Protein AF-A0A832ZR64-F1 (afdb_monomer)

Structure (mmCIF, N/CA/C/O backbone):
data_AF-A0A832ZR64-F1
#
_entry.id   AF-A0A832ZR64-F1
#
loop_
_atom_site.group_PDB
_atom_site.id
_atom_site.type_symbol
_atom_site.label_atom_id
_atom_site.label_alt_id
_atom_site.label_comp_id
_atom_site.label_asym_id
_atom_site.label_entity_id
_atom_site.label_seq_id
_atom_site.pdbx_PDB_ins_code
_atom_site.Cartn_x
_atom_site.Cartn_y
_atom_site.Cartn_z
_atom_site.occupancy
_atom_site.B_iso_or_equiv
_atom_site.auth_seq_id
_atom_site.auth_comp_id
_atom_site.auth_asym_id
_atom_site.auth_atom_id
_atom_site.pdbx_PDB_model_num
ATOM 1 N N . MET A 1 1 ? -29.769 33.197 -16.077 1.00 40.56 1 MET A N 1
ATOM 2 C CA . MET A 1 1 ? -28.841 32.132 -16.527 1.00 40.56 1 MET A CA 1
ATOM 3 C C . MET A 1 1 ? -29.515 30.794 -16.294 1.00 40.56 1 MET A C 1
ATOM 5 O O . MET A 1 1 ? -30.134 30.650 -15.248 1.00 40.56 1 MET A O 1
ATOM 9 N N . VAL A 1 2 ? -29.408 29.839 -17.221 1.00 39.47 2 VAL A N 1
ATOM 10 C CA . VAL A 1 2 ? -29.778 28.444 -16.929 1.00 39.47 2 VAL A CA 1
ATOM 11 C C . VAL A 1 2 ? -28.624 27.824 -16.145 1.00 39.47 2 VAL A C 1
ATOM 13 O O . VAL A 1 2 ? -27.496 27.801 -16.635 1.00 39.47 2 VAL A O 1
ATOM 16 N N . VAL A 1 3 ? -28.888 27.359 -14.926 1.00 47.62 3 VAL A N 1
ATOM 17 C CA . VAL A 1 3 ? -27.919 26.572 -14.155 1.00 47.62 3 VAL A CA 1
ATOM 18 C C . VAL A 1 3 ? -27.982 25.144 -14.689 1.00 47.62 3 VAL A C 1
ATOM 20 O O . VAL A 1 3 ? -28.937 24.424 -14.420 1.00 47.62 3 VAL A O 1
ATOM 23 N N . ILE A 1 4 ? -26.995 24.758 -15.500 1.00 64.69 4 ILE A N 1
ATOM 24 C CA . ILE A 1 4 ? -26.874 23.383 -15.995 1.00 64.69 4 ILE A CA 1
ATOM 25 C C . ILE A 1 4 ? -26.342 22.522 -14.846 1.00 64.69 4 ILE A C 1
ATOM 27 O O . ILE A 1 4 ? -25.189 22.662 -14.433 1.00 64.69 4 ILE A O 1
ATOM 31 N N . GLU A 1 5 ? -27.201 21.661 -14.307 1.00 75.38 5 GLU A N 1
ATOM 32 C CA . GLU A 1 5 ? -26.857 20.731 -13.235 1.00 75.38 5 GLU A CA 1
ATOM 33 C C . GLU A 1 5 ? -26.256 19.445 -13.823 1.00 75.38 5 GLU A C 1
ATOM 35 O O . GLU A 1 5 ? -26.916 18.701 -14.545 1.00 75.38 5 GLU A O 1
ATOM 40 N N . TYR A 1 6 ? -24.979 19.205 -13.522 1.00 83.62 6 TYR A N 1
ATOM 41 C CA . TYR A 1 6 ? -24.192 18.083 -14.040 1.00 83.62 6 TYR A CA 1
ATOM 42 C C . TYR A 1 6 ? -24.217 16.905 -13.062 1.00 83.62 6 TYR A C 1
ATOM 44 O O . TYR A 1 6 ? -23.780 17.058 -11.916 1.00 83.62 6 TYR A O 1
ATOM 52 N N . LYS A 1 7 ? -24.633 15.713 -13.505 1.00 88.94 7 LYS A N 1
ATOM 53 C CA . LYS A 1 7 ? -24.638 14.502 -12.670 1.00 88.94 7 LYS A CA 1
ATOM 54 C C . LYS A 1 7 ? -23.239 13.903 -12.604 1.00 88.94 7 LYS A C 1
ATOM 56 O O . LYS A 1 7 ? -22.803 13.174 -13.494 1.00 88.94 7 LYS A O 1
ATOM 61 N N . VAL A 1 8 ? -22.530 14.224 -11.531 1.00 92.88 8 VAL A N 1
ATOM 62 C CA . VAL A 1 8 ? -21.211 13.665 -11.227 1.00 92.88 8 VAL A CA 1
ATOM 63 C C . VAL A 1 8 ? -21.351 12.235 -10.693 1.00 92.88 8 VAL A C 1
ATOM 65 O O . VAL A 1 8 ? -22.271 11.932 -9.934 1.00 92.88 8 VAL A O 1
ATOM 68 N N . LYS A 1 9 ? -20.415 11.365 -11.081 1.00 93.94 9 LYS A N 1
ATOM 69 C CA . LYS A 1 9 ? -20.130 10.096 -10.403 1.00 93.94 9 LYS A CA 1
ATOM 70 C C . LYS A 1 9 ? -18.644 10.009 -10.090 1.00 93.94 9 LYS A C 1
ATOM 72 O O . LYS A 1 9 ? -17.816 10.191 -10.984 1.00 93.94 9 LYS A O 1
ATOM 77 N N . ILE A 1 10 ? -18.317 9.697 -8.843 1.00 97.00 10 ILE A N 1
ATOM 78 C CA . ILE A 1 10 ? -16.955 9.474 -8.354 1.00 97.00 10 ILE A CA 1
ATOM 79 C C . ILE A 1 10 ? -16.913 8.095 -7.671 1.00 97.00 10 ILE A C 1
ATOM 81 O O . ILE A 1 10 ? -17.839 7.735 -6.949 1.00 97.00 10 ILE A O 1
ATOM 85 N N . GLY A 1 11 ? -15.843 7.328 -7.887 1.00 97.25 11 GLY A N 1
ATOM 86 C CA . GLY A 1 11 ? -15.538 6.072 -7.185 1.00 97.25 11 GLY A CA 1
ATOM 87 C C . GLY A 1 11 ? -14.039 5.962 -6.890 1.00 97.25 11 GLY A C 1
ATOM 88 O O . GLY A 1 11 ? -13.231 6.549 -7.614 1.00 97.25 11 GLY A O 1
ATOM 89 N N . LEU A 1 12 ? -13.656 5.251 -5.829 1.00 97.81 12 LEU A N 1
ATOM 90 C CA . LEU A 1 12 ? -12.286 5.243 -5.299 1.00 97.81 12 LEU A CA 1
ATOM 91 C C . LEU A 1 12 ? -11.667 3.840 -5.286 1.00 97.81 12 LEU A C 1
ATOM 93 O O . LEU A 1 12 ? -12.327 2.865 -4.938 1.00 97.81 12 LEU A O 1
ATOM 97 N N . GLU A 1 13 ? -10.374 3.770 -5.600 1.00 97.12 13 GLU A N 1
ATOM 98 C CA . GLU A 1 13 ? -9.501 2.603 -5.432 1.00 97.12 13 GLU A CA 1
ATOM 99 C C . GLU A 1 13 ? -8.461 2.940 -4.350 1.00 97.12 13 GLU A C 1
ATOM 101 O O . GLU A 1 13 ? -7.534 3.726 -4.567 1.00 97.12 13 GLU A O 1
ATOM 106 N N . VAL A 1 14 ? -8.658 2.406 -3.143 1.00 97.50 14 VAL A N 1
ATOM 107 C CA . VAL A 1 14 ? -7.927 2.784 -1.928 1.00 97.50 14 VAL A CA 1
ATOM 108 C C . VAL A 1 14 ? -6.941 1.680 -1.546 1.00 97.50 14 VAL A C 1
ATOM 110 O O . VAL A 1 14 ? -7.328 0.574 -1.175 1.00 97.50 14 VAL A O 1
ATOM 113 N N . HIS A 1 15 ? -5.652 2.001 -1.615 1.00 96.56 15 HIS A N 1
ATOM 114 C CA . HIS A 1 15 ? -4.539 1.118 -1.287 1.00 96.56 15 HIS A CA 1
ATOM 115 C C . HIS A 1 15 ? -4.066 1.394 0.150 1.00 96.56 15 HIS A C 1
ATOM 117 O O . HIS A 1 15 ? -3.404 2.402 0.428 1.00 96.56 15 HIS A O 1
ATOM 123 N N . ILE A 1 16 ? -4.397 0.475 1.053 1.00 97.38 16 ILE A N 1
ATOM 124 C CA . ILE A 1 16 ? -4.253 0.566 2.507 1.00 97.38 16 ILE A CA 1
ATOM 125 C C . ILE A 1 16 ? -3.079 -0.316 2.965 1.00 97.38 16 ILE A C 1
ATOM 127 O O . ILE A 1 16 ? -3.180 -1.545 2.912 1.00 97.38 16 ILE A O 1
ATOM 131 N N . PRO A 1 17 ? -1.955 0.255 3.429 1.00 96.69 17 PRO A N 1
ATOM 132 C CA . PRO A 1 17 ? -0.896 -0.522 4.066 1.00 96.69 17 PRO A CA 1
ATOM 133 C C . PRO A 1 17 ? -1.374 -1.138 5.383 1.00 96.69 17 PRO A C 1
ATOM 135 O O . PRO A 1 17 ? -1.973 -0.440 6.196 1.00 96.69 17 PRO A O 1
ATOM 138 N N . ILE A 1 18 ? -1.050 -2.406 5.644 1.00 97.38 18 ILE A N 1
ATOM 139 C CA . ILE A 1 18 ? -1.227 -2.978 6.987 1.00 97.38 18 ILE A CA 1
ATOM 140 C C . ILE A 1 18 ? 0.060 -2.718 7.779 1.00 97.38 18 ILE A C 1
ATOM 142 O O . ILE A 1 18 ? 1.053 -3.438 7.618 1.00 97.38 18 ILE A O 1
ATOM 146 N N . SER A 1 19 ? 0.085 -1.661 8.594 1.00 95.62 19 SER A N 1
ATOM 147 C CA . SER A 1 19 ? 1.318 -1.207 9.252 1.00 95.62 19 SER A CA 1
ATOM 148 C C . SER A 1 19 ? 1.633 -1.934 10.554 1.00 95.62 19 SER A C 1
ATOM 150 O O . SER A 1 19 ? 2.804 -2.160 10.827 1.00 95.62 19 SER A O 1
ATOM 152 N N . THR A 1 20 ? 0.637 -2.432 11.287 1.00 94.19 20 THR A N 1
ATOM 153 C CA . THR A 1 20 ? 0.832 -3.171 12.555 1.00 94.19 20 THR A CA 1
ATOM 154 C C . THR A 1 20 ? 1.442 -4.569 12.406 1.00 94.19 20 THR A C 1
ATOM 156 O O . THR A 1 20 ? 1.885 -5.167 13.396 1.00 94.19 20 THR A O 1
ATOM 159 N N . LEU A 1 21 ? 1.495 -5.124 11.190 1.00 96.12 21 LEU A N 1
ATOM 160 C CA . LEU A 1 21 ? 2.080 -6.443 10.935 1.00 96.12 21 LEU A CA 1
ATOM 161 C C . LEU A 1 21 ? 3.601 -6.412 11.032 1.00 96.12 21 LEU A C 1
ATOM 163 O O . LEU A 1 21 ? 4.254 -5.564 10.440 1.00 96.12 21 LEU A O 1
ATOM 167 N N . GLU A 1 22 ? 4.189 -7.386 11.722 1.00 96.31 22 GLU A N 1
ATOM 168 C CA . GLU A 1 22 ? 5.645 -7.448 11.918 1.00 96.31 22 GLU A CA 1
ATOM 169 C C . GLU A 1 22 ? 6.407 -7.886 10.666 1.00 96.31 22 GLU A C 1
ATOM 171 O O . GLU A 1 22 ? 7.565 -7.514 10.472 1.00 96.31 22 GLU A O 1
ATOM 176 N N . SER A 1 23 ? 5.757 -8.681 9.814 1.00 97.81 23 SER A N 1
ATOM 177 C CA . SER A 1 23 ? 6.360 -9.294 8.634 1.00 97.81 23 SER A CA 1
ATOM 178 C C . SER A 1 23 ? 5.545 -9.067 7.364 1.00 97.81 23 SER A C 1
ATOM 180 O O . SER A 1 23 ? 4.343 -8.801 7.401 1.00 97.81 23 SER A O 1
ATOM 182 N N . LYS A 1 24 ? 6.243 -9.156 6.230 1.00 97.94 24 LYS A N 1
ATOM 183 C CA . LYS A 1 24 ? 5.706 -8.995 4.875 1.00 97.94 24 LYS A CA 1
ATOM 184 C C . LYS A 1 24 ? 4.621 -10.026 4.527 1.00 97.94 24 LYS A C 1
ATOM 186 O O . LYS A 1 24 ? 4.426 -11.012 5.236 1.00 97.94 24 LYS A O 1
ATOM 191 N N . LEU A 1 25 ? 3.900 -9.805 3.423 1.00 97.88 25 LEU A N 1
ATOM 192 C CA . LEU A 1 25 ? 2.732 -10.620 3.059 1.00 97.88 25 LEU A CA 1
ATOM 193 C C . LEU A 1 25 ? 3.106 -12.051 2.654 1.00 97.88 25 LEU A C 1
ATOM 195 O O . LEU A 1 25 ? 2.347 -12.977 2.921 1.00 97.88 25 LEU A O 1
ATOM 199 N N . PHE A 1 26 ? 4.280 -12.231 2.041 1.00 97.62 26 PHE A N 1
ATOM 200 C CA . PHE A 1 26 ? 4.721 -13.520 1.494 1.00 97.62 26 PHE A CA 1
ATOM 201 C C . PHE A 1 26 ? 6.073 -14.020 2.034 1.00 97.62 26 PHE A C 1
ATOM 203 O O . PHE A 1 26 ? 6.566 -15.055 1.578 1.00 97.62 26 PHE A O 1
ATOM 210 N N . CYS A 1 27 ? 6.704 -13.311 2.979 1.00 95.81 27 CYS A N 1
ATOM 211 C CA . CYS A 1 27 ? 8.002 -13.693 3.543 1.00 95.81 27 CYS A CA 1
ATOM 212 C C . CYS A 1 27 ? 8.240 -13.138 4.961 1.00 95.81 27 CYS A C 1
ATOM 214 O O . CYS A 1 27 ? 7.573 -12.214 5.412 1.00 95.81 27 CYS A O 1
ATOM 216 N N . ARG A 1 28 ? 9.248 -13.683 5.658 1.00 96.44 28 ARG A N 1
ATOM 217 C CA . ARG A 1 28 ? 9.604 -13.329 7.050 1.00 96.44 28 ARG A CA 1
ATOM 218 C C . ARG A 1 28 ? 10.398 -12.019 7.217 1.00 96.44 28 ARG A C 1
ATOM 220 O O . ARG A 1 28 ? 10.850 -11.732 8.321 1.00 96.44 28 ARG A O 1
ATOM 227 N N . CYS A 1 29 ? 10.613 -11.233 6.160 1.00 97.25 29 CYS A N 1
ATOM 228 C CA . CYS A 1 29 ? 11.245 -9.914 6.301 1.00 97.25 29 CYS A CA 1
ATOM 229 C C . CYS A 1 29 ? 10.389 -8.994 7.171 1.00 97.25 29 CYS A C 1
ATOM 231 O O . CYS A 1 29 ? 9.162 -9.043 7.072 1.00 97.25 29 CYS A O 1
ATOM 233 N N . ARG A 1 30 ? 11.040 -8.109 7.937 1.00 97.25 30 ARG A N 1
ATOM 234 C CA . ARG A 1 30 ? 10.366 -7.014 8.646 1.00 97.25 30 ARG A CA 1
ATOM 235 C C . ARG A 1 30 ? 9.508 -6.196 7.679 1.00 97.25 30 ARG A C 1
ATOM 237 O O . ARG A 1 30 ? 9.937 -5.887 6.565 1.00 97.25 30 ARG A O 1
ATOM 244 N N . ASN A 1 31 ? 8.303 -5.857 8.118 1.00 96.50 31 ASN A N 1
ATOM 245 C CA . ASN A 1 31 ? 7.416 -4.940 7.414 1.00 96.50 31 ASN A CA 1
ATOM 246 C C . ASN A 1 31 ? 7.944 -3.496 7.564 1.00 96.50 31 ASN A C 1
ATOM 248 O O . ASN A 1 31 ? 8.035 -3.020 8.699 1.00 96.50 31 ASN A O 1
ATOM 252 N N . PRO A 1 32 ? 8.279 -2.781 6.473 1.00 95.00 32 PRO A N 1
ATOM 253 C CA . PRO A 1 32 ? 8.812 -1.418 6.544 1.00 95.00 32 PRO A CA 1
ATOM 254 C C . PRO A 1 32 ? 7.795 -0.385 7.053 1.00 95.00 32 PRO A C 1
ATOM 256 O O . PRO A 1 32 ? 8.184 0.705 7.467 1.00 95.00 32 PRO A O 1
ATOM 259 N N . TYR A 1 33 ? 6.497 -0.708 7.014 1.00 94.25 33 TYR A N 1
ATOM 260 C CA . TYR A 1 33 ? 5.450 0.150 7.565 1.00 94.25 33 TYR A CA 1
ATOM 261 C C . TYR A 1 33 ? 5.451 0.138 9.102 1.00 94.25 33 TYR A C 1
ATOM 263 O O . TYR A 1 33 ? 5.343 1.202 9.709 1.00 94.25 33 TYR A O 1
ATOM 271 N N . LYS A 1 34 ? 5.672 -1.030 9.728 1.00 94.25 34 LYS A N 1
ATOM 272 C CA . LYS A 1 34 ? 5.855 -1.137 11.187 1.00 94.25 34 LYS A CA 1
ATOM 273 C C . LYS A 1 34 ? 7.205 -0.595 11.633 1.00 94.25 34 LYS A C 1
ATOM 275 O O . LYS A 1 34 ? 7.304 0.165 12.590 1.00 94.25 34 LYS A O 1
ATOM 280 N N . TYR A 1 35 ? 8.255 -1.006 10.926 1.00 93.56 35 TYR A N 1
ATOM 281 C CA . TYR A 1 35 ? 9.641 -0.711 11.262 1.00 93.56 35 TYR A CA 1
ATOM 282 C C . TYR A 1 35 ? 10.264 0.103 10.123 1.00 93.56 35 TYR A C 1
ATOM 284 O O . TYR A 1 35 ? 10.579 -0.486 9.090 1.00 93.56 35 TYR A O 1
ATOM 292 N N . PRO A 1 36 ? 10.461 1.425 10.260 1.00 91.62 36 PRO A N 1
ATOM 293 C CA . PRO A 1 36 ? 11.181 2.206 9.260 1.00 91.62 36 PRO A CA 1
ATOM 294 C C . PRO A 1 36 ? 12.577 1.620 8.996 1.00 91.62 36 PRO A C 1
ATOM 296 O O . PRO A 1 36 ? 13.321 1.389 9.950 1.00 91.62 36 PRO A O 1
ATOM 299 N N . PRO A 1 37 ? 12.965 1.375 7.733 1.00 91.94 37 PRO A N 1
ATOM 300 C CA . PRO A 1 37 ? 14.327 0.974 7.419 1.00 91.94 37 PRO A CA 1
ATOM 301 C C . PRO A 1 37 ? 15.279 2.169 7.557 1.00 91.94 37 PRO A C 1
ATOM 303 O O . PRO A 1 37 ? 15.039 3.239 7.001 1.00 91.94 37 PRO A O 1
ATOM 306 N N . GLU A 1 38 ? 16.399 1.961 8.243 1.00 93.06 38 GLU A N 1
ATOM 307 C CA . GLU A 1 38 ? 17.498 2.931 8.355 1.00 93.06 38 GLU A CA 1
ATOM 308 C C . GLU A 1 38 ? 18.201 3.149 7.008 1.00 93.06 38 GLU A C 1
ATOM 310 O O . GLU A 1 38 ? 18.770 4.209 6.748 1.00 93.06 38 GLU A O 1
ATOM 315 N N . LYS A 1 39 ? 18.238 2.101 6.173 1.00 94.75 39 LYS A N 1
ATOM 316 C CA . LYS A 1 39 ? 19.037 2.040 4.943 1.00 94.75 39 LYS A CA 1
ATOM 317 C C . LYS A 1 39 ? 18.217 1.428 3.801 1.00 94.75 39 LYS A C 1
ATOM 319 O O . LYS A 1 39 ? 17.443 0.495 4.040 1.00 94.75 39 LYS A O 1
ATOM 324 N N . PRO A 1 40 ? 18.386 1.889 2.546 1.00 94.06 40 PRO A N 1
ATOM 325 C CA . PRO A 1 40 ? 17.783 1.233 1.391 1.00 94.06 40 PRO A CA 1
ATOM 326 C C . PRO A 1 40 ? 18.182 -0.243 1.323 1.00 94.06 40 PRO A C 1
ATOM 328 O O . PRO A 1 40 ? 19.344 -0.583 1.549 1.00 94.06 40 PRO A O 1
ATOM 331 N N . ASN A 1 41 ? 17.242 -1.108 0.950 1.00 94.25 41 ASN A N 1
ATOM 332 C CA . ASN A 1 41 ? 17.453 -2.539 0.738 1.00 94.25 41 ASN A CA 1
ATOM 333 C C . ASN A 1 41 ? 17.923 -3.313 1.998 1.00 94.25 41 ASN A C 1
ATOM 335 O O . ASN A 1 41 ? 18.664 -4.287 1.891 1.00 94.25 41 ASN A O 1
ATOM 339 N N . GLN A 1 42 ? 17.468 -2.905 3.189 1.00 95.81 42 GLN A N 1
ATOM 340 C CA . GLN A 1 42 ? 17.761 -3.535 4.487 1.00 95.81 42 GLN A CA 1
ATOM 341 C C . GLN A 1 42 ? 16.829 -4.725 4.803 1.00 95.81 42 GLN A C 1
ATOM 343 O O . GLN A 1 42 ? 17.283 -5.757 5.293 1.00 95.81 42 GLN A O 1
ATOM 348 N N . TYR A 1 43 ? 15.529 -4.618 4.510 1.00 96.56 43 TYR A N 1
ATOM 349 C CA . TYR A 1 43 ? 14.506 -5.629 4.828 1.00 96.56 43 TYR A CA 1
ATOM 350 C C . TYR A 1 43 ? 14.128 -6.473 3.604 1.00 96.56 43 TYR A C 1
ATOM 352 O O . TYR A 1 43 ? 12.967 -6.559 3.190 1.00 96.56 43 TYR A O 1
ATOM 360 N N . ILE A 1 44 ? 15.148 -7.103 3.023 1.00 95.88 44 ILE A N 1
ATOM 361 C CA . ILE A 1 44 ? 15.063 -7.928 1.813 1.00 95.88 44 ILE A CA 1
ATOM 362 C C . ILE A 1 44 ? 15.394 -9.399 2.099 1.00 95.88 44 ILE A C 1
ATOM 364 O O . ILE A 1 44 ? 16.120 -9.727 3.033 1.00 95.88 44 ILE A O 1
ATOM 368 N N . CYS A 1 45 ? 14.865 -10.297 1.273 1.00 92.31 45 CYS A N 1
ATOM 369 C CA . CYS A 1 45 ? 15.234 -11.711 1.218 1.00 92.31 45 CYS A CA 1
ATOM 370 C C . CYS A 1 45 ? 14.993 -12.239 -0.207 1.00 92.31 45 CYS A C 1
ATOM 372 O O . CYS A 1 45 ? 14.309 -11.567 -0.986 1.00 92.31 45 CYS A O 1
ATOM 374 N N . PRO A 1 46 ? 15.473 -13.447 -0.555 1.00 92.81 46 PRO A N 1
ATOM 375 C CA . PRO A 1 46 ? 15.278 -14.023 -1.884 1.00 92.81 46 PRO A CA 1
ATOM 376 C C . PRO A 1 46 ? 13.827 -13.990 -2.401 1.00 92.81 46 PRO A C 1
ATOM 378 O O . PRO A 1 46 ? 13.627 -13.700 -3.575 1.00 92.81 46 PRO A O 1
ATOM 381 N N . ILE A 1 47 ? 12.823 -14.206 -1.537 1.00 91.88 47 ILE A N 1
ATOM 382 C CA . ILE A 1 47 ? 11.398 -14.243 -1.924 1.00 91.88 47 ILE A CA 1
ATOM 383 C C . ILE A 1 47 ? 10.904 -12.867 -2.404 1.00 91.88 47 ILE A C 1
ATOM 385 O O . ILE A 1 47 ? 10.363 -12.754 -3.501 1.00 91.88 47 ILE A O 1
ATOM 389 N N . CYS A 1 48 ? 11.104 -11.799 -1.620 1.00 92.81 48 CYS A N 1
ATOM 390 C CA . CYS A 1 48 ? 10.650 -10.456 -2.016 1.00 92.81 48 CYS A CA 1
ATOM 391 C C . CYS A 1 48 ? 11.568 -9.787 -3.056 1.00 92.81 48 CYS A C 1
ATOM 393 O O . CYS A 1 48 ? 11.193 -8.785 -3.651 1.00 92.81 48 CYS A O 1
ATOM 395 N N . LEU A 1 49 ? 12.750 -10.356 -3.306 1.00 90.12 49 LEU A N 1
ATOM 396 C CA . LEU A 1 49 ? 13.602 -10.032 -4.453 1.00 90.12 49 LEU A CA 1
ATOM 397 C C . LEU A 1 49 ? 13.269 -10.864 -5.705 1.00 90.12 49 LEU A C 1
ATOM 399 O O . LEU A 1 49 ? 13.905 -10.666 -6.734 1.00 90.12 49 LEU A O 1
ATOM 403 N N . GLY A 1 50 ? 12.319 -11.804 -5.634 1.00 88.06 50 GLY A N 1
ATOM 404 C CA . GLY A 1 50 ? 11.931 -12.646 -6.767 1.00 88.06 50 GLY A CA 1
ATOM 405 C C . GLY A 1 50 ? 13.029 -13.571 -7.296 1.00 88.06 50 GLY A C 1
ATOM 406 O O . GLY A 1 50 ? 13.028 -13.892 -8.482 1.00 88.06 50 GLY A O 1
ATOM 407 N N . LEU A 1 51 ? 13.990 -13.976 -6.458 1.00 84.38 51 LEU A N 1
ATOM 408 C CA . LEU A 1 51 ? 15.121 -14.786 -6.916 1.00 84.38 51 LEU A CA 1
ATOM 409 C C . LEU A 1 51 ? 14.673 -16.202 -7.345 1.00 84.38 51 LEU A C 1
ATOM 411 O O . LEU A 1 51 ? 13.722 -16.744 -6.767 1.00 84.38 51 LEU A O 1
ATOM 415 N N . PRO A 1 52 ? 15.355 -16.835 -8.323 1.00 83.44 52 PRO A N 1
ATOM 416 C CA . PRO A 1 52 ? 15.011 -18.176 -8.795 1.00 83.44 52 PRO A CA 1
ATOM 417 C C . PRO A 1 52 ? 14.930 -19.220 -7.674 1.00 83.44 52 PRO A C 1
ATOM 419 O O . PRO A 1 52 ? 15.721 -19.203 -6.732 1.00 83.44 52 PRO A O 1
ATOM 422 N N . GLY A 1 53 ? 13.969 -20.143 -7.788 1.00 79.88 53 GLY A N 1
ATOM 423 C CA . GLY A 1 53 ? 13.750 -21.224 -6.817 1.00 79.88 53 GLY A CA 1
ATOM 424 C C . GLY A 1 53 ? 13.044 -20.812 -5.517 1.00 79.88 53 GLY A C 1
ATOM 425 O O . GLY A 1 53 ? 12.895 -21.642 -4.625 1.00 79.88 53 GLY A O 1
ATOM 426 N N . THR A 1 54 ? 12.604 -19.557 -5.381 1.00 87.88 54 THR A N 1
ATOM 427 C CA . THR A 1 54 ? 11.908 -19.081 -4.174 1.00 87.88 54 THR A CA 1
ATOM 428 C C . THR A 1 54 ? 10.393 -19.278 -4.252 1.00 87.88 54 THR A C 1
ATOM 430 O O . THR A 1 54 ? 9.800 -19.229 -5.330 1.00 87.88 54 THR A O 1
ATOM 433 N N . LEU A 1 55 ? 9.757 -19.498 -3.095 1.00 89.56 55 LEU A N 1
ATOM 434 C CA . LEU A 1 55 ? 8.311 -19.704 -2.971 1.00 89.56 55 LEU A CA 1
ATOM 435 C C . LEU A 1 55 ? 7.705 -18.701 -1.967 1.00 89.56 55 LEU A C 1
ATOM 437 O O . LEU A 1 55 ? 8.271 -18.520 -0.885 1.00 89.56 55 LEU A O 1
ATOM 441 N N . PRO A 1 56 ? 6.568 -18.055 -2.289 1.00 94.19 56 PRO A N 1
ATOM 442 C CA . PRO A 1 56 ? 5.833 -17.206 -1.354 1.00 94.19 56 PRO A CA 1
ATOM 443 C C . PRO A 1 56 ? 5.150 -18.037 -0.257 1.00 94.19 56 PRO A C 1
ATOM 445 O O . PRO A 1 56 ? 4.634 -19.121 -0.518 1.00 94.19 56 PRO A O 1
ATOM 448 N N . LYS A 1 57 ? 5.075 -17.505 0.970 1.00 92.44 57 LYS A N 1
ATOM 449 C CA . LYS A 1 57 ? 4.240 -18.064 2.047 1.00 92.44 57 LYS A CA 1
ATOM 450 C C . LYS A 1 57 ? 3.302 -16.989 2.616 1.00 92.44 57 LYS A C 1
ATOM 452 O O . LYS A 1 57 ? 3.802 -16.110 3.316 1.00 92.44 57 LYS A O 1
ATOM 457 N N . PRO A 1 58 ? 1.980 -17.062 2.358 1.00 95.56 58 PRO A N 1
ATOM 458 C CA . PRO A 1 58 ? 1.008 -16.081 2.840 1.00 95.56 58 PRO A CA 1
ATOM 459 C C . PRO A 1 58 ? 1.038 -15.859 4.357 1.00 95.56 58 PRO A C 1
ATOM 461 O O . PRO A 1 58 ? 1.094 -16.805 5.149 1.00 95.56 58 PRO A O 1
ATOM 464 N N . ASN A 1 59 ? 0.958 -14.593 4.752 1.00 97.44 59 ASN A N 1
ATOM 465 C CA . ASN A 1 59 ? 0.874 -14.156 6.136 1.00 97.44 59 ASN A CA 1
ATOM 466 C C . ASN A 1 59 ? -0.577 -14.254 6.638 1.00 97.44 59 ASN A C 1
ATOM 468 O O . ASN A 1 59 ? -1.429 -13.442 6.283 1.00 97.44 59 ASN A O 1
ATOM 472 N N . VAL A 1 60 ? -0.852 -15.241 7.497 1.00 95.50 60 VAL A N 1
ATOM 473 C CA . VAL A 1 60 ? -2.193 -15.498 8.058 1.00 95.50 60 VAL A CA 1
ATOM 474 C C . VAL A 1 60 ? -2.755 -14.281 8.800 1.00 95.50 60 VAL A C 1
ATOM 476 O O . VAL A 1 60 ? -3.950 -14.024 8.703 1.00 95.50 60 VAL A O 1
ATOM 479 N N . LYS A 1 61 ? -1.913 -13.481 9.469 1.00 95.81 61 LYS A N 1
ATOM 480 C CA . LYS A 1 61 ? -2.370 -12.272 10.171 1.00 95.81 61 LYS A CA 1
ATOM 481 C C . LYS A 1 61 ? -2.854 -11.185 9.203 1.00 95.81 61 LYS A C 1
ATOM 483 O O . LYS A 1 61 ? -3.819 -10.503 9.519 1.00 95.81 61 LYS A O 1
ATOM 488 N N . ALA A 1 62 ? -2.286 -11.080 7.998 1.00 97.50 62 ALA A N 1
ATOM 489 C CA . ALA A 1 62 ? -2.827 -10.192 6.960 1.00 97.50 62 ALA A CA 1
ATOM 490 C C . ALA A 1 62 ? -4.221 -10.638 6.487 1.00 97.50 62 ALA A C 1
ATOM 492 O O . ALA A 1 62 ? -5.098 -9.800 6.290 1.00 97.50 62 ALA A O 1
ATOM 493 N N . ILE A 1 63 ? -4.441 -11.952 6.361 1.00 97.12 63 ILE A N 1
ATOM 494 C CA . ILE A 1 63 ? -5.744 -12.532 5.996 1.00 97.12 63 ILE A CA 1
ATOM 495 C C . ILE A 1 63 ? -6.772 -12.281 7.107 1.00 97.12 63 ILE A C 1
ATOM 497 O O . ILE A 1 63 ? -7.865 -11.809 6.813 1.00 97.12 63 ILE A O 1
ATOM 501 N N . GLU A 1 64 ? -6.418 -12.519 8.375 1.00 95.88 64 GLU A N 1
ATOM 502 C CA . GLU A 1 64 ? -7.279 -12.207 9.528 1.00 95.88 64 GLU A CA 1
ATOM 503 C C . GLU A 1 64 ? -7.702 -10.729 9.543 1.00 95.88 64 GLU A C 1
ATOM 505 O O . GLU A 1 64 ? -8.879 -10.432 9.721 1.00 95.88 64 GLU A O 1
ATOM 510 N N . MET A 1 65 ? -6.776 -9.801 9.288 1.00 95.94 65 MET A N 1
ATOM 511 C CA . MET A 1 65 ? -7.055 -8.360 9.317 1.00 95.94 65 MET A CA 1
ATOM 512 C C . MET A 1 65 ? -7.869 -7.868 8.112 1.00 95.94 65 MET A C 1
ATOM 514 O O . MET A 1 65 ? -8.734 -7.009 8.270 1.00 95.94 65 MET A O 1
ATOM 518 N N . ALA A 1 66 ? -7.661 -8.437 6.923 1.00 97.19 66 ALA A N 1
ATOM 519 C CA . ALA A 1 66 ? -8.494 -8.126 5.763 1.00 97.19 66 ALA A CA 1
ATOM 520 C C . ALA A 1 66 ? -9.926 -8.682 5.925 1.00 97.19 66 ALA A C 1
ATOM 522 O O . ALA A 1 66 ? -10.888 -7.986 5.611 1.00 97.19 66 ALA A O 1
ATOM 523 N N . VAL A 1 67 ? -10.080 -9.888 6.493 1.00 96.81 67 VAL A N 1
ATOM 524 C CA . VAL A 1 67 ? -11.390 -10.459 6.875 1.00 96.81 67 VAL A CA 1
ATOM 525 C C . VAL A 1 67 ? -12.075 -9.605 7.950 1.00 96.81 67 VAL A C 1
ATOM 527 O O . VAL A 1 67 ? -13.282 -9.392 7.879 1.00 96.81 67 VAL A O 1
ATOM 530 N N . LYS A 1 68 ? -11.316 -9.066 8.913 1.00 95.81 68 LYS A N 1
ATOM 531 C CA . LYS A 1 68 ? -11.811 -8.166 9.970 1.00 95.81 68 LYS A CA 1
ATOM 532 C C . LYS A 1 68 ? -12.414 -6.883 9.398 1.00 95.81 68 LYS A C 1
ATOM 534 O O . LYS A 1 68 ? -13.533 -6.533 9.756 1.00 95.81 68 LYS A O 1
ATOM 539 N N . LEU A 1 69 ? -11.719 -6.236 8.460 1.00 96.69 69 LEU A N 1
ATOM 540 C CA . LEU A 1 69 ? -12.250 -5.074 7.743 1.00 96.69 69 LEU A CA 1
ATOM 541 C C . LEU A 1 69 ? -13.491 -5.436 6.910 1.00 96.69 69 LEU A C 1
ATOM 543 O O . LEU A 1 69 ? -14.491 -4.730 6.980 1.00 96.69 69 LEU A O 1
ATOM 547 N N . ALA A 1 70 ? -13.458 -6.552 6.174 1.00 96.50 70 ALA A N 1
ATOM 548 C CA . ALA A 1 70 ? -14.582 -6.990 5.346 1.00 96.50 70 ALA A CA 1
ATOM 549 C C . ALA A 1 70 ? -15.859 -7.277 6.164 1.00 96.50 70 ALA A C 1
ATOM 551 O O . ALA A 1 70 ? -16.948 -6.916 5.728 1.00 96.50 70 ALA A O 1
ATOM 552 N N . LYS A 1 71 ? -15.746 -7.844 7.375 1.00 94.31 71 LYS A N 1
ATOM 553 C CA . LYS A 1 71 ? -16.903 -8.035 8.270 1.00 94.31 71 LYS A CA 1
ATOM 554 C C . LYS A 1 71 ? -17.512 -6.723 8.746 1.00 94.31 71 LYS A C 1
ATOM 556 O O . LYS A 1 71 ? -18.726 -6.583 8.782 1.00 94.31 71 LYS A O 1
ATOM 561 N N . ILE A 1 72 ? -16.667 -5.768 9.122 1.00 93.62 72 ILE A N 1
ATOM 562 C CA . ILE A 1 72 ? -17.102 -4.471 9.658 1.00 93.62 72 ILE A CA 1
ATOM 563 C C . ILE A 1 72 ? -17.780 -3.615 8.570 1.00 93.62 72 ILE A C 1
ATOM 565 O O . ILE A 1 72 ? -18.546 -2.707 8.881 1.00 93.62 72 ILE A O 1
ATOM 569 N N . LEU A 1 73 ? -17.543 -3.946 7.297 1.00 95.00 73 LEU A N 1
ATOM 570 C CA . LEU A 1 73 ? -18.197 -3.367 6.123 1.00 95.00 73 LEU A CA 1
ATOM 571 C C . LEU A 1 73 ? -19.300 -4.270 5.532 1.00 95.00 73 LEU A C 1
ATOM 573 O O . LEU A 1 73 ? -19.694 -4.056 4.388 1.00 95.00 73 LEU A O 1
ATOM 577 N N . ASP A 1 74 ? -19.783 -5.260 6.292 1.00 93.50 74 ASP A N 1
ATOM 578 C CA . ASP A 1 74 ? -20.923 -6.136 5.958 1.00 93.50 74 ASP A CA 1
ATOM 579 C C . ASP A 1 74 ? -20.800 -6.835 4.582 1.00 93.50 74 ASP A C 1
ATOM 581 O O . ASP A 1 74 ? -21.722 -6.838 3.771 1.00 93.50 74 ASP A O 1
ATOM 585 N N . MET A 1 75 ? -19.609 -7.373 4.280 1.00 96.12 75 MET A N 1
ATOM 586 C CA . MET A 1 75 ? -19.282 -7.995 2.985 1.00 96.12 75 MET A CA 1
ATOM 587 C C . MET A 1 75 ? -19.587 -9.499 2.915 1.00 96.12 75 MET A C 1
ATOM 589 O O . MET A 1 75 ? -19.428 -10.231 3.895 1.00 96.12 75 MET A O 1
ATOM 593 N N . ASP A 1 76 ? -19.850 -10.005 1.704 1.00 94.81 76 ASP A N 1
ATOM 594 C CA . ASP A 1 76 ? -19.757 -11.440 1.407 1.00 94.81 76 ASP A CA 1
ATOM 595 C C . ASP A 1 76 ? -18.289 -11.896 1.444 1.00 94.81 76 ASP A C 1
ATOM 597 O O . ASP A 1 76 ? -17.485 -11.548 0.574 1.00 94.81 76 ASP A O 1
ATOM 601 N N . ILE A 1 77 ? -17.947 -12.695 2.458 1.00 95.19 77 ILE A N 1
ATOM 602 C CA . ILE A 1 77 ? -16.610 -13.263 2.671 1.00 95.19 77 ILE A CA 1
ATOM 603 C C . ILE A 1 77 ? -16.651 -14.759 2.322 1.00 95.19 77 ILE A C 1
ATOM 605 O O . ILE A 1 77 ? -17.297 -15.534 3.041 1.00 95.19 77 ILE A O 1
ATOM 609 N N . PRO A 1 78 ? -15.930 -15.226 1.287 1.00 93.69 78 PRO A N 1
ATOM 610 C CA . PRO A 1 78 ? -15.976 -16.619 0.855 1.00 93.69 78 PRO A CA 1
ATOM 611 C C . PRO A 1 78 ? -15.310 -17.565 1.865 1.00 93.69 78 PRO A C 1
ATOM 613 O O . PRO A 1 78 ? -14.452 -17.179 2.653 1.00 93.69 78 PRO A O 1
ATOM 616 N N . ASP A 1 79 ? -15.638 -18.855 1.802 1.00 93.12 79 ASP A N 1
ATOM 617 C CA . ASP A 1 79 ? -14.985 -19.878 2.638 1.00 93.12 79 ASP A CA 1
ATOM 618 C C . ASP A 1 79 ? -13.583 -20.275 2.144 1.00 93.12 79 ASP A C 1
ATOM 620 O O . ASP A 1 79 ? -12.789 -20.852 2.896 1.00 93.12 79 ASP A O 1
ATOM 624 N N . LYS A 1 80 ? -13.259 -19.953 0.885 1.00 93.19 80 LYS A N 1
ATOM 625 C CA . LYS A 1 80 ? -11.938 -20.128 0.273 1.00 93.19 80 LYS A CA 1
ATOM 626 C C . LYS A 1 80 ? -11.546 -18.887 -0.519 1.00 93.19 80 LYS A C 1
ATOM 628 O O . LYS A 1 80 ? -12.351 -18.384 -1.298 1.00 93.19 80 LYS A O 1
ATOM 633 N N . ILE A 1 81 ? -10.288 -18.478 -0.387 1.00 94.19 81 ILE A N 1
ATOM 634 C CA . ILE A 1 81 ? -9.669 -17.426 -1.204 1.00 94.19 81 ILE A CA 1
ATOM 635 C C . ILE A 1 81 ? -8.537 -17.997 -2.062 1.00 94.19 81 ILE A C 1
ATOM 637 O O . ILE A 1 81 ? -7.904 -18.990 -1.696 1.00 94.19 81 ILE A O 1
ATOM 641 N N . GLN A 1 82 ? -8.256 -17.338 -3.185 1.00 92.69 82 GLN A N 1
ATOM 642 C CA . GLN A 1 82 ? -7.129 -17.645 -4.068 1.00 92.69 82 GLN A CA 1
ATOM 643 C C . GLN A 1 82 ? -6.292 -16.383 -4.317 1.00 92.69 82 GLN A C 1
ATOM 645 O O . GLN A 1 82 ? -6.826 -15.273 -4.355 1.00 92.69 82 GLN A O 1
ATOM 650 N N . PHE A 1 83 ? -4.981 -16.565 -4.490 1.00 94.31 83 PHE A N 1
ATOM 651 C CA . PHE A 1 83 ? -4.064 -15.525 -4.960 1.00 94.31 83 PHE A CA 1
ATOM 652 C C . PHE A 1 83 ? -3.752 -15.714 -6.450 1.00 94.31 83 PHE A C 1
ATOM 654 O O . PHE A 1 83 ? -3.707 -16.841 -6.950 1.00 94.31 83 PHE A O 1
ATOM 661 N N . TYR A 1 84 ? -3.535 -14.611 -7.157 1.00 93.44 84 TYR A N 1
ATOM 662 C CA . TYR A 1 84 ? -3.346 -14.541 -8.604 1.00 93.44 84 TYR A CA 1
ATOM 663 C C . TYR A 1 84 ? -2.101 -13.711 -8.941 1.00 93.44 84 TYR A C 1
ATOM 665 O O . TYR A 1 84 ? -1.722 -12.807 -8.197 1.00 93.44 84 TYR A O 1
ATOM 673 N N . ARG A 1 85 ? -1.477 -13.997 -10.088 1.00 92.69 85 ARG A N 1
ATOM 674 C CA . ARG A 1 85 ? -0.333 -13.252 -10.629 1.00 92.69 85 ARG A CA 1
ATOM 675 C C . ARG A 1 85 ? -0.795 -12.209 -11.643 1.00 92.69 85 ARG A C 1
ATOM 677 O O . ARG A 1 85 ? -1.156 -12.555 -12.765 1.00 92.69 85 ARG A O 1
ATOM 684 N N . LYS A 1 86 ? -0.725 -10.936 -11.263 1.00 91.88 86 LYS A N 1
ATOM 685 C CA . LYS A 1 86 ? -0.919 -9.753 -12.116 1.00 91.88 86 LYS A CA 1
ATOM 686 C C . LYS A 1 86 ? 0.414 -9.451 -12.803 1.00 91.88 86 LYS A C 1
ATOM 688 O O . LYS A 1 86 ? 1.311 -8.858 -12.208 1.00 91.88 86 LYS A O 1
ATOM 693 N N . HIS A 1 87 ? 0.594 -9.978 -14.014 1.00 89.06 87 HIS A N 1
ATOM 694 C CA . HIS A 1 87 ? 1.865 -9.921 -14.746 1.00 89.06 87 HIS A CA 1
ATOM 695 C C . HIS A 1 87 ? 2.122 -8.541 -15.358 1.00 89.06 87 HIS A C 1
ATOM 697 O O . HIS A 1 87 ? 1.354 -8.104 -16.211 1.00 89.06 87 HIS A O 1
ATOM 703 N N . TYR A 1 88 ? 3.229 -7.897 -14.978 1.00 84.31 88 TYR A N 1
ATOM 704 C CA . TYR A 1 88 ? 3.767 -6.712 -15.649 1.00 84.31 88 TYR A CA 1
ATOM 705 C C . TYR A 1 88 ? 5.259 -6.522 -15.345 1.00 84.31 88 TYR A C 1
ATOM 707 O O . TYR A 1 88 ? 5.745 -6.860 -14.265 1.00 84.31 88 TYR A O 1
ATOM 715 N N . LEU A 1 89 ? 6.001 -5.981 -16.313 1.00 83.81 89 LEU A N 1
ATOM 716 C CA . LEU A 1 89 ? 7.448 -5.784 -16.213 1.00 83.81 89 LEU A CA 1
ATOM 717 C C . LEU A 1 89 ? 7.763 -4.340 -15.812 1.00 83.81 89 LEU A C 1
ATOM 719 O O . LEU A 1 89 ? 7.753 -3.444 -16.653 1.00 83.81 89 LEU A O 1
ATOM 723 N N . TYR A 1 90 ? 8.081 -4.114 -14.536 1.00 85.44 90 TYR A N 1
ATOM 724 C CA . TYR A 1 90 ? 8.509 -2.802 -14.048 1.00 85.44 90 TYR A CA 1
ATOM 725 C C . TYR A 1 90 ? 9.653 -2.924 -13.021 1.00 85.44 90 TYR A C 1
ATOM 727 O O . TYR A 1 90 ? 9.720 -3.936 -12.319 1.00 85.44 90 TYR A O 1
ATOM 735 N N . PRO A 1 91 ? 10.592 -1.956 -12.926 1.00 86.00 91 PRO A N 1
ATOM 736 C CA . PRO A 1 91 ? 11.825 -2.138 -12.149 1.00 86.00 91 PRO A CA 1
ATOM 737 C C . PRO A 1 91 ? 11.635 -2.301 -10.634 1.00 86.00 91 PRO A C 1
ATOM 739 O O . PRO A 1 91 ? 12.535 -2.799 -9.968 1.00 86.00 91 PRO A O 1
ATOM 742 N N . ASP A 1 92 ? 10.496 -1.886 -10.080 1.00 89.56 92 ASP A N 1
ATOM 743 C CA . ASP A 1 92 ? 10.165 -2.039 -8.659 1.00 89.56 92 ASP A CA 1
ATOM 744 C C . ASP A 1 92 ? 9.548 -3.407 -8.298 1.00 89.56 92 ASP A C 1
ATOM 746 O O . ASP A 1 92 ? 9.368 -3.720 -7.115 1.00 89.56 92 ASP A O 1
ATOM 750 N N . LEU A 1 93 ? 9.263 -4.241 -9.301 1.00 91.25 93 LEU A N 1
ATOM 751 C CA . LEU A 1 93 ? 8.584 -5.522 -9.168 1.00 91.25 93 LEU A CA 1
ATOM 752 C C . LEU A 1 93 ? 9.469 -6.651 -9.725 1.00 91.25 93 LEU A C 1
ATOM 754 O O . LEU A 1 93 ? 9.302 -7.090 -10.865 1.00 91.25 93 LEU A O 1
ATOM 758 N N . PRO A 1 94 ? 10.418 -7.174 -8.928 1.00 83.62 94 PRO A N 1
ATOM 759 C CA . PRO A 1 94 ? 11.530 -7.968 -9.452 1.00 83.62 94 PRO A CA 1
ATOM 760 C C . PRO A 1 94 ? 11.114 -9.371 -9.929 1.00 83.62 94 PRO A C 1
ATOM 762 O O . PRO A 1 94 ? 11.877 -10.036 -10.622 1.00 83.62 94 PRO A O 1
ATOM 765 N N . LYS A 1 95 ? 9.889 -9.806 -9.600 1.00 89.00 95 LYS A N 1
ATOM 766 C CA . LYS A 1 95 ? 9.276 -11.056 -10.078 1.00 89.00 95 LYS A CA 1
ATOM 767 C C . LYS A 1 95 ? 8.711 -10.968 -11.505 1.00 89.00 95 LYS A C 1
ATOM 769 O O . LYS A 1 95 ? 8.412 -12.004 -12.088 1.00 89.00 95 LYS A O 1
ATOM 774 N N . GLY A 1 96 ? 8.480 -9.763 -12.040 1.00 89.19 96 GLY A N 1
ATOM 775 C CA . GLY A 1 96 ? 7.693 -9.561 -13.270 1.00 89.19 96 GLY A CA 1
ATOM 776 C C . GLY A 1 96 ? 6.185 -9.842 -13.122 1.00 89.19 96 GLY A C 1
ATOM 777 O O . GLY A 1 96 ? 5.453 -9.876 -14.112 1.00 89.19 96 GLY A O 1
ATOM 778 N N . TYR A 1 97 ? 5.717 -10.065 -11.891 1.00 92.25 97 TYR A N 1
ATOM 779 C CA . TYR A 1 97 ? 4.308 -10.173 -11.526 1.00 92.25 97 TYR A CA 1
ATOM 780 C C . TYR A 1 97 ? 4.091 -9.782 -10.064 1.00 92.25 97 TYR A C 1
ATOM 782 O O . TYR A 1 97 ? 4.953 -10.014 -9.210 1.00 92.25 97 TYR A O 1
ATOM 790 N N . GLN A 1 98 ? 2.928 -9.197 -9.797 1.00 95.00 98 GLN A N 1
ATOM 791 C CA . GLN A 1 98 ? 2.432 -8.860 -8.468 1.00 95.00 98 GLN A CA 1
ATOM 792 C C . GLN A 1 98 ? 1.483 -9.975 -8.021 1.00 95.00 98 GLN A C 1
ATOM 794 O O . GLN A 1 98 ? 0.607 -10.385 -8.786 1.00 95.00 98 GLN A O 1
ATOM 799 N N . ILE A 1 99 ? 1.666 -10.490 -6.808 1.00 95.38 99 ILE A N 1
ATOM 800 C CA . ILE A 1 99 ? 0.734 -11.433 -6.193 1.00 95.38 99 ILE A CA 1
ATOM 801 C C . ILE A 1 99 ? -0.385 -10.620 -5.529 1.00 95.38 99 ILE A C 1
ATOM 803 O O . ILE A 1 99 ? -0.143 -9.833 -4.613 1.00 95.38 99 ILE A O 1
ATOM 807 N N . THR A 1 100 ? -1.601 -10.811 -6.031 1.00 95.19 100 THR A N 1
ATOM 808 C CA . THR A 1 100 ? -2.828 -10.067 -5.698 1.00 95.19 100 THR A CA 1
ATOM 809 C C . THR A 1 100 ? -4.020 -11.034 -5.683 1.00 95.19 100 THR A C 1
ATOM 811 O O . THR A 1 100 ? -3.817 -12.252 -5.686 1.00 95.19 100 THR A O 1
ATOM 814 N N . GLN A 1 101 ? -5.261 -10.549 -5.695 1.00 94.19 101 GLN A N 1
ATOM 815 C CA . GLN A 1 101 ? -6.445 -11.384 -5.942 1.00 94.19 101 GLN A CA 1
ATOM 816 C C . GLN A 1 101 ? -7.212 -10.914 -7.182 1.00 94.19 101 GLN A C 1
ATOM 818 O O . GLN A 1 101 ? -6.866 -9.914 -7.806 1.00 94.19 101 GLN A O 1
ATOM 823 N N . TYR A 1 102 ? -8.209 -11.693 -7.602 1.00 85.56 102 TYR A N 1
ATOM 824 C CA . TYR A 1 102 ? -8.976 -11.413 -8.811 1.00 85.56 102 TYR A CA 1
ATOM 825 C C . TYR A 1 102 ? -10.386 -12.002 -8.713 1.00 85.56 102 TYR A C 1
ATOM 827 O O . TYR A 1 102 ? -10.578 -13.052 -8.101 1.00 85.56 102 TYR A O 1
ATOM 835 N N . ILE A 1 103 ? -11.374 -11.324 -9.307 1.00 78.06 103 ILE A N 1
ATOM 836 C CA . ILE A 1 103 ? -12.795 -11.696 -9.195 1.00 78.06 103 ILE A CA 1
ATOM 837 C C . ILE A 1 103 ? -13.188 -12.800 -10.185 1.00 78.06 103 ILE A C 1
ATOM 839 O O . ILE A 1 103 ? -13.909 -13.719 -9.808 1.00 78.06 103 ILE A O 1
ATOM 843 N N . ALA A 1 104 ? -12.724 -12.745 -11.437 1.00 68.12 104 ALA A N 1
ATOM 844 C CA . ALA A 1 104 ? -13.212 -13.618 -12.513 1.00 68.12 104 ALA A CA 1
ATOM 845 C C . ALA A 1 104 ? -12.493 -14.986 -12.579 1.00 68.12 104 ALA A C 1
ATOM 847 O O . ALA A 1 104 ? -12.153 -15.474 -13.655 1.00 68.12 104 ALA A O 1
ATOM 848 N N . GLY A 1 105 ? -12.236 -15.601 -11.422 1.00 65.81 105 GLY A N 1
ATOM 849 C CA . GLY A 1 105 ? -11.638 -16.932 -11.305 1.00 65.81 105 GLY A CA 1
ATOM 850 C C . GLY A 1 105 ? -12.388 -17.827 -10.315 1.00 65.81 105 GLY A C 1
ATOM 851 O O . GLY A 1 105 ? -13.383 -17.426 -9.720 1.00 65.81 105 GLY A O 1
ATOM 852 N N . ALA A 1 106 ? -11.918 -19.065 -10.131 1.00 62.12 106 ALA A N 1
ATOM 853 C CA . ALA A 1 106 ? -12.661 -20.106 -9.408 1.00 62.12 106 ALA A CA 1
ATOM 854 C C . ALA A 1 106 ? -12.941 -19.803 -7.919 1.00 62.12 106 ALA A C 1
ATOM 856 O O . ALA A 1 106 ? -13.838 -20.409 -7.331 1.00 62.12 106 ALA A O 1
ATOM 857 N N . HIS A 1 107 ? -12.184 -18.890 -7.300 1.00 75.69 107 HIS A N 1
ATOM 858 C CA . HIS A 1 107 ? -12.389 -18.430 -5.924 1.00 75.69 107 HIS A CA 1
ATOM 859 C C . HIS A 1 107 ? -12.269 -16.902 -5.842 1.00 75.69 107 HIS A C 1
ATOM 861 O O . HIS A 1 107 ? -11.388 -16.317 -6.481 1.00 75.69 107 HIS A O 1
ATOM 867 N N . LYS A 1 108 ? -13.151 -16.305 -5.030 1.00 82.38 108 LYS A N 1
ATOM 868 C CA . LYS A 1 108 ? -13.316 -14.862 -4.794 1.00 82.38 108 LYS A CA 1
ATOM 869 C C . LYS A 1 108 ? -12.113 -14.229 -4.048 1.00 82.38 108 LYS A C 1
ATOM 871 O O . LYS A 1 108 ? -11.322 -14.956 -3.431 1.00 82.38 108 LYS A O 1
ATOM 876 N N . PRO A 1 109 ? -11.975 -12.884 -4.077 1.00 89.69 109 PRO A N 1
ATOM 877 C CA . PRO A 1 109 ? -11.100 -12.134 -3.166 1.00 89.69 109 PRO A CA 1
ATOM 878 C C . PRO A 1 109 ? -11.610 -12.184 -1.707 1.00 89.69 109 PRO A C 1
ATOM 880 O O . PRO A 1 109 ? -12.559 -12.904 -1.408 1.00 89.69 109 PRO A O 1
ATOM 883 N N . ILE A 1 110 ? -10.974 -11.448 -0.784 1.00 94.88 110 ILE A N 1
ATOM 884 C CA . ILE A 1 110 ? -11.325 -11.439 0.653 1.00 94.88 110 ILE A CA 1
ATOM 885 C C . ILE A 1 110 ? -12.790 -11.061 0.928 1.00 94.88 110 ILE A C 1
ATOM 887 O O . ILE A 1 110 ? -13.396 -11.677 1.800 1.00 94.88 110 ILE A O 1
ATOM 891 N N . GLY A 1 111 ? -13.349 -10.074 0.224 1.00 94.88 111 GLY A N 1
ATOM 892 C CA . GLY A 1 111 ? -14.740 -9.654 0.418 1.00 94.88 111 GLY A CA 1
ATOM 893 C C . GLY A 1 111 ? -15.331 -8.963 -0.809 1.00 94.88 111 GLY A C 1
ATOM 894 O O . GLY A 1 111 ? -14.597 -8.315 -1.560 1.00 94.88 111 GLY A O 1
ATOM 895 N N . LEU A 1 112 ? -16.644 -9.098 -1.004 1.00 95.38 112 LEU A N 1
ATOM 896 C CA . LEU A 1 112 ? -17.433 -8.430 -2.050 1.00 95.38 112 LEU A CA 1
ATOM 897 C C . LEU A 1 112 ? -18.692 -7.764 -1.470 1.00 95.38 112 LEU A C 1
ATOM 899 O O . LEU A 1 112 ? -19.145 -8.140 -0.392 1.00 95.38 112 LEU A O 1
ATOM 903 N N . ASP A 1 113 ? -19.251 -6.806 -2.211 1.00 95.50 113 ASP A N 1
ATOM 904 C CA . ASP A 1 113 ? -20.630 -6.309 -2.057 1.00 95.50 113 ASP A CA 1
ATOM 905 C C . ASP A 1 113 ? -21.015 -5.780 -0.653 1.00 95.50 113 ASP A C 1
ATOM 907 O O . ASP A 1 113 ? -22.102 -6.055 -0.152 1.00 95.50 113 ASP A O 1
ATOM 911 N N . GLY A 1 114 ? -20.132 -4.995 -0.022 1.00 96.44 114 GLY A N 1
ATOM 912 C CA . GLY A 1 114 ? -20.357 -4.398 1.307 1.00 96.44 114 GLY A CA 1
ATOM 913 C C . GLY A 1 114 ? -20.885 -2.962 1.310 1.00 96.44 114 GLY A C 1
ATOM 914 O O . GLY A 1 114 ? -21.116 -2.348 0.264 1.00 96.44 114 GLY A O 1
ATOM 915 N N . VAL A 1 115 ? -21.002 -2.376 2.506 1.00 96.62 115 VAL A N 1
ATOM 916 C CA . VAL A 1 115 ? -21.429 -0.984 2.729 1.00 96.62 115 VAL A CA 1
ATOM 917 C C . VAL A 1 115 ? -20.615 -0.310 3.838 1.00 96.62 115 VAL A C 1
ATOM 919 O O . VAL A 1 115 ? -20.588 -0.760 4.980 1.00 96.62 115 VAL A O 1
ATOM 922 N N . PHE A 1 116 ? -20.035 0.851 3.530 1.00 95.94 116 PHE A N 1
ATOM 923 C CA . PHE A 1 116 ? -19.556 1.802 4.533 1.00 95.94 116 PHE A CA 1
ATOM 924 C C . PHE A 1 116 ? -20.700 2.756 4.907 1.00 95.94 116 PHE A C 1
ATOM 926 O O . PHE A 1 116 ? -21.323 3.357 4.027 1.00 95.94 116 PHE A O 1
ATOM 933 N N . ASN A 1 117 ? -20.980 2.896 6.204 1.00 92.69 117 ASN A N 1
ATOM 934 C CA . ASN A 1 117 ? -21.994 3.811 6.735 1.00 92.69 117 ASN A CA 1
ATOM 935 C C . ASN A 1 117 ? -21.266 5.003 7.380 1.00 92.69 117 ASN A C 1
ATOM 937 O O . ASN A 1 117 ? -20.631 4.830 8.418 1.00 92.69 117 ASN A O 1
ATOM 941 N N . MET A 1 118 ? -21.328 6.174 6.744 1.00 91.44 118 MET A N 1
ATOM 942 C CA . MET A 1 118 ? -20.623 7.388 7.176 1.00 91.44 118 MET A CA 1
ATOM 943 C C . MET A 1 118 ? -21.269 8.036 8.413 1.00 91.44 118 MET A C 1
ATOM 945 O O . MET A 1 118 ? -22.420 7.736 8.740 1.00 91.44 118 MET A O 1
ATOM 949 N N . GLU A 1 119 ? -20.574 8.962 9.090 1.00 84.81 119 GLU A N 1
ATOM 950 C CA . GLU A 1 119 ? -21.148 9.681 10.247 1.00 84.81 119 GLU A CA 1
ATOM 951 C C . GLU A 1 119 ? -22.396 10.514 9.891 1.00 84.81 119 GLU A C 1
ATOM 953 O O . GLU A 1 119 ? -23.241 10.745 10.750 1.00 84.81 119 GLU A O 1
ATOM 958 N N . ASN A 1 120 ? -22.542 10.931 8.630 1.00 85.06 120 ASN A N 1
ATOM 959 C CA . ASN A 1 120 ? -23.668 11.723 8.118 1.00 85.06 120 ASN A CA 1
ATOM 960 C C . ASN A 1 120 ? -24.798 10.874 7.485 1.00 85.06 120 ASN A C 1
ATOM 962 O O . ASN A 1 120 ? -25.478 11.338 6.567 1.00 85.06 120 ASN A O 1
ATOM 966 N N . ASP A 1 121 ? -24.942 9.614 7.911 1.00 84.88 121 ASP A N 1
ATOM 967 C CA . ASP A 1 121 ? -25.883 8.600 7.397 1.00 84.88 121 ASP A CA 1
ATOM 968 C C . ASP A 1 121 ? -25.777 8.289 5.887 1.00 84.88 121 ASP A C 1
ATOM 970 O O . ASP A 1 121 ? -26.581 7.531 5.326 1.00 84.88 121 ASP A O 1
ATOM 974 N N . ARG A 1 122 ? -24.754 8.804 5.190 1.00 92.88 122 ARG A N 1
ATOM 975 C CA . ARG A 1 122 ? -24.486 8.422 3.801 1.00 92.88 122 ARG A CA 1
ATOM 976 C C . ARG A 1 122 ? -23.929 7.004 3.751 1.00 92.88 122 ARG A C 1
ATOM 978 O O . ARG A 1 122 ? -22.957 6.656 4.415 1.00 92.88 122 ARG A O 1
ATOM 985 N N . LYS A 1 123 ? -24.556 6.182 2.913 1.00 95.25 123 LYS A N 1
ATOM 986 C CA . LYS A 1 123 ? -24.113 4.821 2.610 1.00 95.25 123 LYS A CA 1
ATOM 987 C C . LYS A 1 123 ? -23.348 4.815 1.295 1.00 95.25 123 LYS A C 1
ATOM 989 O O . LYS A 1 123 ? -23.871 5.299 0.288 1.00 95.25 123 LYS A O 1
ATOM 994 N N . ILE A 1 124 ? -22.137 4.268 1.330 1.00 97.44 124 ILE A N 1
ATOM 995 C CA . ILE A 1 124 ? -21.240 4.087 0.185 1.00 97.44 124 ILE A CA 1
ATOM 996 C C . ILE A 1 124 ? -21.032 2.586 0.004 1.00 97.44 124 ILE A C 1
ATOM 998 O O . ILE A 1 124 ? -20.551 1.917 0.922 1.00 97.44 124 ILE A O 1
ATOM 1002 N N . ARG A 1 125 ? -21.400 2.034 -1.155 1.00 97.94 125 ARG A N 1
ATOM 1003 C CA . ARG A 1 125 ? -21.227 0.599 -1.419 1.00 97.94 125 ARG A CA 1
ATOM 1004 C C . ARG A 1 125 ? -19.763 0.282 -1.740 1.00 97.94 125 ARG A C 1
ATOM 1006 O O . ARG A 1 125 ? -19.077 1.046 -2.423 1.00 97.94 125 ARG A O 1
ATOM 1013 N N . ILE A 1 126 ? -19.283 -0.856 -1.251 1.00 98.06 126 ILE A N 1
ATOM 1014 C CA . ILE A 1 126 ? -17.898 -1.318 -1.372 1.00 98.06 126 ILE A CA 1
ATOM 1015 C C . ILE A 1 126 ? -17.889 -2.557 -2.267 1.00 98.06 126 ILE A C 1
ATOM 1017 O O . ILE A 1 126 ? -18.288 -3.638 -1.843 1.00 98.06 126 ILE A O 1
ATOM 1021 N N . MET A 1 127 ? -17.441 -2.396 -3.513 1.00 96.56 127 MET A N 1
ATOM 1022 C CA . MET A 1 127 ? -17.469 -3.447 -4.534 1.00 96.56 127 MET A CA 1
ATOM 1023 C C . MET A 1 127 ? -16.566 -4.632 -4.158 1.00 96.56 127 MET A C 1
ATOM 1025 O O . MET A 1 127 ? -16.970 -5.784 -4.303 1.00 96.56 127 MET A O 1
ATOM 1029 N N . ARG A 1 128 ? -15.336 -4.371 -3.687 1.00 95.75 128 ARG A N 1
ATOM 1030 C CA . ARG A 1 128 ? -14.398 -5.431 -3.276 1.00 95.75 128 ARG A CA 1
ATOM 1031 C C . ARG A 1 128 ? -13.389 -4.995 -2.220 1.00 95.75 128 ARG A C 1
ATOM 1033 O O . ARG A 1 128 ? -13.004 -3.828 -2.161 1.00 95.75 128 ARG A O 1
ATOM 1040 N N . ILE A 1 129 ? -12.896 -5.986 -1.481 1.00 96.88 129 ILE A N 1
ATOM 1041 C CA . ILE A 1 129 ? -11.654 -5.944 -0.708 1.00 96.88 129 ILE A CA 1
ATOM 1042 C C . ILE A 1 129 ? -10.767 -7.110 -1.145 1.00 96.88 129 ILE A C 1
ATOM 1044 O O . ILE A 1 129 ? -11.210 -8.261 -1.157 1.00 96.88 129 ILE A O 1
ATOM 1048 N N . GLN A 1 130 ? -9.506 -6.819 -1.469 1.00 96.06 130 GLN A N 1
ATOM 1049 C CA . GLN A 1 130 ? -8.498 -7.820 -1.819 1.00 96.06 130 GLN A CA 1
ATOM 1050 C C . GLN A 1 130 ? -7.133 -7.566 -1.168 1.00 96.06 130 GLN A C 1
ATOM 1052 O O . GLN A 1 130 ? -6.798 -6.438 -0.816 1.00 96.06 130 GLN A O 1
ATOM 1057 N N . LEU A 1 131 ? -6.347 -8.633 -0.996 1.00 97.50 131 LEU A N 1
ATOM 1058 C CA . LEU A 1 131 ? -4.969 -8.578 -0.490 1.00 97.50 131 LEU A CA 1
ATOM 1059 C C . LEU A 1 131 ? -3.942 -8.650 -1.621 1.00 97.50 131 LEU A C 1
ATOM 1061 O O . LEU A 1 131 ? -3.975 -9.573 -2.436 1.00 97.50 131 LEU A O 1
ATOM 1065 N N . GLU A 1 132 ? -2.961 -7.753 -1.598 1.00 96.56 132 GLU A N 1
ATOM 1066 C CA . GLU A 1 132 ? -1.817 -7.785 -2.506 1.00 96.56 132 GLU A CA 1
ATOM 1067 C C . GLU A 1 132 ? -0.507 -7.318 -1.861 1.00 96.56 132 GLU A C 1
ATOM 1069 O O . GLU A 1 132 ? -0.467 -6.837 -0.727 1.00 96.56 132 GLU A O 1
ATOM 1074 N N . GLU A 1 133 ? 0.603 -7.516 -2.570 1.00 95.25 133 GLU A N 1
ATOM 1075 C CA . GLU A 1 133 ? 1.905 -6.981 -2.171 1.00 95.25 133 GLU A CA 1
ATOM 1076 C C . GLU A 1 133 ? 2.181 -5.604 -2.792 1.00 95.25 133 GLU A C 1
ATOM 1078 O O . GLU A 1 133 ? 2.007 -5.412 -3.995 1.00 95.25 133 GLU A O 1
ATOM 1083 N N . ASP A 1 134 ? 2.704 -4.661 -2.006 1.00 95.44 134 ASP A N 1
ATOM 1084 C CA . ASP A 1 134 ? 3.193 -3.385 -2.546 1.00 95.44 134 ASP A CA 1
ATOM 1085 C C . ASP A 1 134 ? 4.566 -3.577 -3.245 1.00 95.44 134 ASP A C 1
ATOM 1087 O O . ASP A 1 134 ? 5.441 -4.270 -2.700 1.00 95.44 134 ASP A O 1
ATOM 1091 N N . PRO A 1 135 ? 4.805 -2.988 -4.436 1.00 93.94 135 PRO A N 1
ATOM 1092 C CA . PRO A 1 135 ? 6.118 -2.981 -5.090 1.00 93.94 135 PRO A CA 1
ATOM 1093 C C . PRO A 1 135 ? 7.198 -2.194 -4.321 1.00 93.94 135 PRO A C 1
ATOM 1095 O O . PRO A 1 135 ? 6.948 -1.500 -3.332 1.00 93.94 135 PRO A O 1
ATOM 1098 N N . ALA A 1 136 ? 8.450 -2.279 -4.781 1.00 93.88 136 ALA A N 1
ATOM 1099 C CA . ALA A 1 136 ? 9.561 -1.482 -4.254 1.00 93.88 136 ALA A CA 1
ATOM 1100 C C . ALA A 1 136 ? 9.311 0.036 -4.371 1.00 93.88 136 ALA A C 1
ATOM 1102 O O . ALA A 1 136 ? 8.399 0.497 -5.060 1.00 93.88 136 ALA A O 1
ATOM 1103 N N . ARG A 1 137 ? 10.117 0.850 -3.686 1.00 91.81 137 ARG A N 1
ATOM 1104 C CA . ARG A 1 137 ? 10.085 2.312 -3.841 1.00 91.81 137 ARG A CA 1
ATOM 1105 C C . ARG A 1 137 ? 11.055 2.731 -4.946 1.00 91.81 137 ARG A C 1
ATOM 1107 O O . ARG A 1 137 ? 12.245 2.440 -4.853 1.00 91.81 137 ARG A O 1
ATOM 1114 N N . LEU A 1 138 ? 10.559 3.456 -5.947 1.00 89.00 138 LEU A N 1
ATOM 1115 C CA . LEU A 1 138 ? 11.398 4.179 -6.906 1.00 89.00 138 LEU A CA 1
ATOM 1116 C C . LEU A 1 138 ? 11.759 5.564 -6.357 1.00 89.00 138 LEU A C 1
ATOM 1118 O O . LEU A 1 138 ? 10.936 6.233 -5.729 1.00 89.00 138 LEU A O 1
ATOM 1122 N N . VAL A 1 139 ? 12.995 5.996 -6.599 1.00 85.00 139 VAL A N 1
ATOM 1123 C CA . VAL A 1 139 ? 13.506 7.324 -6.243 1.00 85.00 139 VAL A CA 1
ATOM 1124 C C . VAL A 1 139 ? 14.256 7.894 -7.444 1.00 85.00 139 VAL A C 1
ATOM 1126 O O . VAL A 1 139 ? 15.182 7.268 -7.955 1.00 85.00 139 VAL A O 1
ATOM 1129 N N . HIS A 1 140 ? 13.872 9.091 -7.883 1.00 83.88 140 HIS A N 1
ATOM 1130 C CA . HIS A 1 140 ? 14.505 9.815 -8.987 1.00 83.88 140 HIS A CA 1
ATOM 1131 C C . HIS A 1 140 ? 15.281 11.021 -8.428 1.00 83.88 140 HIS A C 1
ATOM 1133 O O . HIS A 1 140 ? 14.647 12.008 -8.053 1.00 83.88 140 HIS A O 1
ATOM 1139 N N . PRO A 1 141 ? 16.624 10.971 -8.324 1.00 78.88 141 PRO A N 1
ATOM 1140 C CA . PRO A 1 141 ? 17.422 12.109 -7.860 1.00 78.88 141 PRO A CA 1
ATOM 1141 C C . PRO A 1 141 ? 17.213 13.359 -8.731 1.00 78.88 141 PRO A C 1
ATOM 1143 O O . PRO A 1 141 ? 17.324 13.272 -9.952 1.00 78.88 141 PRO A O 1
ATOM 1146 N N . GLY A 1 142 ? 16.905 14.503 -8.117 1.00 72.88 142 GLY A N 1
ATOM 1147 C CA . GLY A 1 142 ? 16.478 15.737 -8.801 1.00 72.88 142 GLY A CA 1
ATOM 1148 C C . GLY A 1 142 ? 14.956 15.818 -8.960 1.00 72.88 142 GLY A C 1
ATOM 1149 O O . GLY A 1 142 ? 14.323 16.724 -8.426 1.00 72.88 142 GLY A O 1
ATOM 1150 N N . GLY A 1 143 ? 14.348 14.808 -9.583 1.00 69.88 143 GLY A N 1
ATOM 1151 C CA . GLY A 1 143 ? 12.896 14.707 -9.720 1.00 69.88 143 GLY A CA 1
ATOM 1152 C C . GLY A 1 143 ? 12.460 13.875 -10.923 1.00 69.88 143 GLY A C 1
ATOM 1153 O O . GLY A 1 143 ? 13.279 13.307 -11.653 1.00 69.88 143 GLY A O 1
ATOM 1154 N N . LEU A 1 144 ? 11.144 13.801 -11.135 1.00 60.97 144 LEU A N 1
ATOM 1155 C CA . LEU A 1 144 ? 10.557 13.093 -12.270 1.00 60.97 144 LEU A CA 1
ATOM 1156 C C . LEU A 1 144 ? 10.758 13.916 -13.556 1.00 60.97 144 LEU A C 1
ATOM 1158 O O . LEU A 1 144 ? 10.189 14.992 -13.699 1.00 60.97 144 LEU A O 1
ATOM 1162 N N . GLY A 1 145 ? 11.579 13.412 -14.480 1.00 65.44 145 GLY A N 1
ATOM 1163 C CA . GLY A 1 145 ? 11.910 14.070 -15.754 1.00 65.44 145 GLY A CA 1
ATOM 1164 C C . GLY A 1 145 ? 13.313 14.688 -15.810 1.00 65.44 145 GLY A C 1
ATOM 1165 O O . GLY A 1 145 ? 13.926 14.679 -16.872 1.00 65.44 145 GLY A O 1
ATOM 1166 N N . GLU A 1 146 ? 13.863 15.133 -14.678 1.00 69.88 146 GLU A N 1
ATOM 1167 C CA . GLU A 1 146 ? 15.237 15.665 -14.596 1.00 69.88 146 GLU A CA 1
ATOM 1168 C C . GLU A 1 146 ? 16.294 14.564 -14.392 1.00 69.88 146 GLU A C 1
ATOM 1170 O O . GLU A 1 146 ? 17.469 14.736 -14.725 1.00 69.88 146 GLU A O 1
ATOM 1175 N N . SER A 1 147 ? 15.897 13.412 -13.842 1.00 72.62 147 SER A N 1
ATOM 1176 C CA . SER A 1 147 ? 16.849 12.372 -13.451 1.00 72.62 147 SER A CA 1
ATOM 1177 C C . SER A 1 147 ? 17.271 11.449 -14.596 1.00 72.62 147 SER A C 1
ATOM 1179 O O . SER A 1 147 ? 16.462 10.723 -15.172 1.00 72.62 147 SER A O 1
ATOM 1181 N N . ASN A 1 148 ? 18.583 11.374 -14.840 1.00 83.69 148 ASN A N 1
ATOM 1182 C CA . ASN A 1 148 ? 19.196 10.437 -15.793 1.00 83.69 148 ASN A CA 1
ATOM 1183 C C . ASN A 1 148 ? 19.193 8.961 -15.328 1.00 83.69 148 ASN A C 1
ATOM 1185 O O . ASN A 1 148 ? 19.679 8.089 -16.050 1.00 83.69 148 ASN A O 1
ATOM 1189 N N . HIS A 1 149 ? 18.704 8.664 -14.120 1.00 80.94 149 HIS A N 1
ATOM 1190 C CA . HIS A 1 149 ? 18.610 7.306 -13.580 1.00 80.94 149 HIS A CA 1
ATOM 1191 C C . HIS A 1 149 ? 17.462 7.180 -12.563 1.00 80.94 149 HIS A C 1
ATOM 1193 O O . HIS A 1 149 ? 16.782 8.150 -12.238 1.00 80.94 149 HIS A O 1
ATOM 1199 N N . VAL A 1 150 ? 17.237 5.963 -12.066 1.00 85.81 150 VAL A N 1
ATOM 1200 C CA . VAL A 1 150 ? 16.315 5.686 -10.960 1.00 85.81 150 VAL A CA 1
ATOM 1201 C C . VAL A 1 150 ? 17.012 4.781 -9.949 1.00 85.81 150 VAL A C 1
ATOM 1203 O O . VAL A 1 150 ? 17.719 3.843 -10.324 1.00 85.81 150 VAL A O 1
ATOM 1206 N N . LEU A 1 151 ? 16.841 5.089 -8.668 1.00 90.81 151 LEU A N 1
ATOM 1207 C CA . LEU A 1 151 ? 17.272 4.269 -7.542 1.00 90.81 151 LEU A CA 1
ATOM 1208 C C . LEU A 1 151 ? 16.071 3.455 -7.047 1.00 90.81 151 LEU A C 1
ATOM 1210 O O . LEU A 1 151 ? 14.939 3.938 -7.072 1.00 90.81 151 LEU A O 1
ATOM 1214 N N . ILE A 1 152 ? 16.316 2.216 -6.619 1.00 93.62 152 ILE A N 1
ATOM 1215 C CA . ILE A 1 152 ? 15.264 1.250 -6.280 1.00 93.62 152 ILE A CA 1
ATOM 1216 C C . ILE A 1 152 ? 15.504 0.728 -4.865 1.00 93.62 152 ILE A C 1
ATOM 1218 O O . ILE A 1 152 ? 16.594 0.242 -4.549 1.00 93.62 152 ILE A O 1
ATOM 1222 N N . ASP A 1 153 ? 14.479 0.827 -4.022 1.00 94.94 153 ASP A N 1
ATOM 1223 C CA . ASP A 1 153 ? 14.489 0.312 -2.659 1.00 94.94 153 ASP A CA 1
ATOM 1224 C C . ASP A 1 153 ? 13.429 -0.785 -2.456 1.00 94.94 153 ASP A C 1
ATOM 1226 O O . ASP A 1 153 ? 12.239 -0.526 -2.239 1.00 94.94 153 ASP A O 1
ATOM 1230 N N . TYR A 1 154 ? 13.891 -2.036 -2.494 1.00 95.94 154 TYR A N 1
ATOM 1231 C CA . TYR A 1 154 ? 13.103 -3.246 -2.266 1.00 95.94 154 TYR A CA 1
ATOM 1232 C C . TYR A 1 154 ? 12.736 -3.472 -0.786 1.00 95.94 154 TYR A C 1
ATOM 1234 O O . TYR A 1 154 ? 12.050 -4.453 -0.487 1.00 95.94 154 TYR A O 1
ATOM 1242 N N . ASN A 1 155 ? 13.082 -2.559 0.138 1.00 96.38 155 ASN A N 1
ATOM 1243 C CA . ASN A 1 155 ? 12.510 -2.535 1.493 1.00 96.38 155 ASN A CA 1
ATOM 1244 C C . ASN A 1 155 ? 10.983 -2.664 1.455 1.00 96.38 155 ASN A C 1
ATOM 1246 O O . ASN A 1 155 ? 10.427 -3.428 2.238 1.00 96.38 155 ASN A O 1
ATOM 1250 N N . ARG A 1 156 ? 10.320 -1.988 0.507 1.00 95.19 156 ARG A N 1
ATOM 1251 C CA . ARG A 1 156 ? 8.857 -1.997 0.342 1.00 95.19 156 ARG A CA 1
ATOM 1252 C C . ARG A 1 156 ? 8.302 -3.215 -0.398 1.00 95.19 156 ARG A C 1
ATOM 1254 O O . ARG A 1 156 ? 7.197 -3.646 -0.085 1.00 95.19 156 ARG A O 1
ATOM 1261 N N . SER A 1 157 ? 9.086 -3.827 -1.286 1.00 95.31 157 SER A N 1
ATOM 1262 C CA . SER A 1 157 ? 8.649 -4.972 -2.096 1.00 95.31 157 SER A CA 1
ATOM 1263 C C . SER A 1 157 ? 8.165 -6.134 -1.221 1.00 95.31 157 SER A C 1
ATOM 1265 O O . SER A 1 157 ? 8.902 -6.585 -0.336 1.00 95.31 157 SER A O 1
ATOM 1267 N N . GLY A 1 158 ? 6.939 -6.613 -1.448 1.00 95.44 158 GLY A N 1
ATOM 1268 C CA . GLY A 1 158 ? 6.340 -7.723 -0.697 1.00 95.44 158 GLY A CA 1
ATOM 1269 C C . GLY A 1 158 ? 5.528 -7.313 0.542 1.00 95.44 158 GLY A C 1
ATOM 1270 O O . GLY A 1 158 ? 5.063 -8.191 1.271 1.00 95.44 158 GLY A O 1
ATOM 1271 N N . SER A 1 159 ? 5.401 -6.016 0.842 1.00 97.12 159 SER A N 1
ATOM 1272 C CA . SER A 1 159 ? 4.708 -5.542 2.057 1.00 97.12 159 SER A CA 1
ATOM 1273 C C . SER A 1 159 ? 3.185 -5.718 1.954 1.00 97.12 159 SER A C 1
ATOM 1275 O O . SER A 1 159 ? 2.669 -5.636 0.840 1.00 97.12 159 SER A O 1
ATOM 1277 N N . PRO A 1 160 ? 2.457 -5.955 3.064 1.00 97.62 160 PRO A N 1
ATOM 1278 C CA . PRO A 1 160 ? 1.028 -6.257 3.017 1.00 97.62 160 PRO A CA 1
ATOM 1279 C C . PRO A 1 160 ? 0.199 -5.013 2.694 1.00 97.62 160 PRO A C 1
ATOM 1281 O O . PRO A 1 160 ? 0.272 -4.010 3.409 1.00 97.62 160 PRO A O 1
ATOM 1284 N N . LEU A 1 161 ? -0.600 -5.111 1.636 1.00 97.25 161 LEU A N 1
ATOM 1285 C CA . LEU A 1 161 ? -1.473 -4.060 1.138 1.00 97.25 161 LEU A CA 1
ATOM 1286 C C . LEU A 1 161 ? -2.892 -4.625 0.990 1.00 97.25 161 LEU A C 1
ATOM 1288 O O . LEU A 1 161 ? -3.079 -5.724 0.468 1.00 97.25 161 LEU A O 1
ATOM 1292 N N . ILE A 1 162 ? -3.887 -3.879 1.457 1.00 98.19 162 ILE A N 1
ATOM 1293 C CA . ILE A 1 162 ? -5.297 -4.121 1.154 1.00 98.19 162 ILE A CA 1
ATOM 1294 C C . ILE A 1 162 ? -5.703 -3.131 0.067 1.00 98.19 162 ILE A C 1
ATOM 1296 O O . ILE A 1 162 ? -5.490 -1.931 0.215 1.00 98.19 162 ILE A O 1
ATOM 1300 N N . GLU A 1 163 ? -6.300 -3.621 -1.010 1.00 97.62 163 GLU A N 1
ATOM 1301 C CA . GLU A 1 163 ? -6.989 -2.795 -1.998 1.00 97.62 163 GLU A CA 1
ATOM 1302 C C . GLU A 1 163 ? -8.494 -2.870 -1.711 1.00 97.62 163 GLU A C 1
ATOM 1304 O O . GLU A 1 163 ? -9.089 -3.952 -1.728 1.00 97.62 163 GLU A O 1
ATOM 1309 N N . LEU A 1 164 ? -9.096 -1.719 -1.419 1.00 97.88 164 LEU A N 1
ATOM 1310 C CA . LEU A 1 164 ? -10.531 -1.528 -1.227 1.00 97.88 164 LEU A CA 1
ATOM 1311 C C . LEU A 1 164 ? -11.055 -0.687 -2.391 1.00 97.88 164 LEU A C 1
ATOM 1313 O O . LEU A 1 164 ? -10.537 0.401 -2.639 1.00 97.88 164 LEU A O 1
ATOM 1317 N N . VAL A 1 165 ? -12.089 -1.159 -3.088 1.00 97.56 165 VAL A N 1
ATOM 1318 C CA . VAL A 1 165 ? -12.691 -0.423 -4.213 1.00 97.56 165 VAL A CA 1
ATOM 1319 C C . VAL A 1 165 ? -14.151 -0.121 -3.921 1.00 97.56 165 VAL A C 1
ATOM 1321 O O . VAL A 1 165 ? -14.925 -1.027 -3.605 1.00 97.56 165 VAL A O 1
ATOM 1324 N N . THR A 1 166 ? -14.533 1.149 -4.037 1.00 98.19 166 THR A N 1
ATOM 1325 C CA . THR A 1 166 ? -15.924 1.584 -3.877 1.00 98.19 166 THR A CA 1
ATOM 1326 C C . THR A 1 166 ? -16.694 1.458 -5.185 1.00 98.19 166 THR A C 1
ATOM 1328 O O . THR A 1 166 ? -16.139 1.561 -6.280 1.00 98.19 166 THR A O 1
ATOM 1331 N N . GLU A 1 167 ? -18.009 1.338 -5.071 1.00 97.19 167 GLU A N 1
ATOM 1332 C CA . GLU A 1 167 ? -18.909 1.705 -6.158 1.00 97.19 167 GLU A CA 1
ATOM 1333 C C . GLU A 1 167 ? -18.804 3.215 -6.472 1.00 97.19 167 GLU A C 1
ATOM 1335 O O . GLU A 1 167 ? -18.335 3.999 -5.634 1.00 97.19 167 GLU A O 1
ATOM 1340 N N . PRO A 1 168 ? -19.244 3.663 -7.664 1.00 95.75 168 PRO A N 1
ATOM 1341 C CA . PRO A 1 168 ? -19.222 5.071 -8.059 1.00 95.75 168 PRO A CA 1
ATOM 1342 C C . PRO A 1 168 ? -20.407 5.861 -7.458 1.00 95.75 168 PRO A C 1
ATOM 1344 O O . PRO A 1 168 ? -21.191 6.477 -8.188 1.00 95.75 168 PRO A O 1
ATOM 1347 N N . ASP A 1 169 ? -20.559 5.780 -6.132 1.00 95.75 169 ASP A N 1
ATOM 1348 C CA . ASP A 1 169 ? -21.683 6.323 -5.351 1.00 95.75 169 ASP A CA 1
ATOM 1349 C C . ASP A 1 169 ? -21.474 7.772 -4.880 1.00 95.75 169 ASP A C 1
ATOM 1351 O O . ASP A 1 169 ? -22.441 8.424 -4.469 1.00 95.75 169 ASP A O 1
ATOM 1355 N N . PHE A 1 170 ? -20.236 8.278 -4.938 1.00 95.50 170 PHE A N 1
ATOM 1356 C CA . PHE A 1 170 ? -19.900 9.629 -4.494 1.00 95.50 170 PHE A CA 1
ATOM 1357 C C . PHE A 1 170 ? -20.401 10.681 -5.490 1.00 95.50 170 PHE A C 1
ATOM 1359 O O . PHE A 1 170 ? -20.180 10.583 -6.704 1.00 95.50 170 PHE A O 1
ATOM 1366 N N . ARG A 1 171 ? -21.058 11.710 -4.956 1.00 90.38 171 ARG A N 1
ATOM 1367 C CA . ARG A 1 171 ? -21.740 12.780 -5.698 1.00 90.38 171 ARG A CA 1
ATOM 1368 C C . ARG A 1 171 ? -20.867 14.015 -5.874 1.00 90.38 171 ARG A C 1
ATOM 1370 O O . ARG A 1 171 ? -21.001 14.724 -6.869 1.00 90.38 171 ARG A O 1
ATOM 1377 N N . ASP A 1 172 ? -19.971 14.265 -4.926 1.00 93.00 172 ASP A N 1
ATOM 1378 C CA . ASP A 1 172 ? -19.095 15.431 -4.912 1.00 93.00 172 ASP A CA 1
ATOM 1379 C C . ASP A 1 172 ? -17.706 15.115 -4.304 1.00 93.00 172 ASP A C 1
ATOM 1381 O O . ASP A 1 172 ? -17.505 14.054 -3.702 1.00 93.00 172 ASP A O 1
ATOM 1385 N N . PRO A 1 173 ? -16.709 16.004 -4.484 1.00 95.56 173 PRO A N 1
ATOM 1386 C CA . PRO A 1 173 ? -15.339 15.778 -4.014 1.00 95.56 173 PRO A CA 1
ATOM 1387 C C . PRO A 1 173 ? -15.171 15.802 -2.491 1.00 95.56 173 PRO A C 1
ATOM 1389 O O . PRO A 1 173 ? -14.197 15.245 -1.981 1.00 95.56 173 PRO A O 1
ATOM 1392 N N . SER A 1 174 ? -16.072 16.466 -1.766 1.00 95.12 174 SER A N 1
ATOM 1393 C CA . SER A 1 174 ? -15.996 16.589 -0.312 1.00 95.12 174 SER A CA 1
ATOM 1394 C C . SER A 1 174 ? -16.576 15.350 0.369 1.00 95.12 174 SER A C 1
ATOM 1396 O O . SER A 1 174 ? -15.983 14.869 1.331 1.00 95.12 174 SER A O 1
ATOM 1398 N N . GLU A 1 175 ? -17.636 14.749 -0.180 1.00 95.44 175 GLU A N 1
ATOM 1399 C CA . GLU A 1 175 ? -18.146 13.436 0.241 1.00 95.44 175 GLU A CA 1
ATOM 1400 C C . GLU A 1 175 ? -17.051 12.355 0.145 1.00 95.44 175 GLU A C 1
ATOM 1402 O O . GLU A 1 175 ? -16.792 11.639 1.114 1.00 95.44 175 GLU A O 1
ATOM 1407 N N . ALA A 1 176 ? -16.325 12.305 -0.981 1.00 96.31 176 ALA A N 1
ATOM 1408 C CA . ALA A 1 176 ? -15.207 11.378 -1.192 1.00 96.31 176 ALA A CA 1
ATOM 1409 C C . ALA A 1 176 ? -14.044 11.582 -0.193 1.00 96.31 176 ALA A C 1
ATOM 1411 O O . ALA A 1 176 ? -13.410 10.618 0.243 1.00 96.31 176 ALA A O 1
ATOM 1412 N N . LYS A 1 177 ? -13.772 12.833 0.200 1.00 96.31 177 LYS A N 1
ATOM 1413 C CA . LYS A 1 177 ? -12.776 13.181 1.226 1.00 96.31 177 LYS A CA 1
ATOM 1414 C C . LYS A 1 177 ? -13.219 12.787 2.629 1.00 96.31 177 LYS A C 1
ATOM 1416 O O . LYS A 1 177 ? -12.407 12.217 3.351 1.00 96.31 177 LYS A O 1
ATOM 1421 N N . ILE A 1 178 ? -14.464 13.078 3.010 1.00 95.69 178 ILE A N 1
ATOM 1422 C CA . ILE A 1 178 ? -15.008 12.719 4.329 1.00 95.69 178 ILE A CA 1
ATOM 1423 C C . ILE A 1 178 ? -14.974 11.195 4.490 1.00 95.69 178 ILE A C 1
ATOM 1425 O O . ILE A 1 178 ? -14.441 10.707 5.480 1.00 95.69 178 ILE A O 1
ATOM 1429 N N . PHE A 1 179 ? -15.393 10.443 3.468 1.00 97.00 179 PHE A N 1
ATOM 1430 C CA . PHE A 1 179 ? -15.257 8.985 3.453 1.00 97.00 179 PHE A CA 1
ATOM 1431 C C . PHE A 1 179 ? -13.809 8.517 3.649 1.00 97.00 179 PHE A C 1
ATOM 1433 O O . PHE A 1 179 ? -13.567 7.645 4.478 1.00 97.00 179 PHE A O 1
ATOM 1440 N N . LEU A 1 180 ? -12.828 9.080 2.929 1.00 96.62 180 LEU A N 1
ATOM 1441 C CA . LEU A 1 180 ? -11.432 8.654 3.097 1.00 96.62 180 LEU A CA 1
ATOM 1442 C C . LEU A 1 180 ? -10.883 9.027 4.488 1.00 96.62 180 LEU A C 1
ATOM 1444 O O . LEU A 1 180 ? -10.063 8.294 5.033 1.00 96.62 180 LEU A O 1
ATOM 1448 N N . GLN A 1 181 ? -11.349 10.134 5.073 1.00 94.75 181 GLN A N 1
ATOM 1449 C CA . GLN A 1 181 ? -11.030 10.552 6.440 1.00 94.75 181 GLN A CA 1
ATOM 1450 C C . GLN A 1 181 ? -11.570 9.535 7.466 1.00 94.75 181 GLN A C 1
ATOM 1452 O O . GLN A 1 181 ? -10.794 8.981 8.243 1.00 94.75 181 GLN A O 1
ATOM 1457 N N . GLU A 1 182 ? -12.872 9.232 7.411 1.00 94.31 182 GLU A N 1
ATOM 1458 C CA . GLU A 1 182 ? -13.548 8.272 8.297 1.00 94.31 182 GLU A CA 1
ATOM 1459 C C . GLU A 1 182 ? -13.010 6.841 8.119 1.00 94.31 182 GLU A C 1
ATOM 1461 O O . GLU A 1 182 ? -12.816 6.124 9.100 1.00 94.31 182 GLU A O 1
ATOM 1466 N N . LEU A 1 183 ? -12.692 6.432 6.886 1.00 95.75 183 LEU A N 1
ATOM 1467 C CA . LEU A 1 183 ? -12.063 5.143 6.594 1.00 95.75 183 LEU A CA 1
ATOM 1468 C C . LEU A 1 183 ? -10.666 5.040 7.224 1.00 95.75 183 LEU A C 1
ATOM 1470 O O . LEU A 1 183 ? -10.350 4.013 7.816 1.00 95.75 183 LEU A O 1
ATOM 1474 N N . ILE A 1 184 ? -9.832 6.083 7.139 1.00 94.94 184 ILE A N 1
ATOM 1475 C CA . ILE A 1 184 ? -8.503 6.091 7.777 1.00 94.94 184 ILE A CA 1
ATOM 1476 C C . ILE A 1 184 ? -8.621 5.961 9.303 1.00 94.94 184 ILE A C 1
ATOM 1478 O O . ILE A 1 184 ? -7.834 5.231 9.909 1.00 94.94 184 ILE A O 1
ATOM 1482 N N . ASP A 1 185 ? -9.608 6.609 9.923 1.00 90.19 185 ASP A N 1
ATOM 1483 C CA . ASP A 1 185 ? -9.819 6.506 11.368 1.00 90.19 185 ASP A CA 1
ATOM 1484 C C . ASP A 1 185 ? -10.402 5.142 11.783 1.00 90.19 185 ASP A C 1
ATOM 1486 O O . ASP A 1 185 ? -9.899 4.542 12.735 1.00 90.19 185 ASP A O 1
ATOM 1490 N N . LEU A 1 186 ? -11.325 4.556 11.008 1.00 92.25 186 LEU A N 1
ATOM 1491 C CA . LEU A 1 186 ? -11.760 3.164 11.194 1.00 92.25 186 LEU A CA 1
ATOM 1492 C C . LEU A 1 186 ? -10.581 2.177 11.108 1.00 92.25 186 LEU A C 1
ATOM 1494 O O . LEU A 1 186 ? -10.462 1.266 11.927 1.00 92.25 186 LEU A O 1
ATOM 1498 N N . LEU A 1 187 ? -9.688 2.356 10.132 1.00 94.56 187 LEU A N 1
ATOM 1499 C CA . LEU A 1 187 ? -8.513 1.499 9.935 1.00 94.56 187 LEU A CA 1
ATOM 1500 C C . LEU A 1 187 ? -7.513 1.581 11.099 1.00 94.56 187 LEU A C 1
ATOM 1502 O O . LEU A 1 187 ? -6.805 0.604 11.359 1.00 94.56 187 LEU A O 1
ATOM 1506 N N . ARG A 1 188 ? -7.469 2.710 11.816 1.00 90.44 188 ARG A N 1
ATOM 1507 C CA . ARG A 1 188 ? -6.720 2.856 13.074 1.00 90.44 188 ARG A CA 1
ATOM 1508 C C . ARG A 1 188 ? -7.418 2.121 14.217 1.00 90.44 188 ARG A C 1
ATOM 1510 O O . ARG A 1 188 ? -6.777 1.331 14.904 1.00 90.44 188 ARG A O 1
ATOM 1517 N N . ASP A 1 189 ? -8.728 2.310 14.373 1.00 87.19 189 ASP A N 1
ATOM 1518 C CA . ASP A 1 189 ? -9.539 1.684 15.430 1.00 87.19 189 ASP A CA 1
ATOM 1519 C C . ASP A 1 189 ? -9.456 0.155 15.431 1.00 87.19 189 ASP A C 1
ATOM 1521 O O . ASP A 1 189 ? -9.355 -0.467 16.488 1.00 87.19 189 ASP A O 1
ATOM 1525 N N . ILE A 1 190 ? -9.471 -0.461 14.246 1.00 90.44 190 ILE A N 1
ATOM 1526 C CA . ILE A 1 190 ? -9.417 -1.924 14.106 1.00 90.44 190 ILE A CA 1
ATOM 1527 C C . ILE A 1 190 ? -7.983 -2.481 14.095 1.00 90.44 190 ILE A C 1
ATOM 1529 O O . ILE A 1 190 ? -7.794 -3.695 13.976 1.00 90.44 190 ILE A O 1
ATOM 1533 N N . GLY A 1 191 ? -6.979 -1.606 14.221 1.00 89.69 191 GLY A N 1
ATOM 1534 C CA . GLY A 1 191 ? -5.564 -1.955 14.318 1.00 89.69 191 GLY A CA 1
ATOM 1535 C C . GLY A 1 191 ? -4.880 -2.307 12.995 1.00 89.69 191 GLY A C 1
ATOM 1536 O O . GLY A 1 191 ? -3.884 -3.024 13.022 1.00 89.69 191 GLY A O 1
ATOM 1537 N N . ILE A 1 192 ? -5.374 -1.846 11.839 1.00 95.00 192 ILE A N 1
ATOM 1538 C CA . ILE A 1 192 ? -4.672 -1.989 10.544 1.00 95.00 192 ILE A CA 1
ATOM 1539 C C . ILE A 1 192 ? -3.584 -0.917 10.387 1.00 95.00 192 ILE A C 1
ATOM 1541 O O . ILE A 1 192 ? -2.497 -1.223 9.889 1.00 95.00 192 ILE A O 1
ATOM 1545 N N . LEU A 1 193 ? -3.855 0.302 10.860 1.00 93.81 193 LEU A N 1
ATOM 1546 C CA . LEU A 1 193 ? -2.920 1.428 10.895 1.00 93.81 193 LEU A CA 1
ATOM 1547 C C . LEU A 1 193 ? -2.532 1.768 12.344 1.00 93.81 193 LEU A C 1
ATOM 1549 O O . LEU A 1 193 ? -3.401 1.900 13.199 1.00 93.81 193 LEU A O 1
ATOM 1553 N N . ASP A 1 194 ? -1.240 1.964 12.608 1.00 84.19 194 ASP A N 1
ATOM 1554 C CA . ASP A 1 194 ? -0.691 2.367 13.921 1.00 84.19 194 ASP A CA 1
ATOM 1555 C C . ASP A 1 194 ? 0.076 3.697 13.912 1.00 84.19 194 ASP A C 1
ATOM 1557 O O . ASP A 1 194 ? 0.455 4.196 14.971 1.00 84.19 194 ASP A O 1
ATOM 1561 N N . ARG A 1 195 ? 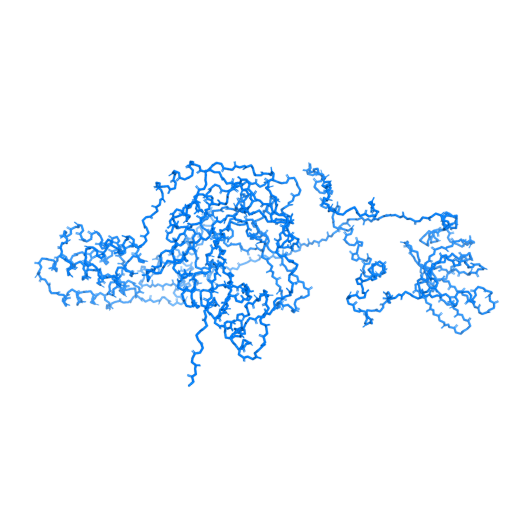0.325 4.278 12.735 1.00 78.44 195 ARG A N 1
ATOM 1562 C CA . ARG A 1 195 ? 1.279 5.379 12.559 1.00 78.44 195 ARG A CA 1
ATOM 1563 C C . ARG A 1 195 ? 0.794 6.422 11.563 1.00 78.44 195 ARG A C 1
ATOM 1565 O O . ARG A 1 195 ? 0.279 6.083 10.500 1.00 78.44 195 ARG A O 1
ATOM 1572 N N . GLU A 1 196 ? 0.986 7.697 11.891 1.00 75.75 196 GLU A N 1
ATOM 1573 C CA . GLU A 1 196 ? 0.503 8.812 11.066 1.00 75.75 196 GLU A CA 1
ATOM 1574 C C . GLU A 1 196 ? 1.315 9.026 9.782 1.00 75.75 196 GLU A C 1
ATOM 1576 O O . GLU A 1 196 ? 0.767 9.533 8.807 1.00 75.75 196 GLU A O 1
ATOM 1581 N N . GLU A 1 197 ? 2.583 8.599 9.724 1.00 77.19 197 GLU A N 1
ATOM 1582 C CA . GLU A 1 197 ? 3.401 8.753 8.509 1.00 77.19 197 GLU A CA 1
ATOM 1583 C C . GLU A 1 197 ? 3.088 7.691 7.433 1.00 77.19 197 GLU A C 1
ATOM 1585 O O . GLU A 1 197 ? 3.639 7.731 6.328 1.00 77.19 197 GLU A O 1
ATOM 1590 N N . VAL A 1 198 ? 2.220 6.719 7.740 1.00 79.81 198 VAL A N 1
ATOM 1591 C CA . VAL A 1 198 ? 1.804 5.660 6.812 1.00 79.81 198 VAL A CA 1
ATOM 1592 C C . VAL A 1 198 ? 0.675 6.175 5.920 1.00 79.81 198 VAL A C 1
ATOM 1594 O O . VAL A 1 198 ? -0.505 6.114 6.257 1.00 79.81 198 VAL A O 1
ATOM 1597 N N . LEU A 1 199 ? 1.054 6.672 4.742 1.00 84.94 199 LEU A N 1
ATOM 1598 C CA . LEU A 1 199 ? 0.109 7.185 3.752 1.00 84.94 199 LEU A CA 1
ATOM 1599 C C . LEU A 1 199 ? -0.736 6.058 3.133 1.00 84.94 199 LEU A C 1
ATOM 1601 O O . LEU A 1 199 ? -0.230 5.230 2.366 1.00 84.94 199 LEU A O 1
ATOM 1605 N N . VAL A 1 200 ? -2.042 6.085 3.403 1.00 91.44 200 VAL A N 1
ATOM 1606 C CA . VAL A 1 200 ? -3.051 5.431 2.559 1.00 91.44 200 VAL A CA 1
ATOM 1607 C C . VAL A 1 200 ? -3.101 6.179 1.226 1.00 91.44 200 VAL A C 1
ATOM 1609 O O . VAL A 1 200 ? -3.194 7.406 1.202 1.00 91.44 200 VAL A O 1
ATOM 1612 N N . ARG A 1 201 ? -3.012 5.451 0.109 1.00 92.19 201 ARG A N 1
ATOM 1613 C CA . ARG A 1 201 ? -3.073 6.031 -1.243 1.00 92.19 201 ARG A CA 1
ATOM 1614 C C . ARG A 1 201 ? -4.461 5.807 -1.822 1.00 92.19 201 ARG A C 1
ATOM 1616 O O . ARG A 1 201 ? -4.972 4.695 -1.736 1.00 92.19 201 ARG A O 1
ATOM 1623 N N . ALA A 1 202 ? -5.027 6.818 -2.464 1.00 94.44 202 ALA A N 1
ATOM 1624 C CA . ALA A 1 202 ? -6.224 6.670 -3.278 1.00 94.44 202 ALA A CA 1
ATOM 1625 C C . ALA A 1 202 ? -5.915 6.987 -4.745 1.00 94.44 202 ALA A C 1
ATOM 1627 O O . ALA A 1 202 ? -5.154 7.908 -5.046 1.00 94.44 202 ALA A O 1
ATOM 1628 N N . ASP A 1 203 ? -6.567 6.258 -5.641 1.00 95.19 203 ASP A N 1
ATOM 1629 C CA . ASP A 1 203 ? -6.750 6.651 -7.031 1.00 95.19 203 ASP A CA 1
ATOM 1630 C C . ASP A 1 203 ? -8.261 6.857 -7.262 1.00 95.19 203 ASP A C 1
ATOM 1632 O O . ASP A 1 203 ? -9.090 6.072 -6.794 1.00 95.19 203 ASP A O 1
ATOM 1636 N N . ALA A 1 204 ? -8.642 7.949 -7.929 1.00 96.81 204 ALA A N 1
ATOM 1637 C CA . ALA A 1 204 ? -10.033 8.386 -8.058 1.00 96.81 204 ALA A CA 1
ATOM 1638 C C . ALA A 1 204 ? -10.531 8.275 -9.503 1.00 96.81 204 ALA A C 1
ATOM 1640 O O . ALA A 1 204 ? -9.924 8.812 -10.427 1.00 96.81 204 ALA A O 1
ATOM 1641 N N . ASN A 1 205 ? -11.669 7.617 -9.698 1.00 96.06 205 ASN A N 1
ATOM 1642 C CA . ASN A 1 205 ? -12.329 7.472 -10.990 1.00 96.06 205 ASN A CA 1
ATOM 1643 C C . ASN A 1 205 ? -13.533 8.417 -11.060 1.00 96.06 205 ASN A C 1
ATOM 1645 O O . ASN A 1 205 ? -14.446 8.310 -10.244 1.00 96.06 205 ASN A O 1
ATOM 1649 N N . VAL A 1 206 ? -13.538 9.333 -12.030 1.00 95.69 206 VAL A N 1
ATOM 1650 C CA . VAL A 1 206 ? -14.525 10.419 -12.147 1.00 95.69 206 VAL A CA 1
ATOM 1651 C C . VAL A 1 206 ? -15.252 10.381 -13.496 1.00 95.69 206 VAL A C 1
ATOM 1653 O O . VAL A 1 206 ? -14.663 10.054 -14.527 1.00 95.69 206 VAL A O 1
ATOM 1656 N N . SER A 1 207 ? -16.543 10.709 -13.499 1.00 94.19 207 SER A N 1
ATOM 1657 C CA . SER A 1 207 ? -17.401 10.802 -14.687 1.00 94.19 207 SER A CA 1
ATOM 1658 C C . SER A 1 207 ? -18.447 11.909 -14.503 1.00 94.19 207 SER A C 1
ATOM 1660 O O . SER A 1 207 ? -18.834 12.235 -13.379 1.00 94.19 207 SER A O 1
ATOM 1662 N N . ILE A 1 208 ? -18.906 12.485 -15.615 1.00 92.19 208 ILE A N 1
ATOM 1663 C CA . ILE A 1 208 ? -19.981 13.482 -15.671 1.00 92.19 208 ILE A CA 1
ATOM 1664 C C . ILE A 1 208 ? -21.024 13.005 -16.685 1.00 92.19 208 ILE A C 1
ATOM 1666 O O . ILE A 1 208 ? -20.663 12.638 -17.801 1.00 92.19 208 ILE A O 1
ATOM 1670 N N . ASP A 1 209 ? -22.296 12.983 -16.279 1.00 87.19 209 ASP A N 1
ATOM 1671 C CA . ASP A 1 209 ? -23.478 12.625 -17.082 1.00 87.19 209 ASP A CA 1
ATOM 1672 C C . ASP A 1 209 ? -23.379 11.268 -17.811 1.00 87.19 209 ASP A C 1
ATOM 1674 O O . ASP A 1 209 ? -23.960 11.058 -18.873 1.00 87.19 209 ASP A O 1
ATOM 1678 N N . GLY A 1 210 ? -22.630 10.318 -17.235 1.00 81.44 210 GLY A N 1
ATOM 1679 C CA . GLY A 1 210 ? -22.367 9.007 -17.844 1.00 81.44 210 GLY A CA 1
ATOM 1680 C C . GLY A 1 210 ? -21.332 9.030 -18.977 1.00 81.44 210 GLY A C 1
ATOM 1681 O O . GLY A 1 210 ? -21.129 8.018 -19.645 1.00 81.44 210 GLY A O 1
ATOM 1682 N N . GLY A 1 211 ? -20.662 10.165 -19.190 1.00 86.69 211 GLY A N 1
ATOM 1683 C CA . GLY A 1 211 ? -19.559 10.319 -20.131 1.00 86.69 211 GLY A CA 1
ATOM 1684 C C . GLY A 1 211 ? -18.270 9.590 -19.711 1.00 86.69 211 GLY A C 1
ATOM 1685 O O . GLY A 1 211 ? -18.221 8.922 -18.671 1.00 86.69 211 GLY A O 1
ATOM 1686 N N . PRO A 1 212 ? -17.193 9.709 -20.513 1.00 88.19 212 PRO A N 1
ATOM 1687 C CA . PRO A 1 212 ? -15.969 8.930 -20.332 1.00 88.19 212 PRO A CA 1
ATOM 1688 C C . PRO A 1 212 ? -15.332 9.069 -18.943 1.00 88.19 212 PRO A C 1
ATOM 1690 O O . PRO A 1 212 ? -15.126 10.176 -18.449 1.00 88.19 212 PRO A O 1
ATOM 1693 N N . ARG A 1 213 ? -14.989 7.919 -18.345 1.00 91.38 213 ARG A N 1
ATOM 1694 C CA . ARG A 1 213 ? -14.264 7.812 -17.070 1.00 91.38 213 ARG A CA 1
ATOM 1695 C C . ARG A 1 213 ? -12.868 8.420 -17.208 1.00 91.38 213 ARG A C 1
ATOM 1697 O O . ARG A 1 213 ? -12.116 8.007 -18.089 1.00 91.38 213 ARG A O 1
ATOM 1704 N N . ILE A 1 214 ? -12.506 9.328 -16.311 1.00 92.19 214 ILE A N 1
ATOM 1705 C CA . ILE A 1 214 ? -11.121 9.760 -16.099 1.00 92.19 214 ILE A CA 1
ATOM 1706 C C . ILE A 1 214 ? -10.616 9.135 -14.805 1.00 92.19 214 ILE A C 1
ATOM 1708 O O . ILE A 1 214 ? -11.336 9.078 -13.813 1.00 92.19 214 ILE A O 1
ATOM 1712 N N . GLU A 1 215 ? -9.379 8.657 -14.829 1.00 93.69 215 GLU A N 1
ATOM 1713 C CA . GLU A 1 215 ? -8.701 8.078 -13.675 1.00 93.69 215 GLU A CA 1
ATOM 1714 C C . GLU A 1 215 ? -7.610 9.039 -13.192 1.00 93.69 215 GLU A C 1
ATOM 1716 O O . GLU A 1 215 ? -6.705 9.386 -13.949 1.00 93.69 215 GLU A O 1
ATOM 1721 N N . ILE A 1 216 ? -7.674 9.465 -11.934 1.00 94.00 216 ILE A N 1
ATOM 1722 C CA . ILE A 1 216 ? -6.695 10.347 -11.299 1.00 94.00 216 ILE A CA 1
ATOM 1723 C C . ILE A 1 216 ? -5.870 9.513 -10.320 1.00 94.00 216 ILE A C 1
ATOM 1725 O O . ILE A 1 216 ? -6.409 9.020 -9.331 1.00 94.00 216 ILE A O 1
ATOM 1729 N N . LYS A 1 217 ? -4.571 9.363 -10.582 1.00 90.50 217 LYS A N 1
ATOM 1730 C CA . LYS A 1 217 ? -3.660 8.564 -9.755 1.00 90.50 217 LYS A CA 1
ATOM 1731 C C . LYS A 1 217 ? -2.741 9.402 -8.863 1.00 90.50 217 LYS A C 1
ATOM 1733 O O . LYS A 1 217 ? -2.403 10.541 -9.205 1.00 90.50 217 LYS A O 1
ATOM 1738 N N . ASN A 1 218 ? -2.247 8.769 -7.794 1.00 81.19 218 ASN A N 1
ATOM 1739 C CA . ASN A 1 218 ? -1.291 9.300 -6.808 1.00 81.19 218 ASN A CA 1
ATOM 1740 C C . ASN A 1 218 ? -1.886 10.370 -5.868 1.00 81.19 218 ASN A C 1
ATOM 1742 O O . ASN A 1 218 ? -1.324 11.453 -5.707 1.00 81.19 218 ASN A O 1
ATOM 1746 N N . LEU A 1 219 ? -3.015 10.063 -5.222 1.00 90.25 219 LEU A N 1
ATOM 1747 C CA . LEU A 1 219 ? -3.639 10.939 -4.226 1.00 90.25 219 LEU A CA 1
ATOM 1748 C C . LEU A 1 219 ? -3.232 10.462 -2.823 1.00 90.25 219 LEU A C 1
ATOM 1750 O O . LEU A 1 219 ? -3.651 9.403 -2.358 1.00 90.25 219 LEU A O 1
ATOM 1754 N N . GLY A 1 220 ? -2.340 11.222 -2.180 1.00 83.00 220 GLY A N 1
ATOM 1755 C CA . GLY A 1 220 ? -1.702 10.856 -0.905 1.00 83.00 220 GLY A CA 1
ATOM 1756 C C . GLY A 1 220 ? -2.362 11.423 0.356 1.00 83.00 220 GLY A C 1
ATOM 1757 O O . GLY A 1 220 ? -1.860 11.182 1.450 1.00 83.00 220 GLY A O 1
ATOM 1758 N N . SER A 1 221 ? -3.444 12.199 0.226 1.00 89.94 221 SER A N 1
ATOM 1759 C CA . SER A 1 221 ? -4.213 12.730 1.359 1.00 89.94 221 SER A CA 1
ATOM 1760 C C . SER A 1 221 ? -5.689 12.961 0.982 1.00 89.94 221 SER A C 1
ATOM 1762 O O . SER A 1 221 ? -5.975 13.209 -0.194 1.00 89.94 221 SER A O 1
ATOM 1764 N N . PRO A 1 222 ? -6.633 12.966 1.948 1.00 93.81 222 PRO A N 1
ATOM 1765 C CA . PRO A 1 222 ? -8.034 13.334 1.695 1.00 93.81 222 PRO A CA 1
ATOM 1766 C C . PRO A 1 222 ? -8.204 14.762 1.143 1.00 93.81 222 PRO A C 1
ATOM 1768 O O . PRO A 1 222 ? -9.104 15.034 0.352 1.00 93.81 222 PRO A O 1
ATOM 1771 N N . THR A 1 223 ? -7.308 15.678 1.518 1.00 92.56 223 THR A N 1
ATOM 1772 C CA . THR A 1 223 ? -7.304 17.069 1.039 1.00 92.56 223 THR A CA 1
ATOM 1773 C C . THR A 1 223 ? -6.887 17.170 -0.427 1.00 92.56 223 THR A C 1
ATOM 1775 O O . THR A 1 223 ? -7.419 17.994 -1.171 1.00 92.56 223 THR A O 1
ATOM 1778 N N . ASP A 1 224 ? -5.933 16.351 -0.860 1.00 92.19 224 ASP A N 1
ATOM 1779 C CA . ASP A 1 224 ? -5.447 16.373 -2.240 1.00 92.19 224 ASP A CA 1
ATOM 1780 C C . ASP A 1 224 ? -6.340 15.531 -3.163 1.00 92.19 224 ASP A C 1
ATOM 1782 O O . ASP A 1 224 ? -6.523 15.898 -4.321 1.00 92.19 224 ASP A O 1
ATOM 1786 N N . LEU A 1 225 ? -7.020 14.510 -2.622 1.00 95.38 225 LEU A N 1
ATOM 1787 C CA . LEU A 1 225 ? -8.167 13.844 -3.249 1.00 95.38 225 LEU A CA 1
ATOM 1788 C C . LEU A 1 225 ? -9.271 14.850 -3.630 1.00 95.38 225 LEU A C 1
ATOM 1790 O O . LEU A 1 225 ? -9.632 14.954 -4.803 1.00 95.38 225 LEU A O 1
ATOM 1794 N N . GLU A 1 226 ? -9.760 15.637 -2.665 1.00 96.56 226 GLU A N 1
ATOM 1795 C CA . GLU A 1 226 ? -10.782 16.673 -2.894 1.00 96.56 226 GLU A CA 1
ATOM 1796 C C . GLU A 1 226 ? -10.339 17.694 -3.952 1.00 96.56 226 GLU A C 1
ATOM 1798 O O . GLU A 1 226 ? -11.113 18.041 -4.847 1.00 96.56 226 GLU A O 1
ATOM 1803 N N . LYS A 1 227 ? -9.087 18.168 -3.884 1.00 95.25 227 LYS A N 1
ATOM 1804 C CA . LYS A 1 227 ? -8.543 19.159 -4.829 1.00 95.25 227 LYS A CA 1
ATOM 1805 C C . LYS A 1 227 ? -8.386 18.601 -6.241 1.00 95.25 227 LYS A C 1
ATOM 1807 O O . LYS A 1 227 ? -8.742 19.289 -7.198 1.00 95.25 227 LYS A O 1
ATOM 1812 N N . ALA A 1 228 ? -7.893 17.373 -6.382 1.00 95.69 228 ALA A N 1
ATOM 1813 C CA . ALA A 1 228 ? -7.673 16.753 -7.682 1.00 95.69 228 ALA A CA 1
ATOM 1814 C C . ALA A 1 228 ? -8.992 16.446 -8.401 1.00 95.69 228 ALA A C 1
ATOM 1816 O O . ALA A 1 228 ? -9.130 16.766 -9.583 1.00 95.69 228 ALA A O 1
ATOM 1817 N N . ILE A 1 229 ? -9.986 15.912 -7.681 1.00 96.31 229 ILE A N 1
ATOM 1818 C CA . ILE A 1 229 ? -11.330 15.692 -8.229 1.00 96.31 229 ILE A CA 1
ATOM 1819 C C . ILE A 1 229 ? -11.975 17.039 -8.600 1.00 96.31 229 ILE A C 1
ATOM 1821 O O . ILE A 1 229 ? -12.490 17.165 -9.708 1.00 96.31 229 ILE A O 1
ATOM 1825 N N . ASN A 1 230 ? -11.911 18.068 -7.740 1.00 95.81 230 ASN A N 1
ATOM 1826 C CA . ASN A 1 230 ? -12.434 19.404 -8.070 1.00 95.81 230 ASN A CA 1
ATOM 1827 C C . ASN A 1 230 ? -11.814 19.972 -9.358 1.00 95.81 230 ASN A C 1
ATOM 1829 O O . ASN A 1 230 ? -12.544 20.405 -10.251 1.00 95.81 230 ASN A O 1
ATOM 1833 N N . PHE A 1 231 ? -10.482 19.940 -9.475 1.00 95.06 231 PHE A N 1
ATOM 1834 C CA . PHE A 1 231 ? -9.766 20.404 -10.666 1.00 95.06 231 PHE A CA 1
ATOM 1835 C C . PHE A 1 231 ? -10.235 19.671 -11.930 1.00 95.06 231 PHE A C 1
ATOM 1837 O O . PHE A 1 231 ? -10.519 20.297 -12.955 1.00 95.06 231 PHE A O 1
ATOM 1844 N N . GLU A 1 232 ? -10.356 18.345 -11.852 1.00 94.56 232 GLU A N 1
ATOM 1845 C CA . GLU A 1 232 ? -10.744 17.516 -12.988 1.00 94.56 232 GLU A CA 1
ATOM 1846 C C . GLU A 1 232 ? -12.207 17.740 -13.395 1.00 94.56 232 GLU A C 1
ATOM 1848 O O . GLU A 1 232 ? -12.488 17.932 -14.577 1.00 94.56 232 GLU A O 1
ATOM 1853 N N . LEU A 1 233 ? -13.133 17.839 -12.435 1.00 94.00 233 LEU A N 1
ATOM 1854 C CA . LEU A 1 233 ? -14.538 18.159 -12.709 1.00 94.00 233 LEU A CA 1
ATOM 1855 C C . LEU A 1 233 ? -14.705 19.548 -13.339 1.00 94.00 233 LEU A C 1
ATOM 1857 O O . LEU A 1 233 ? -15.516 19.700 -14.251 1.00 94.00 233 LEU A O 1
ATOM 1861 N N . ILE A 1 234 ? -13.938 20.554 -12.904 1.00 92.94 234 ILE A N 1
ATOM 1862 C CA . ILE A 1 234 ? -13.939 21.889 -13.526 1.00 92.94 234 ILE A CA 1
ATOM 1863 C C . ILE A 1 234 ? -13.444 21.797 -14.978 1.00 92.94 234 ILE A C 1
ATOM 1865 O O . ILE A 1 234 ? -14.085 22.347 -15.877 1.00 92.94 234 ILE A O 1
ATOM 1869 N N . ARG A 1 235 ? -12.356 21.056 -15.235 1.00 92.88 235 ARG A N 1
ATOM 1870 C CA . ARG A 1 235 ? -11.822 20.843 -16.591 1.00 92.88 235 ARG A CA 1
ATOM 1871 C C . ARG A 1 235 ? -12.824 20.121 -17.499 1.00 92.88 235 ARG A C 1
ATOM 1873 O O . ARG A 1 235 ? -13.045 20.559 -18.626 1.00 92.88 235 ARG A O 1
ATOM 1880 N N . MET A 1 236 ? -13.456 19.054 -17.007 1.00 92.00 236 MET A N 1
ATOM 1881 C CA . MET A 1 236 ? -14.461 18.285 -17.748 1.00 92.00 236 MET A CA 1
ATOM 1882 C C . MET A 1 236 ? -15.708 19.125 -18.057 1.00 92.00 236 MET A C 1
ATOM 1884 O O . MET A 1 236 ? -16.149 19.140 -19.205 1.00 92.00 236 MET A O 1
ATOM 1888 N N . LYS A 1 237 ? -16.246 19.871 -17.077 1.00 91.81 237 LYS A N 1
ATOM 1889 C CA . LYS A 1 237 ? -17.394 20.776 -17.288 1.00 91.81 237 LYS A CA 1
ATOM 1890 C C . LYS A 1 237 ? -17.078 21.841 -18.334 1.00 91.81 237 LYS A C 1
ATOM 1892 O O . LYS A 1 237 ? -17.877 22.034 -19.245 1.00 91.81 237 LYS A O 1
ATOM 1897 N N . ARG A 1 238 ? -15.893 22.461 -18.257 1.00 90.56 238 ARG A N 1
ATOM 1898 C CA . ARG A 1 238 ? -15.425 23.423 -19.263 1.00 90.56 238 ARG A CA 1
ATOM 1899 C C . ARG A 1 238 ? -15.381 22.801 -20.662 1.00 90.56 238 ARG A C 1
ATOM 1901 O O . ARG A 1 238 ? -15.929 23.388 -21.586 1.00 90.56 238 ARG A O 1
ATOM 1908 N N . TYR A 1 239 ? -14.793 21.614 -20.824 1.00 90.12 239 TYR A N 1
ATOM 1909 C CA . TYR A 1 239 ? -14.753 20.941 -22.128 1.00 90.12 239 TYR A CA 1
ATOM 1910 C C . TYR A 1 239 ? -16.159 20.668 -22.678 1.00 90.12 239 TYR A C 1
ATOM 1912 O O . TYR A 1 239 ? -16.416 20.961 -23.840 1.00 90.12 239 TYR A O 1
ATOM 1920 N N . ILE A 1 240 ? -17.093 20.194 -21.844 1.00 88.50 240 ILE A N 1
ATOM 1921 C CA . ILE A 1 240 ? -18.491 19.973 -22.250 1.00 88.50 240 ILE A CA 1
ATOM 1922 C C . ILE A 1 240 ? -19.156 21.293 -22.693 1.00 88.50 240 ILE A C 1
ATOM 1924 O O . ILE A 1 240 ? -19.860 21.309 -23.700 1.00 88.50 240 ILE A O 1
ATOM 1928 N N . GLN A 1 241 ? -18.898 22.405 -21.995 1.00 88.31 241 GLN A N 1
ATOM 1929 C CA . GLN A 1 241 ? -19.396 23.744 -22.355 1.00 88.31 241 GLN A CA 1
ATOM 1930 C C . GLN A 1 241 ? -18.776 24.294 -23.650 1.00 88.31 241 GLN A C 1
ATOM 1932 O O . GLN A 1 241 ? -19.460 24.961 -24.419 1.00 88.31 241 GLN A O 1
ATOM 1937 N N . GLU A 1 242 ? -17.504 23.991 -23.914 1.00 89.62 242 GLU A N 1
ATOM 1938 C CA . GLU A 1 242 ? -16.780 24.364 -25.140 1.00 89.62 242 GLU A CA 1
ATOM 1939 C C . GLU A 1 242 ? -17.068 23.412 -26.326 1.00 89.62 242 GLU A C 1
ATOM 1941 O O . GLU A 1 242 ? -16.470 23.556 -27.391 1.00 89.62 242 GLU A O 1
ATOM 1946 N N . GLY A 1 243 ? -17.955 22.419 -26.164 1.00 86.62 243 GLY A N 1
ATOM 1947 C CA . GLY A 1 243 ? -18.248 21.397 -27.182 1.00 86.62 243 GLY A CA 1
ATOM 1948 C C . GLY A 1 243 ? -17.115 20.381 -27.407 1.00 86.62 243 GLY A C 1
ATOM 1949 O O . GLY A 1 243 ? -17.159 19.582 -28.344 1.00 86.62 243 GLY A O 1
ATOM 1950 N N . VAL A 1 244 ? -16.091 20.389 -26.552 1.00 87.88 244 VAL A N 1
ATOM 1951 C CA . VAL A 1 244 ? -14.906 19.533 -26.633 1.00 87.88 244 VAL A CA 1
ATOM 1952 C C . VAL A 1 244 ? -15.203 18.165 -26.019 1.00 87.88 244 VAL A C 1
ATOM 1954 O O . VAL A 1 244 ? -15.529 18.031 -24.839 1.00 87.88 244 VAL A O 1
ATOM 1957 N N . ARG A 1 245 ? -15.033 17.101 -26.811 1.00 84.56 245 ARG A N 1
ATOM 1958 C CA . ARG A 1 245 ? -15.228 15.724 -26.340 1.00 84.56 245 ARG A CA 1
ATOM 1959 C C . ARG A 1 245 ? -14.147 15.323 -25.328 1.00 84.56 245 ARG A C 1
ATOM 1961 O O . ARG A 1 245 ? -12.998 15.084 -25.699 1.00 84.56 245 ARG A O 1
ATOM 1968 N N . VAL A 1 246 ? -14.550 15.157 -24.067 1.00 86.00 246 VAL A N 1
ATOM 1969 C CA . VAL A 1 246 ? -13.753 14.489 -23.023 1.00 86.00 246 VAL A CA 1
ATOM 1970 C C . VAL A 1 246 ? -13.371 13.072 -23.486 1.00 86.00 246 VAL A C 1
ATOM 1972 O O . VAL A 1 246 ? -14.187 12.366 -24.082 1.00 86.00 246 VAL A O 1
ATOM 1975 N N . LYS A 1 247 ? -12.129 12.649 -23.226 1.00 87.06 247 LYS A N 1
ATOM 1976 C CA . LYS A 1 247 ? -11.614 11.301 -23.531 1.00 87.06 247 LYS A CA 1
ATOM 1977 C C . LYS A 1 247 ? -11.477 10.477 -22.244 1.00 87.06 247 LYS A C 1
ATOM 1979 O O . LYS A 1 247 ? -11.315 11.053 -21.173 1.00 87.06 247 LYS A O 1
ATOM 1984 N N . ARG A 1 248 ? -11.492 9.140 -22.349 1.00 88.06 248 ARG A N 1
ATOM 1985 C CA . ARG A 1 248 ? -11.003 8.264 -21.267 1.00 88.06 248 ARG A CA 1
ATOM 1986 C C . ARG A 1 248 ? -9.485 8.412 -21.210 1.00 88.06 248 ARG A C 1
ATOM 1988 O O . ARG A 1 248 ? -8.819 8.162 -22.209 1.00 88.06 248 ARG A O 1
ATOM 1995 N N . GLU A 1 249 ? -8.961 8.844 -20.072 1.00 86.50 249 GLU A N 1
ATOM 1996 C CA . GLU A 1 249 ? -7.528 9.059 -19.853 1.00 86.50 249 GLU A CA 1
ATOM 1997 C C . GLU A 1 249 ? -7.155 8.820 -18.382 1.00 86.50 249 GLU A C 1
ATOM 1999 O O . GLU A 1 249 ? -7.974 9.029 -17.483 1.00 86.50 249 GLU A O 1
ATOM 2004 N N . THR A 1 250 ? -5.908 8.404 -18.146 1.00 87.31 250 THR A N 1
ATOM 2005 C CA . THR A 1 250 ? -5.306 8.337 -16.808 1.00 87.31 250 THR A CA 1
ATOM 2006 C C . THR A 1 250 ? -4.411 9.560 -16.604 1.00 87.31 250 THR A C 1
ATOM 2008 O O . THR A 1 250 ? -3.594 9.904 -17.460 1.00 87.31 250 THR A O 1
ATOM 2011 N N . ARG A 1 251 ? -4.549 10.232 -15.462 1.00 89.94 251 ARG A N 1
ATOM 2012 C CA . ARG A 1 251 ? -3.890 11.501 -15.134 1.00 89.94 251 ARG A CA 1
ATOM 2013 C C . ARG A 1 251 ? -3.196 11.390 -13.776 1.00 89.94 251 ARG A C 1
ATOM 2015 O O . ARG A 1 251 ? -3.630 10.642 -12.908 1.00 89.94 251 ARG A O 1
ATOM 2022 N N . HIS A 1 252 ? -2.101 12.115 -13.592 1.00 89.12 252 HIS A N 1
ATOM 2023 C CA . HIS A 1 252 ? -1.346 12.196 -12.342 1.00 89.12 252 HIS A CA 1
ATOM 2024 C C . HIS A 1 252 ? -1.642 13.519 -11.641 1.00 89.12 252 HIS A C 1
ATOM 2026 O O . HIS A 1 252 ? -1.687 14.559 -12.299 1.00 89.12 252 HIS A O 1
ATOM 2032 N N . TRP A 1 253 ? -1.807 13.500 -10.323 1.00 90.94 253 TRP A N 1
ATOM 2033 C CA . TRP A 1 253 ? -1.886 14.725 -9.532 1.00 90.94 253 TRP A CA 1
ATOM 2034 C C . TRP A 1 253 ? -0.489 15.292 -9.242 1.00 90.94 253 TRP A C 1
ATOM 2036 O O . TRP A 1 253 ? 0.301 14.678 -8.524 1.00 90.94 253 TRP A O 1
ATOM 2046 N N . ASP A 1 254 ? -0.183 16.473 -9.791 1.00 85.38 254 ASP A N 1
ATOM 2047 C CA . ASP A 1 254 ? 1.002 17.247 -9.410 1.00 85.38 254 ASP A CA 1
ATOM 2048 C C . ASP A 1 254 ? 0.666 18.089 -8.179 1.00 85.38 254 ASP A C 1
ATOM 2050 O O . ASP A 1 254 ? -0.003 19.123 -8.267 1.00 85.38 254 ASP A O 1
ATOM 2054 N N . ASP A 1 255 ? 1.154 17.644 -7.024 1.00 80.25 255 ASP A N 1
ATOM 2055 C CA . ASP A 1 255 ? 0.833 18.281 -5.754 1.00 80.25 255 ASP A CA 1
ATOM 2056 C C . ASP A 1 255 ? 1.461 19.674 -5.578 1.00 80.25 255 ASP A C 1
ATOM 2058 O O . ASP A 1 255 ? 0.900 20.524 -4.888 1.00 80.25 255 ASP A O 1
ATOM 2062 N N . ARG A 1 256 ? 2.592 19.954 -6.238 1.00 82.94 256 ARG A N 1
ATOM 2063 C CA . ARG A 1 256 ? 3.260 21.265 -6.159 1.00 82.94 256 ARG A CA 1
ATOM 2064 C C . ARG A 1 256 ? 2.524 22.312 -6.981 1.00 82.94 256 ARG A C 1
ATOM 2066 O O . ARG A 1 256 ? 2.432 23.465 -6.572 1.00 82.94 256 ARG A O 1
ATOM 2073 N N . ARG A 1 257 ? 2.021 21.912 -8.150 1.00 84.38 257 ARG A N 1
ATOM 2074 C CA . ARG A 1 257 ? 1.287 22.783 -9.079 1.00 84.38 257 ARG A CA 1
ATOM 2075 C C . ARG A 1 257 ? -0.220 22.791 -8.817 1.00 84.38 257 ARG A C 1
ATOM 2077 O O . ARG A 1 257 ? -0.896 23.675 -9.330 1.00 84.38 257 ARG A O 1
ATOM 2084 N N . LYS A 1 258 ? -0.727 21.825 -8.038 1.00 88.12 258 LYS A N 1
ATOM 2085 C CA . LYS A 1 258 ? -2.150 21.570 -7.752 1.00 88.12 258 LYS A CA 1
ATOM 2086 C C . LYS A 1 258 ? -2.987 21.439 -9.038 1.00 88.12 258 LYS A C 1
ATOM 2088 O O . LYS A 1 258 ? -4.056 22.032 -9.166 1.00 88.12 258 LYS A O 1
ATOM 2093 N N . VAL A 1 259 ? -2.481 20.653 -9.995 1.00 89.06 259 VAL A N 1
ATOM 2094 C CA . VAL A 1 259 ? -3.136 20.346 -11.284 1.00 89.06 259 VAL A CA 1
ATOM 2095 C C . VAL A 1 259 ? -3.046 18.857 -11.616 1.00 89.06 259 VAL A C 1
ATOM 2097 O O . VAL A 1 259 ? -2.106 18.175 -11.207 1.00 89.06 259 VAL A O 1
ATOM 2100 N N . THR A 1 260 ? -3.974 18.353 -12.432 1.00 89.06 260 THR A N 1
ATOM 2101 C CA . THR A 1 260 ? -3.822 17.034 -13.063 1.00 89.06 260 THR A CA 1
ATOM 2102 C C . THR A 1 260 ? -3.012 17.146 -14.360 1.00 89.06 260 THR A C 1
ATOM 2104 O O . THR A 1 260 ? -3.268 18.010 -15.203 1.00 89.06 260 THR A O 1
ATOM 2107 N N . ILE A 1 261 ? -2.042 16.255 -14.547 1.00 86.75 261 ILE A N 1
ATOM 2108 C CA . ILE A 1 261 ? -1.200 16.145 -15.748 1.00 86.75 261 ILE A CA 1
ATOM 2109 C C . ILE A 1 261 ? -1.555 14.825 -16.451 1.00 86.75 261 ILE A C 1
ATOM 2111 O O . ILE A 1 261 ? -1.643 13.806 -15.766 1.00 86.75 261 ILE A O 1
ATOM 2115 N N . PRO A 1 262 ? -1.768 14.785 -17.782 1.00 83.44 262 PRO A N 1
ATOM 2116 C CA . PRO A 1 262 ? -1.984 13.517 -18.476 1.00 83.44 262 PRO A CA 1
ATOM 2117 C C . PRO A 1 262 ? -0.760 12.616 -18.304 1.00 83.44 262 PRO A C 1
ATOM 2119 O O . PRO A 1 262 ? 0.371 13.035 -18.564 1.00 83.44 262 PRO A O 1
ATOM 2122 N N . LEU A 1 263 ? -0.978 11.374 -17.871 1.00 69.12 263 LEU A N 1
ATOM 2123 C CA . LEU A 1 263 ? 0.060 10.358 -17.980 1.00 69.12 263 LEU A CA 1
ATOM 2124 C C . LEU A 1 263 ? 0.157 9.911 -19.441 1.00 69.12 263 LEU A C 1
ATOM 2126 O O . LEU A 1 263 ? -0.764 10.098 -20.237 1.00 69.12 263 LEU A O 1
ATOM 2130 N N . ARG A 1 264 ? 1.301 9.322 -19.800 1.00 57.56 264 ARG A N 1
ATOM 2131 C CA . ARG A 1 264 ? 1.457 8.647 -21.091 1.00 57.56 264 ARG A CA 1
ATOM 2132 C C . ARG A 1 264 ? 0.331 7.624 -21.248 1.00 57.56 264 ARG A C 1
ATOM 2134 O O . ARG A 1 264 ? 0.037 6.921 -20.281 1.00 57.56 264 ARG A O 1
ATOM 2141 N N . GLU A 1 265 ? -0.248 7.533 -22.445 1.00 49.91 265 GLU A N 1
ATOM 2142 C CA . GLU A 1 265 ? -1.192 6.467 -22.795 1.00 49.91 265 GLU A CA 1
ATOM 2143 C C . GLU A 1 265 ? -0.591 5.122 -22.365 1.00 49.91 265 GLU A C 1
ATOM 2145 O O . GLU A 1 265 ? 0.499 4.747 -22.809 1.00 49.91 265 GLU A O 1
ATOM 2150 N N . LYS A 1 266 ? -1.255 4.463 -21.411 1.00 45.12 266 LYS A N 1
ATOM 2151 C CA . LYS A 1 266 ? -0.859 3.139 -20.946 1.00 45.12 266 LYS A CA 1
ATOM 2152 C C . LYS A 1 266 ? -1.240 2.115 -22.009 1.00 45.12 266 LYS A C 1
ATOM 2154 O O . LYS A 1 266 ? -2.335 2.183 -22.563 1.00 45.12 266 LYS A O 1
ATOM 2159 N N . GLU A 1 267 ? -0.370 1.130 -22.197 1.00 41.09 267 GLU A N 1
ATOM 2160 C CA . GLU A 1 267 ? -0.763 -0.190 -22.696 1.00 41.09 267 GLU A CA 1
ATOM 2161 C C . GLU A 1 267 ? -1.945 -0.688 -21.831 1.00 41.09 267 GLU A C 1
ATOM 2163 O O . GLU A 1 267 ? -1.964 -0.472 -20.613 1.00 41.09 267 GLU A O 1
ATOM 2168 N N . TYR A 1 268 ? -3.004 -1.191 -22.471 1.00 42.44 268 TYR A N 1
ATOM 2169 C CA . TYR A 1 268 ? -4.354 -1.213 -21.887 1.00 42.44 268 TYR A CA 1
ATOM 2170 C C . TYR A 1 268 ? -4.454 -2.112 -20.635 1.00 42.44 268 TYR A C 1
ATOM 2172 O O . TYR A 1 268 ? -3.734 -3.100 -20.506 1.00 42.44 268 TYR A O 1
ATOM 2180 N N . GLU A 1 269 ? -5.418 -1.832 -19.738 1.00 45.78 269 GLU A N 1
ATOM 2181 C CA . GLU A 1 269 ? -5.728 -2.693 -18.567 1.00 45.78 269 GLU A CA 1
ATOM 2182 C C . GLU A 1 269 ? -6.004 -4.165 -18.958 1.00 45.78 269 GLU A C 1
ATOM 2184 O O . GLU A 1 269 ? -5.895 -5.071 -18.134 1.00 45.78 269 GLU A O 1
ATOM 2189 N N . GLU A 1 270 ? -6.331 -4.401 -20.227 1.00 47.97 270 GLU A N 1
ATOM 2190 C CA . GLU A 1 270 ? -6.618 -5.694 -20.848 1.00 47.97 270 GLU A CA 1
ATOM 2191 C C . GLU A 1 270 ? -5.362 -6.574 -21.064 1.00 47.97 270 GLU A C 1
ATOM 2193 O O . GLU A 1 270 ? -5.497 -7.773 -21.303 1.00 47.97 270 GLU A O 1
ATOM 2198 N N . GLU A 1 271 ? -4.139 -6.039 -20.923 1.00 57.00 271 GLU A N 1
ATOM 2199 C CA . GLU A 1 271 ? -2.887 -6.806 -21.089 1.00 57.00 271 GLU A CA 1
ATOM 2200 C C . GLU A 1 271 ? -2.390 -7.519 -19.813 1.00 57.00 271 GLU A C 1
ATOM 2202 O O . GLU A 1 271 ? -1.492 -8.372 -19.877 1.00 57.00 271 GLU A O 1
ATOM 2207 N N . TYR A 1 272 ? -2.964 -7.227 -18.638 1.00 67.94 272 TYR A N 1
ATOM 2208 C CA . TYR A 1 272 ? -2.584 -7.893 -17.387 1.00 67.94 272 TYR A CA 1
ATOM 2209 C C . TYR A 1 272 ? -3.030 -9.365 -17.394 1.00 67.94 272 TYR A C 1
ATOM 2211 O O . TYR A 1 272 ? -4.168 -9.702 -17.073 1.00 67.94 272 TYR A O 1
ATOM 2219 N N . ARG A 1 273 ? -2.106 -10.275 -17.725 1.00 81.62 273 ARG A N 1
ATOM 2220 C CA . ARG A 1 273 ? -2.346 -11.731 -17.777 1.00 81.62 273 ARG A CA 1
ATOM 2221 C C . ARG A 1 273 ? -2.524 -12.342 -16.378 1.00 81.62 273 ARG A C 1
ATOM 2223 O O . ARG A 1 273 ? -1.588 -12.936 -15.840 1.00 81.62 273 ARG A O 1
ATOM 2230 N N . TYR A 1 274 ? -3.712 -12.192 -15.793 1.00 85.31 274 TYR A N 1
ATOM 2231 C CA . TYR A 1 274 ? -4.094 -12.830 -14.531 1.00 85.31 274 TYR A CA 1
ATOM 2232 C C . TYR A 1 274 ? -4.155 -14.357 -14.673 1.00 85.31 274 TYR A C 1
ATOM 2234 O O . TYR A 1 274 ? -4.894 -14.888 -15.498 1.00 85.31 274 TYR A O 1
ATOM 2242 N N . ILE A 1 275 ? -3.417 -15.065 -13.818 1.00 89.25 275 ILE A N 1
ATOM 2243 C CA . ILE A 1 275 ? -3.545 -16.517 -13.601 1.00 89.25 275 ILE A CA 1
ATOM 2244 C C . ILE A 1 275 ? -3.559 -16.799 -12.093 1.00 89.25 275 ILE A C 1
ATOM 2246 O O . ILE A 1 275 ? -2.927 -16.037 -11.356 1.00 89.25 275 ILE A O 1
ATOM 2250 N N . PRO A 1 276 ? -4.217 -17.866 -11.600 1.00 90.06 276 PRO A N 1
ATOM 2251 C CA . PRO A 1 276 ? -4.024 -18.329 -10.225 1.00 90.06 276 PRO A CA 1
ATOM 2252 C C . PRO A 1 276 ? -2.536 -18.596 -9.961 1.00 90.06 276 PRO A C 1
ATOM 2254 O O . PRO A 1 276 ? -1.852 -19.143 -10.827 1.00 90.06 276 PRO A O 1
ATOM 2257 N N . ASP A 1 277 ? -2.012 -18.213 -8.796 1.00 91.12 277 ASP A N 1
ATOM 2258 C CA . ASP A 1 277 ? -0.612 -18.480 -8.457 1.00 91.12 277 ASP A CA 1
ATOM 2259 C C . ASP A 1 277 ? -0.423 -19.969 -8.092 1.00 91.12 277 ASP A C 1
ATOM 2261 O O . ASP A 1 277 ? -0.902 -20.394 -7.039 1.00 91.12 277 ASP A O 1
ATOM 2265 N N . PRO A 1 278 ? 0.294 -20.779 -8.900 1.00 88.31 278 PRO A N 1
ATOM 2266 C CA . PRO A 1 278 ? 0.471 -22.208 -8.628 1.00 88.31 278 PRO A CA 1
ATOM 2267 C C . PRO A 1 278 ? 1.301 -22.495 -7.367 1.00 88.31 278 PRO A C 1
ATOM 2269 O O . PRO A 1 278 ? 1.289 -23.621 -6.876 1.00 88.31 278 PRO A O 1
ATOM 2272 N N . ASN A 1 279 ? 2.011 -21.500 -6.823 1.00 89.75 279 ASN A N 1
ATOM 2273 C CA . ASN A 1 279 ? 2.780 -21.641 -5.589 1.00 89.75 279 ASN A CA 1
ATOM 2274 C C . ASN A 1 279 ? 1.915 -21.410 -4.333 1.00 89.75 279 ASN A C 1
ATOM 2276 O O . ASN A 1 279 ? 2.386 -21.662 -3.224 1.00 89.75 279 ASN A O 1
ATOM 2280 N N . ILE A 1 280 ? 0.681 -20.906 -4.483 1.00 91.50 280 ILE A N 1
ATOM 2281 C CA . ILE A 1 280 ? -0.241 -20.612 -3.379 1.00 91.50 280 ILE A CA 1
ATOM 2282 C C . ILE A 1 280 ? -1.579 -21.323 -3.651 1.00 91.50 280 ILE A C 1
ATOM 2284 O O . ILE A 1 280 ? -2.421 -20.777 -4.365 1.00 91.50 280 ILE A O 1
ATOM 2288 N N . PRO A 1 281 ? -1.807 -22.532 -3.104 1.00 88.94 281 PRO A N 1
ATOM 2289 C CA . PRO A 1 281 ? -3.076 -23.236 -3.276 1.00 88.94 281 PRO A CA 1
ATOM 2290 C C . PRO A 1 281 ? -4.237 -22.516 -2.555 1.00 88.94 281 PRO A C 1
ATOM 2292 O O . PRO A 1 281 ? -3.985 -21.712 -1.651 1.00 88.94 281 PRO A O 1
ATOM 2295 N N . PRO A 1 282 ? -5.503 -22.840 -2.893 1.00 91.38 282 PRO A N 1
ATOM 2296 C CA . PRO A 1 282 ? -6.686 -22.260 -2.261 1.00 91.38 282 PRO A CA 1
ATOM 2297 C C . PRO A 1 282 ? -6.651 -22.315 -0.731 1.00 91.38 282 PRO A C 1
ATOM 2299 O O . PRO A 1 282 ? -6.569 -23.392 -0.134 1.00 91.38 282 PRO A O 1
ATOM 2302 N N . ILE A 1 283 ? -6.771 -21.157 -0.083 1.00 92.88 283 ILE A N 1
ATOM 2303 C CA . ILE A 1 283 ? -6.716 -21.044 1.377 1.00 92.88 283 ILE A CA 1
ATOM 2304 C C . ILE A 1 283 ? -8.142 -21.105 1.922 1.00 92.88 283 ILE A C 1
ATOM 2306 O O . ILE A 1 283 ? -8.949 -20.222 1.637 1.00 92.88 283 ILE A O 1
ATOM 2310 N N . ASN A 1 284 ? -8.458 -22.127 2.722 1.00 94.25 284 ASN A N 1
ATOM 2311 C CA . ASN A 1 284 ? -9.711 -22.185 3.479 1.00 94.25 284 ASN A CA 1
ATOM 2312 C C . ASN A 1 284 ? -9.651 -21.194 4.651 1.00 94.25 284 ASN A C 1
ATOM 2314 O O . ASN A 1 284 ? -8.781 -21.316 5.515 1.00 94.25 284 ASN A O 1
ATOM 2318 N N . ILE A 1 285 ? -10.593 -20.249 4.694 1.00 94.88 285 ILE A N 1
ATOM 2319 C CA . ILE A 1 285 ? -10.646 -19.191 5.710 1.00 94.88 285 ILE A CA 1
ATOM 2320 C C . ILE A 1 285 ? -11.826 -19.325 6.683 1.00 94.88 285 ILE A C 1
ATOM 2322 O O . ILE A 1 285 ? -12.019 -18.436 7.501 1.00 94.88 285 ILE A O 1
ATOM 2326 N N . ILE A 1 286 ? -12.568 -20.442 6.699 1.00 93.62 286 ILE A N 1
ATOM 2327 C CA . ILE A 1 286 ? -13.694 -20.672 7.637 1.00 93.62 286 ILE A CA 1
ATOM 2328 C C . ILE A 1 286 ? -13.255 -20.498 9.101 1.00 93.62 286 ILE A C 1
ATOM 2330 O O . ILE A 1 286 ? -13.938 -19.866 9.905 1.00 93.62 286 ILE A O 1
ATOM 2334 N N . HIS A 1 287 ? -12.084 -21.033 9.452 1.00 91.00 287 HIS A N 1
ATOM 2335 C CA . HIS A 1 287 ? -11.528 -20.932 10.803 1.00 91.00 287 HIS A CA 1
ATOM 2336 C C . HIS A 1 287 ? -11.063 -19.505 11.155 1.00 91.00 287 HIS A C 1
ATOM 2338 O O . HIS A 1 287 ? -11.143 -19.108 12.316 1.00 91.00 287 HIS A O 1
ATOM 2344 N N . ILE A 1 288 ? -10.635 -18.725 10.156 1.00 93.25 288 ILE A N 1
ATOM 2345 C CA . ILE A 1 288 ? -10.312 -17.297 10.292 1.00 93.25 288 ILE A CA 1
ATOM 2346 C C . ILE A 1 288 ? -11.602 -16.486 10.459 1.00 93.25 288 ILE A C 1
ATOM 2348 O O . ILE A 1 288 ? -11.701 -15.715 11.406 1.00 93.25 288 ILE A O 1
ATOM 2352 N N . LYS A 1 289 ? -12.623 -16.722 9.619 1.00 92.69 289 LYS A N 1
ATOM 2353 C CA . LYS A 1 289 ? -13.958 -16.109 9.728 1.00 92.69 289 LYS A CA 1
ATOM 2354 C C . LYS A 1 289 ? -14.535 -16.279 11.136 1.00 92.69 289 LYS A C 1
ATOM 2356 O O . LYS A 1 289 ? -15.030 -15.302 11.681 1.00 92.69 289 LYS A O 1
ATOM 2361 N N . ARG A 1 290 ? -14.424 -17.469 11.743 1.00 89.44 290 ARG A N 1
ATOM 2362 C CA . ARG A 1 290 ? -14.860 -17.703 13.135 1.00 89.44 290 ARG A CA 1
ATOM 2363 C C . ARG A 1 290 ? -14.024 -16.916 14.146 1.00 89.44 290 ARG A C 1
ATOM 2365 O O . ARG A 1 290 ? -14.580 -16.063 14.816 1.00 89.44 290 ARG A O 1
ATOM 2372 N N . ARG A 1 291 ? -12.697 -17.105 14.171 1.00 87.94 291 ARG A N 1
ATOM 2373 C CA . ARG A 1 291 ? -11.783 -16.391 15.092 1.00 87.94 291 ARG A CA 1
ATOM 2374 C C . ARG A 1 291 ? -11.950 -14.868 15.058 1.00 87.94 291 ARG A C 1
ATOM 2376 O O . ARG A 1 291 ? -11.773 -14.214 16.075 1.00 87.94 291 ARG A O 1
ATOM 2383 N N . VAL A 1 292 ? -12.230 -14.310 13.883 1.00 89.00 292 VAL A N 1
ATOM 2384 C CA . VAL A 1 292 ? -12.408 -12.866 13.694 1.00 89.00 292 VAL A CA 1
ATOM 2385 C C . VAL A 1 292 ? -13.780 -12.380 14.178 1.00 89.00 292 VAL A C 1
ATOM 2387 O O . VAL A 1 292 ? -13.893 -11.200 14.460 1.00 89.00 292 VAL A O 1
ATOM 2390 N N . GLU A 1 293 ? -14.797 -13.243 14.323 1.00 84.12 293 GLU A N 1
ATOM 2391 C CA . GLU A 1 293 ? -16.057 -12.904 15.024 1.00 84.12 293 GLU A CA 1
ATOM 2392 C C . GLU A 1 293 ? -15.784 -12.557 16.491 1.00 84.12 293 GLU A C 1
ATOM 2394 O O . GLU A 1 293 ? -16.197 -11.509 16.978 1.00 84.12 293 GLU A O 1
ATOM 2399 N N . ASP A 1 294 ? -15.001 -13.409 17.156 1.00 77.94 294 ASP A N 1
ATOM 2400 C CA . ASP A 1 294 ? -14.662 -13.291 18.577 1.00 77.94 294 ASP A CA 1
ATOM 2401 C C . ASP A 1 294 ? -13.677 -12.129 18.869 1.00 77.94 294 ASP A C 1
ATOM 2403 O O . ASP A 1 294 ? -13.463 -11.772 20.025 1.00 77.94 294 ASP A O 1
ATOM 2407 N N . ASP A 1 295 ? -13.065 -11.548 17.825 1.00 77.00 295 ASP A N 1
ATOM 2408 C CA . ASP A 1 295 ? -12.017 -10.510 17.878 1.00 77.00 295 ASP A CA 1
ATOM 2409 C C . ASP A 1 295 ? -12.423 -9.202 17.154 1.00 77.00 295 ASP A C 1
ATOM 2411 O O . ASP A 1 295 ? -11.567 -8.367 16.844 1.00 77.00 295 ASP A O 1
ATOM 2415 N N . ILE A 1 296 ? -13.713 -8.969 16.868 1.00 78.75 296 ILE A N 1
ATOM 2416 C CA . ILE A 1 296 ? -14.166 -7.642 16.406 1.00 78.75 296 ILE A CA 1
ATOM 2417 C C . ILE A 1 296 ? -14.086 -6.660 17.591 1.00 78.75 296 ILE A C 1
ATOM 2419 O O . ILE A 1 296 ? -14.834 -6.811 18.558 1.00 78.75 296 ILE A O 1
ATOM 2423 N N . PRO A 1 297 ? -13.203 -5.640 17.562 1.00 73.19 297 PRO A N 1
ATOM 2424 C CA . PRO A 1 297 ? -13.092 -4.683 18.647 1.00 73.19 297 PRO A CA 1
ATOM 2425 C C . PRO A 1 297 ? -14.325 -3.791 18.663 1.00 73.19 297 PRO A C 1
ATOM 2427 O O . PRO A 1 297 ? -14.909 -3.466 17.625 1.00 73.19 297 PRO A O 1
ATOM 2430 N N . ARG A 1 298 ? -14.688 -3.323 19.855 1.00 73.50 298 ARG A N 1
ATOM 2431 C CA . ARG A 1 298 ? -15.754 -2.342 20.002 1.00 73.50 298 ARG A CA 1
ATOM 2432 C C . ARG A 1 298 ? -15.299 -1.008 19.400 1.00 73.50 298 ARG A C 1
ATOM 2434 O O . ARG A 1 298 ? -14.475 -0.315 19.988 1.00 73.50 298 ARG A O 1
ATOM 2441 N N . LEU A 1 299 ? -15.813 -0.695 18.208 1.00 79.88 299 LEU A N 1
ATOM 2442 C CA . LEU A 1 299 ? -15.504 0.527 17.455 1.00 79.88 299 LEU A CA 1
ATOM 2443 C C . LEU A 1 299 ? -15.732 1.784 18.302 1.00 79.88 299 LEU A C 1
ATOM 2445 O O . LEU A 1 299 ? -16.660 1.807 19.116 1.00 79.88 299 LEU A O 1
ATOM 2449 N N . LYS A 1 300 ? -14.969 2.863 18.059 1.00 80.25 300 LYS A N 1
ATOM 2450 C CA . LYS A 1 300 ? -15.149 4.131 18.792 1.00 80.25 300 LYS A CA 1
ATOM 2451 C C . LYS A 1 300 ? -16.577 4.660 18.726 1.00 80.25 300 LYS A C 1
ATOM 2453 O O . LYS A 1 300 ? -17.031 5.209 19.723 1.00 80.25 300 LYS A O 1
ATOM 2458 N N . LYS A 1 301 ? -17.301 4.445 17.617 1.00 77.31 301 LYS A N 1
ATOM 2459 C CA . LYS A 1 301 ? -18.725 4.803 17.502 1.00 77.31 301 LYS A CA 1
ATOM 2460 C C . LYS A 1 301 ? -19.557 4.185 18.631 1.00 77.31 301 LYS A C 1
ATOM 2462 O O . LYS A 1 301 ? -20.140 4.930 19.400 1.00 77.31 301 LYS A O 1
ATOM 2467 N N . HIS A 1 302 ? -19.455 2.875 18.862 1.00 81.94 302 HIS A N 1
ATOM 2468 C CA . HIS A 1 302 ? -20.171 2.202 19.956 1.00 81.94 302 HIS A CA 1
ATOM 2469 C C . HIS A 1 302 ? -19.765 2.692 21.360 1.00 81.94 302 HIS A C 1
ATOM 2471 O O . HIS A 1 302 ? -20.533 2.532 22.304 1.00 81.94 302 HIS A O 1
ATOM 2477 N N . VAL A 1 303 ? -18.565 3.266 21.520 1.00 84.44 303 VAL A N 1
ATOM 2478 C CA . VAL A 1 303 ? -18.127 3.899 22.778 1.00 84.44 303 VAL A CA 1
ATOM 2479 C C . VAL A 1 303 ? -18.686 5.324 22.904 1.00 84.44 303 VAL A C 1
ATOM 2481 O O . VAL A 1 303 ? -19.025 5.744 24.004 1.00 84.44 303 VAL A O 1
ATOM 2484 N N . ILE A 1 304 ? -18.838 6.062 21.798 1.00 86.00 304 ILE A N 1
ATOM 2485 C CA . ILE A 1 304 ? -19.572 7.339 21.770 1.00 86.00 304 ILE A CA 1
ATOM 2486 C C . ILE A 1 304 ? -21.045 7.094 22.104 1.00 86.00 304 ILE A C 1
ATOM 2488 O O . ILE A 1 304 ? -21.575 7.780 22.970 1.00 86.00 304 ILE A O 1
ATOM 2492 N N . ASP A 1 305 ? -21.673 6.104 21.467 1.00 86.44 305 ASP A N 1
ATOM 2493 C CA . ASP A 1 305 ? -23.083 5.756 21.657 1.00 86.44 305 ASP A CA 1
ATOM 2494 C C . ASP A 1 305 ? -23.364 5.393 23.131 1.00 86.44 305 ASP A C 1
ATOM 2496 O O . ASP A 1 305 ? -24.306 5.916 23.727 1.00 86.44 305 ASP A O 1
ATOM 2500 N N . ASP A 1 306 ? -22.488 4.594 23.760 1.00 88.06 306 ASP A N 1
ATOM 2501 C CA . ASP A 1 306 ? -22.505 4.324 25.207 1.00 88.06 306 ASP A CA 1
ATOM 2502 C C . ASP A 1 306 ? -22.439 5.611 26.042 1.00 88.06 306 ASP A C 1
ATOM 2504 O O . ASP A 1 306 ? -23.270 5.820 26.926 1.00 88.06 306 ASP A O 1
ATOM 2508 N N . LEU A 1 307 ? -21.452 6.478 25.779 1.00 91.38 307 LEU A N 1
ATOM 2509 C CA . LEU A 1 307 ? -21.238 7.717 26.535 1.00 91.38 307 LEU A CA 1
ATOM 2510 C C . LEU A 1 307 ? -22.428 8.680 26.397 1.00 91.38 307 LEU A C 1
ATOM 2512 O O . LEU A 1 307 ? -22.826 9.307 27.379 1.00 91.38 307 LEU A O 1
ATOM 2516 N N . VAL A 1 308 ? -23.026 8.755 25.207 1.00 91.88 308 VAL A N 1
ATOM 2517 C CA . VAL A 1 308 ? -24.245 9.527 24.935 1.00 91.88 308 VAL A CA 1
ATOM 2518 C C . VAL A 1 308 ? -25.454 8.919 25.653 1.00 91.88 308 VAL A C 1
ATOM 2520 O O . VAL A 1 308 ? -26.265 9.667 26.196 1.00 91.88 308 VAL A O 1
ATOM 2523 N N . SER A 1 309 ? -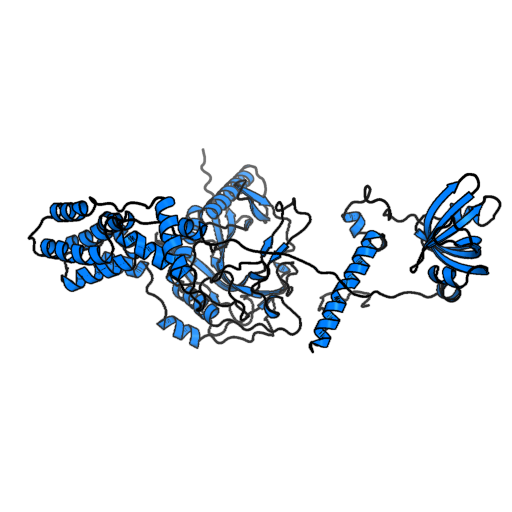25.550 7.587 25.750 1.00 90.94 309 SER A N 1
ATOM 2524 C CA . SER A 1 309 ? -26.629 6.909 26.489 1.00 90.94 309 SER A CA 1
ATOM 2525 C C . SER A 1 309 ? -26.613 7.164 28.006 1.00 90.94 309 SER A C 1
ATOM 2527 O O . SER A 1 309 ? -27.644 7.007 28.653 1.00 90.94 309 SER A O 1
ATOM 2529 N N . ILE A 1 310 ? -25.474 7.610 28.558 1.00 91.19 310 ILE A N 1
ATOM 2530 C CA . ILE A 1 310 ? -25.314 8.054 29.957 1.00 91.19 310 ILE A CA 1
ATOM 2531 C C . ILE A 1 310 ? -25.165 9.585 30.086 1.00 91.19 310 ILE A C 1
ATOM 2533 O O . ILE A 1 310 ? -24.525 10.091 31.009 1.00 91.19 310 ILE A O 1
ATOM 2537 N N . GLY A 1 311 ? -25.715 10.336 29.127 1.00 91.19 311 GLY A N 1
ATOM 2538 C CA . GLY A 1 311 ? -25.870 11.792 29.198 1.00 91.19 311 GLY A CA 1
ATOM 2539 C C . GLY A 1 311 ? -24.669 12.634 28.749 1.00 91.19 311 GLY A C 1
ATOM 2540 O O . GLY A 1 311 ? -24.777 13.863 28.706 1.00 91.19 311 GLY A O 1
ATOM 2541 N N . VAL A 1 312 ? -23.526 12.040 28.377 1.00 94.94 312 VAL A N 1
ATOM 2542 C CA . VAL A 1 312 ? -22.371 12.810 27.878 1.00 94.94 312 VAL A CA 1
ATOM 2543 C C . VAL A 1 312 ? -22.677 13.366 26.490 1.00 94.94 312 VAL A C 1
ATOM 2545 O O . VAL A 1 312 ? -22.981 12.622 25.562 1.00 94.94 312 VAL A O 1
ATOM 2548 N N . LYS A 1 313 ? -22.524 14.679 26.301 1.00 93.38 313 LYS A N 1
ATOM 2549 C CA . LYS A 1 313 ? -22.713 15.297 24.981 1.00 93.38 313 LYS A CA 1
ATOM 2550 C C . LYS A 1 313 ? -21.728 14.721 23.962 1.00 93.38 313 LYS A C 1
ATOM 2552 O O . LYS A 1 313 ? -20.528 14.644 24.225 1.00 93.38 313 LYS A O 1
ATOM 2557 N N . GLU A 1 314 ? -22.230 14.374 22.778 1.00 90.00 314 GLU A N 1
ATOM 2558 C CA . GLU A 1 314 ? -21.487 13.687 21.711 1.00 90.00 314 GLU A CA 1
ATOM 2559 C C . GLU A 1 314 ? -20.146 14.366 21.372 1.00 90.00 314 GLU A C 1
ATOM 2561 O O . GLU A 1 314 ? -19.118 13.704 21.242 1.00 90.00 314 GLU A O 1
ATOM 2566 N N . ASN A 1 315 ? -20.120 15.702 21.315 1.00 89.62 315 ASN A N 1
ATOM 2567 C CA . ASN A 1 315 ? -18.908 16.476 21.040 1.00 89.62 315 ASN A CA 1
ATOM 2568 C C . ASN A 1 315 ? -17.841 16.370 22.149 1.00 89.62 315 ASN A C 1
ATOM 2570 O O . ASN A 1 315 ? -16.659 16.553 21.871 1.00 89.62 315 ASN A O 1
ATOM 2574 N N . ILE A 1 316 ? -18.240 16.069 23.388 1.00 92.38 316 ILE A N 1
ATOM 2575 C CA . ILE A 1 316 ? -17.338 15.803 24.514 1.00 92.38 316 ILE A CA 1
ATOM 2576 C C . ILE A 1 316 ? -16.906 14.333 24.490 1.00 92.38 316 ILE A C 1
ATOM 2578 O O . ILE A 1 316 ? -15.713 14.058 24.611 1.00 92.38 316 ILE A O 1
ATOM 2582 N N . ALA A 1 317 ? -17.829 13.399 24.235 1.00 91.62 317 ALA A N 1
ATOM 2583 C CA . ALA A 1 317 ? -17.521 11.977 24.057 1.00 91.62 317 ALA A CA 1
ATOM 2584 C C . ALA A 1 317 ? -16.476 11.756 22.943 1.00 91.62 317 ALA A C 1
ATOM 2586 O O . ALA A 1 317 ? -15.439 11.135 23.184 1.00 91.62 317 ALA A O 1
ATOM 2587 N N . LYS A 1 318 ? -16.665 12.381 21.769 1.00 86.38 318 LYS A N 1
ATOM 2588 C CA . LYS A 1 318 ? -15.722 12.385 20.632 1.00 86.38 318 LYS A CA 1
ATOM 2589 C C . LYS A 1 318 ? -14.329 12.946 20.955 1.00 86.38 318 LYS A C 1
ATOM 2591 O O . LYS A 1 318 ? -13.400 12.718 20.179 1.00 86.38 318 LYS A O 1
ATOM 2596 N N . VAL A 1 319 ? -14.142 13.657 22.072 1.00 88.94 319 VAL A N 1
ATOM 2597 C CA . VAL A 1 319 ? -12.816 14.097 22.549 1.00 88.94 319 VAL A CA 1
ATOM 2598 C C . VAL A 1 319 ? -12.301 13.214 23.688 1.00 88.94 319 VAL A C 1
ATOM 2600 O O . VAL A 1 319 ? -11.118 12.881 23.686 1.00 88.94 319 VAL A O 1
ATOM 2603 N N . LEU A 1 320 ? -13.163 12.783 24.613 1.00 89.88 320 LEU A N 1
ATOM 2604 C CA . LEU A 1 320 ? -12.804 11.934 25.754 1.00 89.88 320 LEU A CA 1
ATOM 2605 C C . LEU A 1 320 ? -12.231 10.577 25.310 1.00 89.88 320 LEU A C 1
ATOM 2607 O O . LEU A 1 320 ? -11.194 10.156 25.813 1.00 89.88 320 LEU A O 1
ATOM 2611 N N . ILE A 1 321 ? -12.833 9.931 24.305 1.00 88.69 321 ILE A N 1
ATOM 2612 C CA . ILE A 1 321 ? -12.355 8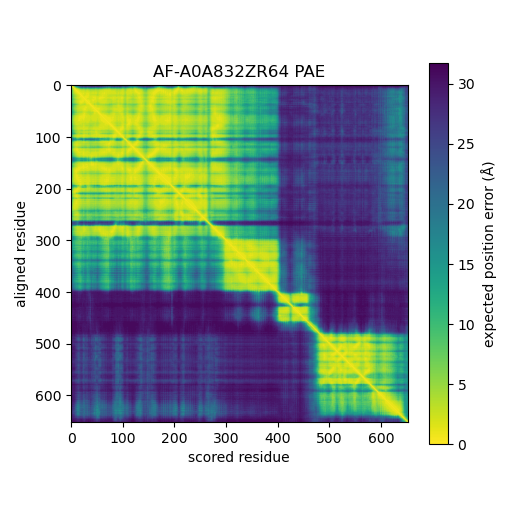.641 23.764 1.00 88.69 321 ILE A CA 1
ATOM 2613 C C . ILE A 1 321 ? -10.983 8.710 23.075 1.00 88.69 321 ILE A C 1
ATOM 2615 O O . ILE A 1 321 ? -10.410 7.673 22.745 1.00 88.69 321 ILE A O 1
ATOM 2619 N N . LYS A 1 322 ? -10.459 9.915 22.803 1.00 82.38 322 LYS A N 1
ATOM 2620 C CA . LYS A 1 322 ? -9.130 10.091 22.195 1.00 82.38 322 LYS A CA 1
ATOM 2621 C C . LYS A 1 322 ? -7.998 9.896 23.204 1.00 82.38 322 LYS A C 1
ATOM 2623 O O . LYS A 1 322 ? -6.840 9.913 22.800 1.00 82.38 322 LYS A O 1
ATOM 2628 N N . ASP A 1 323 ? -8.320 9.750 24.488 1.00 82.75 323 ASP A N 1
ATOM 2629 C CA . ASP A 1 323 ? -7.349 9.703 25.573 1.00 82.75 323 ASP A CA 1
ATOM 2630 C C . ASP A 1 323 ? -7.740 8.622 26.597 1.00 82.75 323 ASP A C 1
ATOM 2632 O O . ASP A 1 323 ? -8.587 8.819 27.471 1.00 82.75 323 ASP A O 1
ATOM 2636 N N . VAL A 1 324 ? -7.155 7.429 26.440 1.00 82.69 324 VAL A N 1
ATOM 2637 C CA . VAL A 1 324 ? -7.555 6.209 27.167 1.00 82.69 324 VAL A CA 1
ATOM 2638 C C . VAL A 1 324 ? -7.381 6.359 28.682 1.00 82.69 324 VAL A C 1
ATOM 2640 O O . VAL A 1 324 ? -8.170 5.802 29.444 1.00 82.69 324 VAL A O 1
ATOM 2643 N N . GLU A 1 325 ? -6.405 7.144 29.145 1.00 87.88 325 GLU A N 1
ATOM 2644 C CA . GLU A 1 325 ? -6.220 7.402 30.578 1.00 87.88 325 GLU A CA 1
ATOM 2645 C C . GLU A 1 325 ? -7.376 8.228 31.165 1.00 87.88 325 GLU A C 1
ATOM 2647 O O . GLU A 1 325 ? -7.894 7.895 32.233 1.00 87.88 325 GLU A O 1
ATOM 2652 N N . TYR A 1 326 ? -7.849 9.249 30.442 1.00 91.44 326 TYR A N 1
ATOM 2653 C CA . TYR A 1 326 ? -8.967 10.097 30.870 1.00 91.44 326 TYR A CA 1
ATOM 2654 C C . TYR A 1 326 ? -10.309 9.363 30.757 1.00 91.44 326 TYR A C 1
ATOM 2656 O O . TYR A 1 326 ? -11.155 9.521 31.636 1.00 91.44 326 TYR A O 1
ATOM 2664 N N . LEU A 1 327 ? -10.496 8.518 29.736 1.00 91.56 327 LEU A N 1
ATOM 2665 C CA . LEU A 1 327 ? -11.676 7.653 29.615 1.00 91.56 327 LEU A CA 1
ATOM 2666 C C . LEU A 1 327 ? -11.739 6.613 30.752 1.00 91.56 327 LEU A C 1
ATOM 2668 O O . LEU A 1 327 ? -12.796 6.401 31.346 1.00 91.56 327 LEU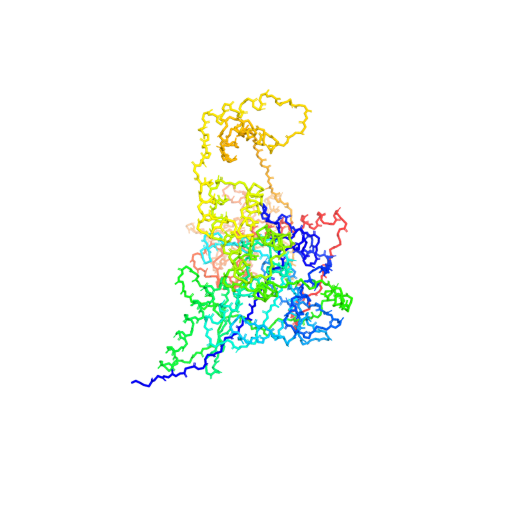 A O 1
ATOM 2672 N N . ASN A 1 328 ? -10.603 6.010 31.117 1.00 91.31 328 ASN A N 1
ATOM 2673 C CA . ASN A 1 328 ? -10.528 5.110 32.270 1.00 91.31 328 ASN A CA 1
ATOM 2674 C C . ASN A 1 328 ? -10.826 5.843 33.587 1.00 91.31 328 ASN A C 1
ATOM 2676 O O . ASN A 1 328 ? -11.596 5.333 34.399 1.00 91.31 328 ASN A O 1
ATOM 2680 N N . LEU A 1 329 ? -10.276 7.048 33.783 1.00 92.50 329 LEU A N 1
ATOM 2681 C CA . LEU A 1 329 ? -10.542 7.885 34.960 1.00 92.50 329 LEU A CA 1
ATOM 2682 C C . LEU A 1 329 ? -12.019 8.310 35.055 1.00 92.50 329 LEU A C 1
ATOM 2684 O O . LEU A 1 329 ? -12.596 8.306 36.140 1.00 92.50 329 LEU A O 1
ATOM 2688 N N . PHE A 1 330 ? -12.654 8.619 33.924 1.00 95.75 330 PHE A N 1
ATOM 2689 C CA . PHE A 1 330 ? -14.086 8.905 33.836 1.00 95.75 330 PHE A CA 1
ATOM 2690 C C . PHE A 1 330 ? -14.937 7.721 34.326 1.00 95.75 330 PHE A C 1
ATOM 2692 O O . PHE A 1 330 ? -15.741 7.873 35.249 1.00 95.75 330 PHE A O 1
ATOM 2699 N N . HIS A 1 331 ? -14.718 6.524 33.771 1.00 93.44 331 HIS A N 1
ATOM 2700 C CA . HIS A 1 331 ? -15.446 5.319 34.183 1.00 93.44 331 HIS A CA 1
ATOM 2701 C C . HIS A 1 331 ? -15.120 4.876 35.620 1.00 93.44 331 HIS A C 1
ATOM 2703 O O . HIS A 1 331 ? -15.975 4.298 36.291 1.00 93.44 331 HIS A O 1
ATOM 2709 N N . GLU A 1 332 ? -13.905 5.139 36.109 1.00 94.00 332 GLU A N 1
ATOM 2710 C CA . GLU A 1 332 ? -13.511 4.907 37.501 1.00 94.00 332 GLU A CA 1
ATOM 2711 C C . GLU A 1 332 ? -14.312 5.793 38.465 1.00 94.00 332 GLU A C 1
ATOM 2713 O O . GLU A 1 332 ? -14.953 5.269 39.375 1.00 94.00 332 GLU A O 1
ATOM 2718 N N . ILE A 1 333 ? -14.341 7.110 38.232 1.00 93.62 333 ILE A N 1
ATOM 2719 C CA . ILE A 1 333 ? -15.054 8.072 39.087 1.00 93.62 333 ILE A CA 1
ATOM 2720 C C . ILE A 1 333 ? -16.566 7.795 39.090 1.00 93.62 333 ILE A C 1
ATOM 2722 O O . ILE A 1 333 ? -17.179 7.807 40.157 1.00 93.62 333 ILE A O 1
ATOM 2726 N N . ILE A 1 334 ? -17.167 7.477 37.935 1.00 94.19 334 ILE A N 1
ATOM 2727 C CA . ILE A 1 334 ? -18.588 7.086 37.858 1.00 94.19 334 ILE A CA 1
ATOM 2728 C C . ILE A 1 334 ? -18.871 5.838 38.698 1.00 94.19 334 ILE A C 1
ATOM 2730 O O . ILE A 1 334 ? -19.861 5.808 39.429 1.00 94.19 334 ILE A O 1
ATOM 2734 N N . ARG A 1 335 ? -18.006 4.818 38.622 1.00 93.94 335 ARG A N 1
ATOM 2735 C CA . ARG A 1 335 ? -18.186 3.548 39.339 1.00 93.94 335 ARG A CA 1
ATOM 2736 C C . ARG A 1 335 ? -18.010 3.700 40.850 1.00 93.94 335 ARG A C 1
ATOM 2738 O O . ARG A 1 335 ? -18.779 3.109 41.604 1.00 93.94 335 ARG A O 1
ATOM 2745 N N . GLU A 1 336 ? -17.013 4.466 41.289 1.00 92.62 336 GLU A N 1
ATOM 2746 C CA . GLU A 1 336 ? -16.722 4.678 42.712 1.00 92.62 336 GLU A CA 1
ATOM 2747 C C . GLU A 1 336 ? -17.755 5.589 43.384 1.00 92.62 336 GLU A C 1
ATOM 2749 O O . GLU A 1 336 ? -18.304 5.224 44.423 1.00 92.62 336 GLU A O 1
ATOM 2754 N N . LEU A 1 337 ? -18.071 6.736 42.772 1.00 91.31 337 LEU A N 1
ATOM 2755 C CA . LEU A 1 337 ? -19.030 7.708 43.315 1.00 91.31 337 LEU A CA 1
ATOM 2756 C C . LEU A 1 337 ? -20.496 7.374 42.981 1.00 91.31 337 LEU A C 1
ATOM 2758 O O . LEU A 1 337 ? -21.393 8.118 43.377 1.00 91.31 337 LEU A O 1
ATOM 2762 N N . LYS A 1 338 ? -20.736 6.272 42.254 1.00 89.69 338 LYS A N 1
ATOM 2763 C CA . LYS A 1 338 ? -22.054 5.792 41.794 1.00 89.69 338 LYS A CA 1
ATOM 2764 C C . LYS A 1 338 ? -22.878 6.893 41.114 1.00 89.69 338 LYS A C 1
ATOM 2766 O O . LYS A 1 338 ? -24.046 7.096 41.433 1.00 89.69 338 LYS A O 1
ATOM 2771 N N . LEU A 1 339 ? -22.248 7.622 40.192 1.00 89.12 339 LEU A N 1
ATOM 2772 C CA . LEU A 1 339 ? -22.899 8.720 39.475 1.00 89.12 339 LEU A CA 1
ATOM 2773 C C . LEU A 1 339 ? -24.004 8.173 38.558 1.00 89.12 339 LEU A C 1
ATOM 2775 O O . LEU A 1 339 ? -23.736 7.344 37.692 1.00 89.12 339 LEU A O 1
ATOM 2779 N N . SER A 1 340 ? -25.227 8.667 38.748 1.00 85.94 340 SER A N 1
ATOM 2780 C CA . SER A 1 340 ? -26.436 8.307 37.987 1.00 85.94 340 SER A CA 1
ATOM 2781 C C . SER A 1 340 ? -27.235 9.546 37.550 1.00 85.94 340 SER A C 1
ATOM 2783 O O . SER A 1 340 ? -28.459 9.507 37.459 1.00 85.94 340 SER A O 1
ATOM 2785 N N . ASP A 1 341 ? -26.545 10.674 37.407 1.00 91.50 341 ASP A N 1
ATOM 2786 C CA . ASP A 1 341 ? -27.091 12.000 37.120 1.00 91.50 341 ASP A CA 1
ATOM 2787 C C . ASP A 1 341 ? -26.377 12.508 35.867 1.00 91.50 341 ASP A C 1
ATOM 2789 O O . ASP A 1 341 ? -25.175 12.783 35.906 1.00 91.50 341 ASP A O 1
ATOM 2793 N N . ASP A 1 342 ? -27.106 12.580 34.755 1.00 91.81 342 ASP A N 1
ATOM 2794 C CA . ASP A 1 342 ? -26.588 12.946 33.434 1.00 91.81 342 ASP A CA 1
ATOM 2795 C C . ASP A 1 342 ? -25.874 14.305 33.437 1.00 91.81 342 ASP A C 1
ATOM 2797 O O . ASP A 1 342 ? -24.878 14.497 32.736 1.00 91.81 342 ASP A O 1
ATOM 2801 N N . GLU A 1 343 ? -26.337 15.261 34.251 1.00 91.81 343 GLU A N 1
ATOM 2802 C CA . GLU A 1 343 ? -25.740 16.592 34.326 1.00 91.81 343 GLU A CA 1
ATOM 2803 C C . GLU A 1 343 ? -24.398 16.557 35.068 1.00 91.81 343 GLU A C 1
ATOM 2805 O O . GLU A 1 343 ? -23.434 17.197 34.635 1.00 91.81 343 GLU A O 1
ATOM 2810 N N . LYS A 1 344 ? -24.297 15.769 36.149 1.00 92.81 344 LYS A N 1
ATOM 2811 C CA . LYS A 1 344 ? -23.027 15.481 36.837 1.00 92.81 344 LYS A CA 1
ATOM 2812 C C . LYS A 1 344 ? -22.082 14.665 35.949 1.00 92.81 344 LYS A C 1
ATOM 2814 O O . LYS A 1 344 ? -20.901 15.001 35.870 1.00 92.81 344 LYS A O 1
ATOM 2819 N N . ILE A 1 345 ? -22.574 13.641 35.251 1.00 94.81 345 ILE A N 1
ATOM 2820 C CA . ILE A 1 345 ? -21.779 12.780 34.359 1.00 94.81 345 ILE A CA 1
ATOM 2821 C C . ILE A 1 345 ? -21.203 13.601 33.196 1.00 94.81 345 ILE A C 1
ATOM 2823 O O . ILE A 1 345 ? -19.989 13.601 32.970 1.00 94.81 345 ILE A O 1
ATOM 2827 N N . ASN A 1 346 ? -22.032 14.393 32.512 1.00 94.81 346 ASN A N 1
ATOM 2828 C CA . ASN A 1 346 ? -21.565 15.296 31.465 1.00 94.81 346 ASN A CA 1
ATOM 2829 C C . ASN A 1 346 ? -20.616 16.380 32.011 1.00 94.81 346 ASN A C 1
ATOM 2831 O O . ASN A 1 346 ? -19.662 16.757 31.327 1.00 94.81 346 ASN A O 1
ATOM 2835 N N . TYR A 1 347 ? -20.829 16.882 33.232 1.00 95.12 347 TYR A N 1
ATOM 2836 C CA . TYR A 1 347 ? -19.913 17.843 33.855 1.00 95.12 347 TYR A CA 1
ATOM 2837 C C . TYR A 1 347 ? -18.537 17.225 34.160 1.00 95.12 347 TYR A C 1
ATOM 2839 O O . TYR A 1 347 ? -17.522 17.858 33.870 1.00 95.12 347 TYR A O 1
ATOM 2847 N N . LEU A 1 348 ? -18.471 15.974 34.629 1.00 95.12 348 LEU A N 1
ATOM 2848 C CA . LEU A 1 348 ? -17.211 15.239 34.798 1.00 95.12 348 LEU A CA 1
ATOM 2849 C C . LEU A 1 348 ? -16.465 15.071 33.464 1.00 95.12 348 LEU A C 1
ATOM 2851 O O . LEU A 1 348 ? -15.273 15.375 33.384 1.00 95.12 348 LEU A O 1
ATOM 2855 N N . ALA A 1 349 ? -17.164 14.644 32.406 1.00 94.88 349 ALA A N 1
ATOM 2856 C CA . ALA A 1 349 ? -16.586 14.544 31.062 1.00 94.88 349 ALA A CA 1
ATOM 2857 C C . ALA A 1 349 ? -16.072 15.909 30.562 1.00 94.88 349 ALA A C 1
ATOM 2859 O O . ALA A 1 349 ? -14.982 16.001 29.994 1.00 94.88 349 ALA A O 1
ATOM 2860 N N . SER A 1 350 ? -16.827 16.980 30.833 1.00 94.19 350 SER A N 1
ATOM 2861 C CA . SER A 1 350 ? -16.451 18.358 30.494 1.00 94.19 350 SER A CA 1
ATOM 2862 C C . SER A 1 350 ? -15.155 18.780 31.196 1.00 94.19 350 SER A C 1
ATOM 2864 O O . SER A 1 350 ? -14.252 19.284 30.527 1.00 94.19 350 SER A O 1
ATOM 2866 N N . LEU A 1 351 ? -15.042 18.544 32.510 1.00 93.75 351 LEU A N 1
ATOM 2867 C CA . LEU A 1 351 ? -13.856 18.881 33.305 1.00 93.75 351 LEU A CA 1
ATOM 2868 C C . LEU A 1 351 ? -12.615 18.123 32.833 1.00 93.75 351 LEU A C 1
ATOM 2870 O O . LEU A 1 351 ? -11.553 18.725 32.676 1.00 93.75 351 LEU A O 1
ATOM 2874 N N . LEU A 1 352 ? -12.749 16.817 32.580 1.00 93.31 352 LEU A N 1
ATOM 2875 C CA . LEU A 1 352 ? -11.650 15.974 32.106 1.00 93.31 352 LEU A CA 1
ATOM 2876 C C . LEU A 1 352 ? -11.077 16.496 30.783 1.00 93.31 352 LEU A C 1
ATOM 2878 O O . LEU A 1 352 ? -9.862 16.656 30.664 1.00 93.31 352 LEU A O 1
ATOM 2882 N N . VAL A 1 353 ? -11.952 16.809 29.823 1.00 91.50 353 VAL A N 1
ATOM 2883 C CA . VAL A 1 353 ? -11.579 17.254 28.472 1.00 91.50 353 VAL A CA 1
ATOM 2884 C C . VAL A 1 353 ? -11.007 18.677 28.441 1.00 91.50 353 VAL A C 1
ATOM 2886 O O . VAL A 1 353 ? -10.020 18.905 27.740 1.00 91.50 353 VAL A O 1
ATOM 2889 N N . ASN A 1 354 ? -11.607 19.631 29.164 1.00 88.88 354 ASN A N 1
ATOM 2890 C CA . ASN A 1 354 ? -11.301 21.060 29.007 1.00 88.88 354 ASN A CA 1
ATOM 2891 C C . ASN A 1 354 ? -10.323 21.582 30.072 1.00 88.88 354 ASN A C 1
ATOM 2893 O O . ASN A 1 354 ? -9.263 22.115 29.736 1.00 88.88 354 ASN A O 1
ATOM 2897 N N . GLU A 1 355 ? -10.656 21.439 31.356 1.00 88.81 355 GLU A N 1
ATOM 2898 C CA . GLU A 1 355 ? -9.827 21.929 32.459 1.00 88.81 355 GLU A CA 1
ATOM 2899 C C . GLU A 1 355 ? -8.643 20.994 32.767 1.00 88.81 355 GLU A C 1
ATOM 2901 O O . GLU A 1 355 ? -7.484 21.417 32.710 1.00 88.81 355 GLU A O 1
ATOM 2906 N N . CYS A 1 356 ? -8.909 19.723 33.078 1.00 88.31 356 CYS A N 1
ATOM 2907 C CA . CYS A 1 356 ? -7.918 18.789 33.617 1.00 88.31 356 CYS A CA 1
ATOM 2908 C C . CYS A 1 356 ? -6.810 18.452 32.611 1.00 88.31 356 CYS A C 1
ATOM 2910 O O . CYS A 1 356 ? -5.628 18.552 32.947 1.00 88.31 356 CYS A O 1
ATOM 2912 N N . ARG A 1 357 ? -7.171 18.144 31.357 1.00 86.44 357 ARG A N 1
ATOM 2913 C CA . ARG A 1 357 ? -6.202 17.905 30.273 1.00 86.44 357 ARG A CA 1
ATOM 2914 C C . ARG A 1 357 ? -5.305 19.116 30.020 1.00 86.44 357 ARG A C 1
ATOM 2916 O O . ARG A 1 357 ? -4.111 18.974 29.771 1.00 86.44 357 ARG A O 1
ATOM 2923 N N . GLY A 1 358 ? -5.857 20.322 30.160 1.00 84.06 358 GLY A N 1
ATOM 2924 C CA . GLY A 1 358 ? -5.095 21.564 30.080 1.00 84.06 358 GLY A CA 1
ATOM 2925 C C . GLY A 1 358 ? -4.086 21.742 31.222 1.00 84.06 358 GLY A C 1
ATOM 2926 O O . GLY A 1 358 ? -3.053 22.374 31.017 1.00 84.06 358 GLY A O 1
ATOM 2927 N N . LEU A 1 359 ? -4.346 21.223 32.424 1.00 81.81 359 LEU A N 1
ATOM 2928 C CA . LEU A 1 359 ? -3.393 21.300 33.540 1.00 81.81 359 LEU A CA 1
ATOM 2929 C C . LEU A 1 359 ? -2.193 20.366 33.318 1.00 81.81 359 LEU A C 1
ATOM 2931 O O . LEU A 1 359 ? -1.050 20.810 33.437 1.00 81.81 359 LEU A O 1
ATOM 2935 N N . VAL A 1 360 ? -2.446 19.116 32.915 1.00 82.50 360 VAL A N 1
ATOM 2936 C CA . VAL A 1 360 ? -1.393 18.119 32.646 1.00 82.50 360 VAL A CA 1
ATOM 2937 C C . VAL A 1 360 ? -0.541 18.528 31.442 1.00 82.50 360 VAL A C 1
ATOM 2939 O O . VAL A 1 360 ? 0.678 18.618 31.560 1.00 82.50 360 VAL A O 1
ATOM 2942 N N . ASN A 1 361 ? -1.160 18.896 30.313 1.00 82.31 361 ASN A N 1
ATOM 2943 C CA . ASN A 1 361 ? -0.434 19.263 29.087 1.00 82.31 361 ASN A CA 1
ATOM 2944 C C . ASN A 1 361 ? 0.431 20.533 29.222 1.00 82.31 361 ASN A C 1
ATOM 2946 O O . ASN A 1 361 ? 1.278 20.786 28.368 1.00 82.31 361 ASN A O 1
ATOM 2950 N N . ARG A 1 362 ? 0.219 21.349 30.264 1.00 79.44 362 ARG A N 1
ATOM 2951 C CA . ARG A 1 362 ? 1.040 22.536 30.576 1.00 79.44 362 ARG A CA 1
ATOM 2952 C C . ARG A 1 362 ? 2.056 22.295 31.701 1.00 79.44 362 ARG A C 1
ATOM 2954 O O . ARG A 1 362 ? 2.751 23.232 32.083 1.00 79.44 362 ARG A O 1
ATOM 2961 N N . GLY A 1 363 ? 2.162 21.063 32.208 1.00 77.06 363 GLY A N 1
ATOM 2962 C CA . GLY A 1 363 ? 3.129 20.676 33.239 1.00 77.06 363 GLY A CA 1
ATOM 2963 C C . GLY A 1 363 ? 2.795 21.164 34.651 1.00 77.06 363 GLY A C 1
ATOM 2964 O O . GLY A 1 363 ? 3.686 21.216 35.491 1.00 77.06 363 GLY A O 1
ATOM 2965 N N . TYR A 1 364 ? 1.539 21.537 34.923 1.00 76.50 364 TYR A N 1
ATOM 2966 C CA . TYR A 1 364 ? 1.122 22.024 36.246 1.00 76.50 364 TYR A CA 1
ATOM 2967 C C . TYR A 1 364 ? 0.841 20.896 37.249 1.00 76.50 364 TYR A C 1
ATOM 2969 O O . TYR A 1 364 ? 0.936 21.093 38.458 1.00 76.50 364 TYR A O 1
ATOM 2977 N N . ILE A 1 365 ? 0.476 19.706 36.764 1.00 78.88 365 ILE A N 1
ATOM 2978 C CA . ILE A 1 365 ? 0.187 18.544 37.607 1.00 78.88 365 ILE A CA 1
ATOM 2979 C C . ILE A 1 365 ? 0.435 17.237 36.850 1.00 78.88 365 ILE A C 1
ATOM 2981 O O . ILE A 1 365 ? 0.101 17.116 35.673 1.00 78.88 365 ILE A O 1
ATOM 2985 N N . GLU A 1 366 ? 0.985 16.238 37.536 1.00 83.06 366 GLU A N 1
ATOM 2986 C CA . GLU A 1 366 ? 1.094 14.871 37.018 1.00 83.06 366 GLU A CA 1
ATOM 2987 C C . GLU A 1 366 ? -0.271 14.169 37.008 1.00 83.06 366 GLU A C 1
ATOM 2989 O O . GLU A 1 366 ? -1.062 14.313 37.946 1.00 83.06 366 GLU A O 1
ATOM 2994 N N . PHE A 1 367 ? -0.532 13.333 35.998 1.00 83.31 367 PHE A N 1
ATOM 2995 C CA . PHE A 1 367 ? -1.820 12.646 35.848 1.00 83.31 367 PHE A CA 1
ATOM 2996 C C . PHE A 1 367 ? -2.208 11.796 37.078 1.00 83.31 367 PHE A C 1
ATOM 2998 O O . PHE A 1 367 ? -3.364 11.805 37.501 1.00 83.31 367 PHE A O 1
ATOM 3005 N N . GLY A 1 368 ? -1.242 11.135 37.729 1.00 81.94 368 GLY A N 1
ATOM 3006 C CA . GLY A 1 368 ? -1.484 10.368 38.959 1.00 81.94 368 GLY A CA 1
ATOM 3007 C C . GLY A 1 368 ? -1.979 11.222 40.136 1.00 81.94 368 GLY A C 1
ATOM 3008 O O . GLY A 1 368 ? -2.887 10.810 40.861 1.00 81.94 368 GLY A O 1
ATOM 3009 N N . ARG A 1 369 ? -1.447 12.442 40.291 1.00 81.75 369 ARG A N 1
ATOM 3010 C CA . ARG A 1 369 ? -1.877 13.397 41.327 1.00 81.75 369 ARG A CA 1
ATOM 3011 C C . ARG A 1 369 ? -3.210 14.056 40.963 1.00 81.75 369 ARG A C 1
ATOM 3013 O O . ARG A 1 369 ? -4.061 14.223 41.835 1.00 81.75 369 ARG A O 1
ATOM 3020 N N . LEU A 1 370 ? -3.428 14.359 39.680 1.00 86.00 370 LEU A N 1
ATOM 3021 C CA . LEU A 1 370 ? -4.720 14.817 39.159 1.00 86.00 370 LEU A CA 1
ATOM 3022 C C . LEU A 1 370 ? -5.832 13.802 39.461 1.00 86.00 370 LEU A C 1
ATOM 3024 O O . LEU A 1 370 ? -6.876 14.193 39.971 1.00 86.00 370 LEU A O 1
ATOM 3028 N N . ARG A 1 371 ? -5.601 12.510 39.197 1.00 88.69 371 ARG A N 1
ATOM 3029 C CA . ARG A 1 371 ? -6.552 11.415 39.459 1.00 88.69 371 ARG A CA 1
ATOM 3030 C C . ARG A 1 371 ? -7.015 11.372 40.918 1.00 88.69 371 ARG A C 1
ATOM 3032 O O . ARG A 1 371 ? -8.206 11.215 41.167 1.00 88.69 371 ARG A O 1
ATOM 3039 N N . GLN A 1 372 ? -6.104 11.565 41.872 1.00 85.88 372 GLN A N 1
ATOM 3040 C CA . GLN A 1 372 ? -6.448 11.643 43.298 1.00 85.88 372 GLN A CA 1
ATOM 3041 C C . GLN A 1 372 ? -7.240 12.917 43.634 1.00 85.88 372 GLN A C 1
ATOM 3043 O O . GLN A 1 372 ? -8.295 12.841 44.259 1.00 85.88 372 GLN A O 1
ATOM 3048 N N . ILE A 1 373 ? -6.759 14.087 43.199 1.00 86.38 373 ILE A N 1
ATOM 3049 C CA . ILE A 1 373 ? -7.385 15.377 43.528 1.00 86.38 373 ILE A CA 1
ATOM 3050 C C . ILE A 1 373 ? -8.780 15.502 42.898 1.00 86.38 373 ILE A C 1
ATOM 3052 O O . ILE A 1 373 ? -9.712 15.950 43.565 1.00 86.38 373 ILE A O 1
ATOM 3056 N N . LEU A 1 374 ? -8.951 15.066 41.646 1.00 91.19 374 LEU A N 1
ATOM 3057 C CA . LEU A 1 374 ? -10.234 15.113 40.948 1.00 91.19 374 LEU A CA 1
ATOM 3058 C C . LEU A 1 374 ? -11.271 14.193 41.604 1.00 91.19 374 LEU A C 1
ATOM 3060 O O . LEU A 1 374 ? -12.399 14.637 41.787 1.00 91.19 374 LEU A O 1
ATOM 3064 N N . LYS A 1 375 ? -10.897 12.972 42.025 1.00 90.25 375 LYS A N 1
ATOM 3065 C CA . LYS A 1 375 ? -11.780 12.086 42.809 1.00 90.25 375 LYS A CA 1
ATOM 3066 C C . LYS A 1 375 ? -12.312 12.790 44.061 1.00 90.25 375 LYS A C 1
ATOM 3068 O O . LYS A 1 375 ? -13.524 12.886 44.236 1.00 90.25 375 LYS A O 1
ATOM 3073 N N . SER A 1 376 ? -11.422 13.337 44.891 1.00 87.50 376 SER A N 1
ATOM 3074 C CA . SER A 1 376 ? -11.806 13.990 46.150 1.00 87.50 376 SER A CA 1
ATOM 3075 C C . SER A 1 376 ? -12.665 15.241 45.935 1.00 87.50 376 SER A C 1
ATOM 3077 O O . SER A 1 376 ? -13.655 15.435 46.636 1.00 87.50 376 SER A O 1
ATOM 3079 N N . ILE A 1 377 ? -12.330 16.076 44.943 1.00 90.19 377 ILE A N 1
ATOM 3080 C CA . ILE A 1 377 ? -13.135 17.256 44.589 1.00 90.19 377 ILE A CA 1
ATOM 3081 C C . ILE A 1 377 ? -14.513 16.836 44.054 1.00 90.19 377 ILE A C 1
ATOM 3083 O O . ILE A 1 377 ? -15.519 17.444 44.418 1.00 90.19 377 ILE A O 1
ATOM 3087 N N . PHE A 1 378 ? -14.588 15.797 43.217 1.00 92.25 378 PHE A N 1
ATOM 3088 C CA . PHE A 1 378 ? -15.855 15.375 42.622 1.00 92.25 378 PHE A CA 1
ATOM 3089 C C . PHE A 1 378 ? -16.763 14.617 43.605 1.00 92.25 378 PHE A C 1
ATOM 3091 O O . PHE A 1 378 ? -17.979 14.684 43.447 1.00 92.25 378 PHE A O 1
ATOM 3098 N N . SER A 1 379 ? -16.219 13.982 44.653 1.00 91.56 379 SER A N 1
ATOM 3099 C CA . SER A 1 379 ? -17.023 13.441 45.765 1.00 91.56 379 SER A CA 1
ATOM 3100 C C . SER A 1 379 ? -17.764 14.563 46.495 1.00 91.56 379 SER A C 1
ATOM 3102 O O . SER A 1 379 ? -18.992 14.572 46.517 1.00 91.56 379 SER A O 1
ATOM 3104 N N . LEU A 1 380 ? -17.036 15.598 46.939 1.00 89.44 380 LEU A N 1
ATOM 3105 C CA . LEU A 1 380 ? -17.618 16.777 47.597 1.00 89.44 380 LEU A CA 1
ATOM 3106 C C . LEU A 1 380 ? -18.662 17.489 46.718 1.00 89.44 380 LEU A C 1
ATOM 3108 O O . LEU A 1 380 ? -19.668 17.980 47.225 1.00 89.44 380 LEU A O 1
ATOM 3112 N N . TYR A 1 381 ? -18.449 17.535 45.400 1.00 91.44 381 TYR A N 1
ATOM 3113 C CA . TYR A 1 381 ? -19.439 18.060 44.455 1.00 91.44 381 TYR A CA 1
ATOM 3114 C C . TYR A 1 381 ? -20.667 17.141 44.310 1.00 91.44 381 TYR A C 1
ATOM 3116 O O . TYR A 1 381 ? -21.798 17.621 44.253 1.00 91.44 381 TYR A O 1
ATOM 3124 N N . ASN A 1 382 ? -20.476 15.819 44.281 1.00 90.94 382 ASN A N 1
ATOM 3125 C CA . ASN A 1 382 ? -21.575 14.857 44.200 1.00 90.94 382 ASN A CA 1
ATOM 3126 C C . ASN A 1 382 ? -22.464 14.891 45.457 1.00 90.94 382 ASN A C 1
ATOM 3128 O O . ASN A 1 382 ? -23.689 14.856 45.337 1.00 90.94 382 ASN A O 1
ATOM 3132 N N . GLU A 1 383 ? -21.837 15.022 46.627 1.00 89.31 383 GLU A N 1
ATOM 3133 C CA . GLU A 1 383 ? -22.456 15.186 47.949 1.00 89.31 383 GLU A CA 1
ATOM 3134 C C . GLU A 1 383 ? -23.124 16.564 48.145 1.00 89.31 383 GLU A C 1
ATOM 3136 O O . GLU A 1 383 ? -23.837 16.766 49.125 1.00 89.31 383 GLU A O 1
ATOM 3141 N N . GLY A 1 384 ? -22.920 17.517 47.224 1.00 86.44 384 GLY A N 1
ATOM 3142 C CA . GLY A 1 384 ? -23.486 18.870 47.296 1.00 86.44 384 GLY A CA 1
ATOM 3143 C C . GLY A 1 384 ? -22.766 19.823 48.260 1.00 86.44 384 GLY A C 1
ATOM 3144 O O . GLY A 1 384 ? -23.273 20.908 48.531 1.00 86.44 384 GLY A O 1
ATOM 3145 N N . VAL A 1 385 ? -21.587 19.442 48.764 1.00 88.50 385 VAL A N 1
ATOM 3146 C CA . VAL A 1 385 ? -20.782 20.218 49.728 1.00 88.50 385 VAL A CA 1
ATOM 3147 C C . VAL A 1 385 ? -20.095 21.422 49.071 1.00 88.50 385 VAL A C 1
ATOM 3149 O O . VAL A 1 385 ? -19.816 22.408 49.748 1.00 88.50 385 VAL A O 1
ATOM 3152 N N . ILE A 1 386 ? -19.822 21.359 47.761 1.00 88.75 386 ILE A N 1
ATOM 3153 C CA . ILE A 1 386 ? -19.235 22.460 46.979 1.00 88.75 386 ILE A CA 1
ATOM 3154 C C . ILE A 1 386 ? -19.977 22.680 45.657 1.00 88.75 386 ILE A C 1
ATOM 3156 O O . ILE A 1 386 ? -20.515 21.747 45.060 1.00 88.75 386 ILE A O 1
ATOM 3160 N N . SER A 1 387 ? -19.960 23.917 45.167 1.00 89.81 387 SER A N 1
ATOM 3161 C CA . SER A 1 387 ? -20.531 24.326 43.880 1.00 89.81 387 SER A CA 1
ATOM 3162 C C . SER A 1 387 ? -19.625 24.006 42.676 1.00 89.81 387 SER A C 1
ATOM 3164 O O . SER A 1 387 ? -18.430 23.730 42.809 1.00 89.81 387 SER A O 1
ATOM 3166 N N . ARG A 1 388 ? -20.174 24.108 41.453 1.00 88.75 388 ARG A N 1
ATOM 3167 C CA . ARG A 1 388 ? -19.404 23.942 40.200 1.00 88.75 388 ARG A CA 1
ATOM 3168 C C . ARG A 1 388 ? -18.269 24.960 40.049 1.00 88.75 388 ARG A C 1
ATOM 3170 O O . ARG A 1 388 ? -17.217 24.633 39.498 1.00 88.75 388 ARG A O 1
ATOM 3177 N N . ASP A 1 389 ? -18.456 26.186 40.524 1.00 84.12 389 ASP A N 1
ATOM 3178 C CA . ASP A 1 389 ? -17.429 27.222 40.401 1.00 84.12 389 ASP A CA 1
ATOM 3179 C C . ASP A 1 389 ? -16.304 27.031 41.425 1.00 84.12 389 ASP A C 1
ATOM 3181 O O . ASP A 1 389 ? -15.139 27.266 41.105 1.00 84.12 389 ASP A O 1
ATOM 3185 N N . GLU A 1 390 ? -16.597 26.470 42.601 1.00 84.44 390 GLU A N 1
ATOM 3186 C CA . GLU A 1 390 ? -15.570 26.033 43.553 1.00 84.44 390 GLU A CA 1
ATOM 3187 C C . GLU A 1 390 ? -14.755 24.843 43.036 1.00 84.44 390 GLU A C 1
ATOM 3189 O O . GLU A 1 390 ? -13.536 24.830 43.212 1.00 84.44 390 GLU A O 1
ATOM 3194 N N . VAL A 1 391 ? -15.381 23.880 42.345 1.00 87.56 391 VAL A N 1
ATOM 3195 C CA . VAL A 1 391 ? -14.667 22.798 41.637 1.00 87.56 391 VAL A CA 1
ATOM 3196 C C . VAL A 1 391 ? -13.673 23.386 40.630 1.00 87.56 391 VAL A C 1
ATOM 3198 O O . VAL A 1 391 ? -12.490 23.035 40.642 1.00 87.56 391 VAL A O 1
ATOM 3201 N N . LYS A 1 392 ? -14.115 24.338 39.796 1.00 84.56 392 LYS A N 1
ATOM 3202 C CA . LYS A 1 392 ? -13.246 25.013 38.816 1.00 84.56 392 LYS A CA 1
ATOM 3203 C C . LYS A 1 392 ? -12.161 25.865 39.471 1.00 84.56 392 LYS A C 1
ATOM 3205 O O . LYS A 1 392 ? -11.034 25.871 38.983 1.00 84.56 392 LYS A O 1
ATOM 3210 N N . SER A 1 393 ? -12.472 26.554 40.566 1.00 82.00 393 SER A N 1
ATOM 3211 C CA . SER A 1 393 ? -11.514 27.355 41.333 1.00 82.00 393 SER A CA 1
ATOM 3212 C C . SER A 1 393 ? -10.401 26.479 41.920 1.00 82.00 393 SER A C 1
ATOM 3214 O O . SER A 1 393 ? -9.222 26.705 41.643 1.00 82.00 393 SER A O 1
ATOM 3216 N N . LYS A 1 394 ? -10.766 25.389 42.614 1.00 83.62 394 LYS A N 1
ATOM 3217 C CA . LYS A 1 394 ? -9.818 24.414 43.183 1.00 83.62 394 LYS A CA 1
ATOM 3218 C C . LYS A 1 394 ? -8.936 23.759 42.115 1.00 83.62 394 LYS A C 1
ATOM 3220 O O . LYS A 1 394 ? -7.754 23.549 42.366 1.00 83.62 394 LYS A O 1
ATOM 3225 N N . LEU A 1 395 ? -9.473 23.472 40.924 1.00 82.38 395 LEU A N 1
ATOM 3226 C CA . LEU A 1 395 ? -8.680 22.953 39.801 1.00 82.38 395 LEU A CA 1
ATOM 3227 C C . LEU A 1 395 ? -7.743 24.014 39.196 1.00 82.38 395 LEU A C 1
ATOM 3229 O O . LEU A 1 395 ? -6.615 23.688 38.837 1.00 82.38 395 LEU A O 1
ATOM 3233 N N . ARG A 1 396 ? -8.162 25.284 39.101 1.00 77.56 396 ARG A N 1
ATOM 3234 C CA . ARG A 1 396 ? -7.317 26.376 38.579 1.00 77.56 396 ARG A CA 1
ATOM 3235 C C . ARG A 1 396 ? -6.144 26.716 39.498 1.00 77.56 396 ARG A C 1
ATOM 3237 O O . ARG A 1 396 ? -5.055 26.943 38.981 1.00 77.56 396 ARG A O 1
ATOM 3244 N N . GLY A 1 397 ? -6.330 26.661 40.820 1.00 69.19 397 GLY A N 1
ATOM 3245 C CA . GLY A 1 397 ? -5.257 26.874 41.806 1.00 69.19 397 GLY A CA 1
ATOM 3246 C C . GLY A 1 397 ? -4.106 25.857 41.734 1.00 69.19 397 GLY A C 1
ATOM 3247 O O . GLY A 1 397 ? -3.039 26.087 42.290 1.00 69.19 397 GLY A O 1
ATOM 3248 N N . LEU A 1 398 ? -4.270 24.751 40.998 1.00 68.50 398 LEU A N 1
ATOM 3249 C CA . LEU A 1 398 ? -3.177 23.820 40.688 1.00 68.50 398 LEU A CA 1
ATOM 3250 C C . LEU A 1 398 ? -2.176 24.397 39.664 1.00 68.50 398 LEU A C 1
ATOM 3252 O O . LEU A 1 398 ? -1.106 23.830 39.479 1.00 68.50 398 LEU A O 1
ATOM 3256 N N . GLY A 1 399 ? -2.514 25.499 38.982 1.00 58.19 399 GLY A N 1
ATOM 3257 C CA . GLY A 1 399 ? -1.727 26.103 37.900 1.00 58.19 399 GLY A CA 1
ATOM 3258 C C . GLY A 1 399 ? -0.669 27.133 38.320 1.00 58.19 399 GLY A C 1
ATOM 3259 O O . GLY A 1 399 ? -0.109 27.802 37.453 1.00 58.19 399 GLY A O 1
ATOM 3260 N N . GLU A 1 400 ? -0.415 27.316 39.617 1.00 51.28 400 GLU A N 1
ATOM 3261 C CA . GLU A 1 400 ? 0.342 28.475 40.129 1.00 51.28 400 GLU A CA 1
ATOM 3262 C C . GLU A 1 400 ? 1.844 28.215 40.356 1.00 51.28 400 GLU A C 1
ATOM 3264 O O . GLU A 1 400 ? 2.601 29.139 40.658 1.00 51.28 400 GLU A O 1
ATOM 3269 N N . HIS A 1 401 ? 2.316 26.980 40.156 1.00 47.59 401 HIS A N 1
ATOM 3270 C CA . HIS A 1 401 ? 3.737 26.627 40.230 1.00 47.59 401 HIS A CA 1
ATOM 3271 C C . HIS A 1 401 ? 4.211 25.956 38.939 1.00 47.59 401 HIS A C 1
ATOM 3273 O O . HIS A 1 401 ? 3.534 25.101 38.373 1.00 47.59 401 HIS A O 1
ATOM 3279 N N . LYS A 1 402 ? 5.388 26.371 38.460 1.00 39.19 402 LYS A N 1
ATOM 3280 C CA . LYS A 1 402 ? 5.950 25.988 37.162 1.00 39.19 402 LYS A CA 1
ATOM 3281 C C . LYS A 1 402 ? 7.402 25.556 37.363 1.00 39.19 402 LYS A C 1
ATOM 3283 O O . LYS A 1 402 ? 8.185 26.330 37.908 1.00 39.19 402 LYS A O 1
ATOM 3288 N N . MET A 1 403 ? 7.757 24.342 36.943 1.00 47.06 403 MET A N 1
ATOM 3289 C CA . MET A 1 403 ? 9.144 23.862 37.021 1.00 47.06 403 MET A CA 1
ATOM 3290 C C . MET A 1 403 ? 10.060 24.653 36.076 1.00 47.06 403 MET A C 1
ATOM 3292 O O .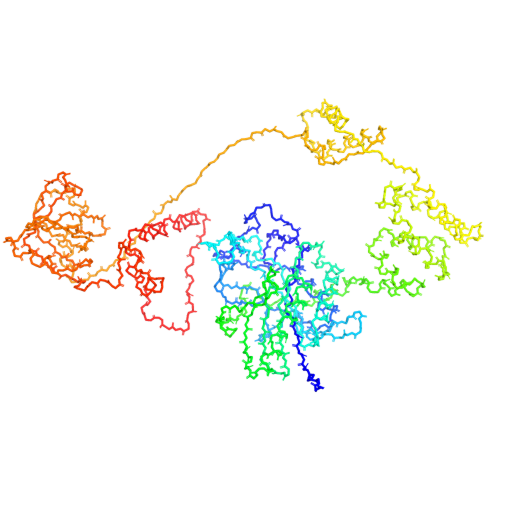 MET A 1 403 ? 9.621 25.141 35.030 1.00 47.06 403 MET A O 1
ATOM 3296 N N . VAL A 1 404 ? 11.333 24.779 36.454 1.00 58.19 404 VAL A N 1
ATOM 3297 C CA . VAL A 1 404 ? 12.332 25.597 35.753 1.00 58.19 404 VAL A CA 1
ATOM 3298 C C . VAL A 1 404 ? 13.203 24.712 34.856 1.00 58.19 404 VAL A C 1
ATOM 3300 O O . VAL A 1 404 ? 13.545 23.586 35.215 1.00 58.19 404 VAL A O 1
ATOM 3303 N N . TYR A 1 405 ? 13.556 25.205 33.670 1.00 60.12 405 TYR A N 1
ATOM 3304 C CA . TYR A 1 405 ? 14.501 24.522 32.780 1.00 60.12 405 TYR A CA 1
ATOM 3305 C C . TYR A 1 405 ? 15.942 24.753 33.257 1.00 60.12 405 TYR A C 1
ATOM 3307 O O . TYR A 1 405 ? 16.288 25.872 33.630 1.00 60.12 405 TYR A O 1
ATOM 3315 N N . ALA A 1 406 ? 16.776 23.715 33.231 1.00 65.88 406 ALA A N 1
ATOM 3316 C CA . ALA A 1 406 ? 18.208 23.829 33.486 1.00 65.88 406 ALA A CA 1
ATOM 3317 C C . ALA A 1 406 ? 18.907 24.595 32.350 1.00 65.88 406 ALA A C 1
ATOM 3319 O O . ALA A 1 406 ? 18.563 24.427 31.176 1.00 65.88 406 ALA A O 1
ATOM 3320 N N . ASP A 1 407 ? 19.917 25.393 32.692 1.00 72.12 407 ASP A N 1
ATOM 3321 C CA . ASP A 1 407 ? 20.844 25.969 31.717 1.00 72.12 407 ASP A CA 1
ATOM 3322 C C . ASP A 1 407 ? 21.888 24.938 31.233 1.00 72.12 407 ASP A C 1
ATOM 3324 O O . ASP A 1 407 ? 22.089 23.883 31.844 1.00 72.12 407 ASP A O 1
ATOM 3328 N N . GLU A 1 408 ? 22.566 25.230 30.115 1.00 68.06 408 GLU A N 1
ATOM 3329 C CA . GLU A 1 408 ? 23.549 24.304 29.530 1.00 68.06 408 GLU A CA 1
ATOM 3330 C C . GLU A 1 408 ? 24.757 24.034 30.452 1.00 68.06 408 GLU A C 1
ATOM 3332 O O . GLU A 1 408 ? 25.308 22.936 30.392 1.00 68.06 408 GLU A O 1
ATOM 3337 N N . GLN A 1 409 ? 25.144 24.965 31.338 1.00 72.38 409 GLN A N 1
ATOM 3338 C CA . GLN A 1 409 ? 26.286 24.773 32.245 1.00 72.38 409 GLN A CA 1
ATOM 3339 C C . GLN A 1 409 ? 25.936 23.814 33.388 1.00 72.38 409 GLN A C 1
ATOM 3341 O O . GLN A 1 409 ? 26.752 22.969 33.764 1.00 72.38 409 GLN A O 1
ATOM 3346 N N . LEU A 1 410 ? 24.716 23.903 33.927 1.00 73.31 410 LEU A N 1
ATOM 3347 C CA . LEU A 1 410 ? 24.208 22.946 34.908 1.00 73.31 410 LEU A CA 1
ATOM 3348 C C . LEU A 1 410 ? 24.065 21.548 34.287 1.00 73.31 410 LEU A C 1
ATOM 3350 O O . LEU A 1 410 ? 24.492 20.568 34.900 1.00 73.31 410 LEU A O 1
ATOM 3354 N N . ILE A 1 411 ? 23.542 21.456 33.057 1.00 71.81 411 ILE A N 1
ATOM 3355 C CA . ILE A 1 411 ? 23.423 20.187 32.319 1.00 71.81 411 ILE A CA 1
ATOM 3356 C C . ILE A 1 411 ? 24.805 19.554 32.109 1.00 71.81 411 ILE A C 1
ATOM 3358 O O . ILE A 1 411 ? 24.999 18.404 32.496 1.00 71.81 411 ILE A O 1
ATOM 3362 N N . GLU A 1 412 ? 25.780 20.291 31.571 1.00 74.94 412 GLU A N 1
ATOM 3363 C CA . GLU A 1 412 ? 27.151 19.802 31.356 1.00 74.94 412 GLU A CA 1
ATOM 3364 C C . GLU A 1 412 ? 27.801 19.321 32.665 1.00 74.94 412 GLU A C 1
ATOM 3366 O O . GLU A 1 412 ? 28.352 18.218 32.735 1.00 74.94 412 GLU A O 1
ATOM 3371 N N . LYS A 1 413 ? 27.662 20.102 33.743 1.00 74.62 413 LYS A N 1
ATOM 3372 C CA . LYS A 1 413 ? 28.203 19.786 35.072 1.00 74.62 413 LYS A CA 1
ATOM 3373 C C . LYS A 1 413 ? 27.587 18.524 35.686 1.00 74.62 413 LYS A C 1
ATOM 3375 O O . LYS A 1 413 ? 28.303 17.773 36.351 1.00 74.62 413 LYS A O 1
ATOM 3380 N N . VAL A 1 414 ? 26.292 18.270 35.477 1.00 73.19 414 VAL A N 1
ATOM 3381 C CA . VAL A 1 414 ? 25.627 17.033 35.930 1.00 73.19 414 VAL A CA 1
ATOM 3382 C C . VAL A 1 414 ? 25.981 15.852 35.021 1.00 73.19 414 VAL A C 1
ATOM 3384 O O . VAL A 1 414 ? 26.315 14.787 35.536 1.00 73.19 414 VAL A O 1
ATOM 3387 N N . VAL A 1 415 ? 26.021 16.027 33.693 1.00 72.44 415 VAL A N 1
ATOM 3388 C CA . VAL A 1 415 ? 26.480 14.985 32.751 1.00 72.44 415 VAL A CA 1
ATOM 3389 C C . VAL A 1 415 ? 27.887 14.511 33.115 1.00 72.44 415 VAL A C 1
ATOM 3391 O O . VAL A 1 415 ? 28.104 13.308 33.251 1.00 72.44 415 VAL A O 1
ATOM 3394 N N . TYR A 1 416 ? 28.827 15.425 33.365 1.00 71.94 416 TYR A N 1
ATOM 3395 C CA . TYR A 1 416 ? 30.195 15.065 33.745 1.00 71.94 416 TYR A CA 1
ATOM 3396 C C . TYR A 1 416 ? 30.257 14.321 35.094 1.00 71.94 416 TYR A C 1
ATOM 3398 O O . TYR A 1 416 ? 31.001 13.347 35.240 1.00 71.94 416 TYR A O 1
ATOM 3406 N N . ARG A 1 417 ? 29.433 14.720 36.075 1.00 71.12 417 ARG A N 1
ATOM 3407 C CA . ARG A 1 417 ? 29.307 14.068 37.396 1.00 71.12 417 ARG A CA 1
ATOM 3408 C C . ARG A 1 417 ? 28.745 12.640 37.287 1.00 71.12 417 ARG A C 1
ATOM 3410 O O . ARG A 1 417 ? 29.254 11.719 37.925 1.00 71.12 417 ARG A O 1
ATOM 3417 N N . VAL A 1 418 ? 27.743 12.432 36.433 1.00 71.06 418 VAL A N 1
ATOM 3418 C CA . VAL A 1 418 ? 27.135 11.114 36.188 1.00 71.06 418 VAL A CA 1
ATOM 3419 C C . VAL A 1 418 ? 28.060 10.216 35.358 1.00 71.06 418 VAL A C 1
ATOM 3421 O O . VAL A 1 418 ? 28.228 9.046 35.686 1.00 71.06 418 VAL A O 1
ATOM 3424 N N . VAL A 1 419 ? 28.717 10.737 34.318 1.00 68.56 419 VAL A N 1
ATOM 3425 C CA . VAL A 1 419 ? 29.643 9.954 33.476 1.00 68.56 419 VAL A CA 1
ATOM 3426 C C . VAL A 1 419 ? 30.898 9.531 34.250 1.00 68.56 419 VAL A C 1
ATOM 3428 O O . VAL A 1 419 ? 31.359 8.402 34.090 1.00 68.56 419 VAL A O 1
ATOM 3431 N N . SER A 1 420 ? 31.429 10.385 35.132 1.00 63.72 420 SER A N 1
ATOM 3432 C CA . SER A 1 420 ? 32.608 10.062 35.956 1.00 63.72 420 SER A CA 1
ATOM 3433 C C . SER A 1 420 ? 32.335 9.083 37.108 1.00 63.72 420 SER A C 1
ATOM 3435 O O . SER A 1 420 ? 33.281 8.510 37.646 1.00 63.72 420 SER A O 1
ATOM 3437 N N . THR A 1 421 ? 31.069 8.832 37.460 1.00 63.22 421 THR A N 1
ATOM 3438 C CA . THR A 1 421 ? 30.670 7.877 38.514 1.00 63.22 421 THR A CA 1
ATOM 3439 C C . THR A 1 421 ? 30.230 6.502 37.984 1.00 63.22 421 THR A C 1
ATOM 3441 O O . THR A 1 421 ? 29.850 5.633 38.770 1.00 63.22 421 THR A O 1
ATOM 3444 N N . VAL A 1 422 ? 30.311 6.257 36.669 1.00 64.25 422 VAL A N 1
ATOM 3445 C CA . VAL A 1 422 ? 29.959 4.970 36.039 1.00 64.25 422 VAL A CA 1
ATOM 3446 C C . VAL A 1 422 ? 31.220 4.178 35.663 1.00 64.25 422 VAL A C 1
ATOM 3448 O O . VAL A 1 422 ? 31.988 4.576 34.789 1.00 64.25 422 VAL A O 1
ATOM 3451 N N . ASP A 1 423 ? 31.419 3.023 36.308 1.00 50.91 423 ASP A N 1
ATOM 3452 C CA . ASP A 1 423 ? 32.566 2.138 36.056 1.00 50.91 423 ASP A CA 1
ATOM 3453 C C . ASP A 1 423 ? 32.561 1.546 34.630 1.00 50.91 423 ASP A C 1
ATOM 3455 O O . ASP A 1 423 ? 31.546 1.070 34.115 1.00 50.91 423 ASP A O 1
ATOM 3459 N N . ARG A 1 424 ? 33.741 1.527 33.999 1.00 51.88 424 ARG A N 1
ATOM 3460 C CA . ARG A 1 424 ? 33.964 1.192 32.583 1.00 51.88 424 ARG A CA 1
ATOM 3461 C C . ARG A 1 424 ? 33.942 -0.314 32.270 1.00 51.88 424 ARG A C 1
ATOM 3463 O O . ARG A 1 424 ? 34.247 -0.695 31.141 1.00 51.88 424 ARG A O 1
ATOM 3470 N N . ARG A 1 425 ? 33.617 -1.189 33.232 1.00 41.22 425 ARG A N 1
ATOM 3471 C CA . ARG A 1 425 ? 33.712 -2.661 33.082 1.00 41.22 425 ARG A CA 1
ATOM 3472 C C . ARG A 1 425 ? 32.381 -3.419 32.973 1.00 41.22 425 ARG A C 1
ATOM 3474 O O . ARG A 1 425 ? 32.399 -4.642 32.860 1.00 41.22 425 ARG A O 1
ATOM 3481 N N . GLY A 1 426 ? 31.236 -2.732 32.926 1.00 37.78 426 GLY A N 1
ATOM 3482 C CA . GLY A 1 426 ? 29.919 -3.353 32.719 1.00 37.78 426 GLY A CA 1
ATOM 3483 C C . GLY A 1 426 ? 29.088 -2.656 31.640 1.00 37.78 426 GLY A C 1
ATOM 3484 O O . GLY A 1 426 ? 29.025 -1.432 31.599 1.00 37.78 426 GLY A O 1
ATOM 3485 N N . ARG A 1 427 ? 28.405 -3.421 30.772 1.00 49.56 427 ARG A N 1
ATOM 3486 C CA . ARG A 1 427 ? 27.511 -2.854 29.742 1.00 49.56 427 ARG A CA 1
ATOM 3487 C C . ARG A 1 427 ? 26.327 -2.132 30.403 1.00 49.56 427 ARG A C 1
ATOM 3489 O O . ARG A 1 427 ? 25.465 -2.794 30.977 1.00 49.56 427 ARG A O 1
ATOM 3496 N N . ARG A 1 428 ? 26.249 -0.805 30.273 1.00 47.53 428 ARG A N 1
ATOM 3497 C CA . ARG A 1 428 ? 25.048 0.002 30.558 1.00 47.53 428 ARG A CA 1
ATOM 3498 C C . ARG A 1 428 ? 24.843 1.023 29.437 1.00 47.53 428 ARG A C 1
ATOM 3500 O O . ARG A 1 428 ? 25.810 1.539 28.885 1.00 47.53 428 ARG A O 1
ATOM 3507 N N . THR A 1 429 ? 23.590 1.232 29.050 1.00 62.34 429 THR A N 1
ATOM 3508 C CA . THR A 1 429 ? 23.196 1.972 27.840 1.00 62.34 429 THR A CA 1
ATOM 3509 C C . THR A 1 429 ? 23.211 3.489 28.052 1.00 62.34 429 THR A C 1
ATOM 3511 O O . THR A 1 429 ? 23.156 3.956 29.191 1.00 62.34 429 THR A O 1
ATOM 3514 N N . ARG A 1 430 ? 23.208 4.276 26.964 1.00 59.75 430 ARG A N 1
ATOM 3515 C CA . ARG A 1 430 ? 23.071 5.748 27.021 1.00 59.75 430 ARG A CA 1
ATOM 3516 C C . ARG A 1 430 ? 21.843 6.181 27.825 1.00 59.75 430 ARG A C 1
ATOM 3518 O O . ARG A 1 430 ? 21.926 7.126 28.600 1.00 59.75 430 ARG A O 1
ATOM 3525 N N . ASP A 1 431 ? 20.754 5.428 27.716 1.00 52.44 431 ASP A N 1
ATOM 3526 C CA . ASP A 1 431 ? 19.481 5.669 28.404 1.00 52.44 431 ASP A CA 1
ATOM 3527 C C . ASP A 1 431 ? 19.621 5.647 29.937 1.00 52.44 431 ASP A C 1
ATOM 3529 O O . ASP A 1 431 ? 18.937 6.392 30.633 1.00 52.44 431 ASP A O 1
ATOM 3533 N N . TYR A 1 432 ? 20.559 4.855 30.476 1.00 62.22 432 TYR A N 1
ATOM 3534 C CA . TYR A 1 432 ? 20.873 4.839 31.910 1.00 62.22 432 TYR A CA 1
ATOM 3535 C C . TYR A 1 432 ? 21.585 6.126 32.351 1.00 62.22 432 TYR A C 1
ATOM 3537 O O . TYR A 1 432 ? 21.292 6.654 33.421 1.00 62.22 432 TYR A O 1
ATOM 3545 N N . ILE A 1 433 ? 22.495 6.655 31.525 1.00 63.84 433 ILE A N 1
ATOM 3546 C CA . ILE A 1 433 ? 23.192 7.922 31.797 1.00 63.84 433 ILE A CA 1
ATOM 3547 C C . ILE A 1 433 ? 22.197 9.086 31.702 1.00 63.84 433 ILE A C 1
ATOM 3549 O O . ILE A 1 433 ? 22.128 9.897 32.619 1.00 63.84 433 ILE A O 1
ATOM 3553 N N . ILE A 1 434 ? 21.364 9.115 30.656 1.00 65.19 434 ILE A N 1
ATOM 3554 C CA . ILE A 1 434 ? 20.289 10.106 30.481 1.00 65.19 434 ILE A CA 1
ATOM 3555 C C . ILE A 1 434 ? 19.326 10.077 31.676 1.00 65.19 434 ILE A C 1
ATOM 3557 O O . ILE A 1 434 ? 19.066 11.117 32.275 1.00 65.19 434 ILE A O 1
ATOM 3561 N N . GLY A 1 435 ? 18.849 8.891 32.071 1.00 58.47 435 GLY A N 1
ATOM 3562 C CA . GLY A 1 435 ? 17.955 8.730 33.219 1.00 58.47 435 GLY A CA 1
ATOM 3563 C C . GLY A 1 435 ? 18.567 9.224 34.531 1.00 58.47 435 GLY A C 1
ATOM 3564 O O . GLY A 1 435 ? 17.887 9.893 35.302 1.00 58.47 435 GLY A O 1
ATOM 3565 N N . ARG A 1 436 ? 19.862 8.971 34.764 1.00 68.50 436 ARG A N 1
ATOM 3566 C CA . ARG A 1 436 ? 20.591 9.450 35.954 1.00 68.50 436 ARG A CA 1
ATOM 3567 C C . ARG A 1 436 ? 20.834 10.964 35.948 1.00 68.50 436 ARG A C 1
ATOM 3569 O O . ARG A 1 436 ? 20.749 11.583 37.002 1.00 68.50 436 ARG A O 1
ATOM 3576 N N . VAL A 1 437 ? 21.083 11.569 34.785 1.00 69.12 437 VAL A N 1
ATOM 3577 C CA . VAL A 1 437 ? 21.199 13.033 34.643 1.00 69.12 437 VAL A CA 1
ATOM 3578 C C . VAL A 1 437 ? 19.856 13.715 34.913 1.00 69.12 437 VAL A C 1
ATOM 3580 O O . VAL A 1 437 ? 19.809 14.694 35.653 1.00 69.12 437 VAL A O 1
ATOM 3583 N N . LEU A 1 438 ? 18.755 13.169 34.386 1.00 64.75 438 LEU A N 1
ATOM 3584 C CA . LEU A 1 438 ? 17.403 13.656 34.681 1.00 64.75 438 LEU A CA 1
ATOM 3585 C C . LEU A 1 438 ? 17.014 13.440 36.155 1.00 64.75 438 LEU A C 1
ATOM 3587 O O . LEU A 1 438 ? 16.366 14.304 36.740 1.00 64.75 438 LEU A O 1
ATOM 3591 N N . GLU A 1 439 ? 17.445 12.337 36.779 1.00 73.12 439 GLU A N 1
ATOM 3592 C CA . GLU A 1 439 ? 17.240 12.080 38.211 1.00 73.12 439 GLU A CA 1
ATOM 3593 C C . GLU A 1 439 ? 17.946 13.130 39.090 1.00 73.12 439 GLU A C 1
ATOM 3595 O O . GLU A 1 439 ? 17.347 13.636 40.037 1.00 73.12 439 GLU A O 1
ATOM 3600 N N . GLU A 1 440 ? 19.201 13.482 38.790 1.00 70.88 440 GLU A N 1
ATOM 3601 C CA . GLU A 1 440 ? 19.930 14.505 39.552 1.00 70.88 440 GLU A CA 1
ATOM 3602 C C . GLU A 1 440 ? 19.375 15.919 39.321 1.00 70.88 440 GLU A C 1
ATOM 3604 O O . GLU A 1 440 ? 19.141 16.635 40.295 1.00 70.88 440 GLU A O 1
ATOM 3609 N N . LEU A 1 441 ? 19.057 16.297 38.077 1.00 67.06 441 LEU A N 1
ATOM 3610 C CA . LEU A 1 441 ? 18.427 17.593 37.781 1.00 67.06 441 LEU A CA 1
ATOM 3611 C C . LEU A 1 441 ? 17.053 17.736 38.459 1.00 67.06 441 LEU A C 1
ATOM 3613 O O . LEU A 1 441 ? 16.766 18.781 39.044 1.00 67.06 441 LEU A O 1
ATOM 3617 N N . GLY A 1 442 ? 16.239 16.674 38.457 1.00 61.81 442 GLY A N 1
ATOM 3618 C CA . GLY A 1 442 ? 14.925 16.664 39.104 1.00 61.81 442 GLY A CA 1
ATOM 3619 C C . GLY A 1 442 ? 14.991 16.819 40.628 1.00 61.81 442 GLY A C 1
ATOM 3620 O O . GLY A 1 442 ? 14.134 17.482 41.210 1.00 61.81 442 GLY A O 1
ATOM 3621 N N . ARG A 1 443 ? 16.035 16.282 41.280 1.00 67.94 443 ARG A N 1
ATOM 3622 C CA . ARG A 1 443 ? 16.300 16.489 42.720 1.00 67.94 443 ARG A CA 1
ATOM 3623 C C . ARG A 1 443 ? 16.695 17.932 43.046 1.00 67.94 443 ARG A C 1
ATOM 3625 O O . ARG A 1 443 ? 16.372 18.410 44.128 1.00 67.94 443 ARG A O 1
ATOM 3632 N N . GLU A 1 444 ? 17.384 18.608 42.128 1.00 58.06 444 GLU A N 1
ATOM 3633 C CA . GLU A 1 444 ? 17.787 20.016 42.261 1.00 58.06 444 GLU A CA 1
ATOM 3634 C C . GLU A 1 444 ? 16.673 20.995 41.794 1.00 58.06 444 GLU A C 1
ATOM 3636 O O . GLU A 1 444 ? 16.826 22.206 41.932 1.00 58.06 444 GLU A O 1
ATOM 3641 N N . GLY A 1 445 ? 15.523 20.490 41.313 1.00 58.19 445 GLY A N 1
ATOM 3642 C CA . GLY A 1 445 ? 14.329 21.274 40.950 1.00 58.19 445 GLY A CA 1
ATOM 3643 C C . GLY A 1 445 ? 14.207 21.659 39.468 1.00 58.19 445 GLY A C 1
ATOM 3644 O O . GLY A 1 445 ? 13.311 22.427 39.106 1.00 58.19 445 GLY A O 1
ATOM 3645 N N . TYR A 1 446 ? 15.080 21.125 38.610 1.00 69.50 446 TYR A N 1
ATOM 3646 C CA . TYR A 1 446 ? 15.201 21.492 37.199 1.00 69.50 446 TYR A CA 1
ATOM 3647 C C . TYR A 1 446 ? 14.772 20.370 36.239 1.00 69.50 446 TYR A C 1
ATOM 3649 O O . TYR A 1 446 ? 14.704 19.196 36.599 1.00 69.50 446 TYR A O 1
ATOM 3657 N N . THR A 1 447 ? 14.532 20.727 34.975 1.00 62.12 447 THR A N 1
ATOM 3658 C CA . THR A 1 447 ? 14.317 19.782 33.864 1.00 62.12 447 THR A CA 1
ATOM 3659 C C . THR A 1 447 ? 15.177 20.134 32.644 1.00 62.12 447 THR A C 1
ATOM 3661 O O . THR A 1 447 ? 15.5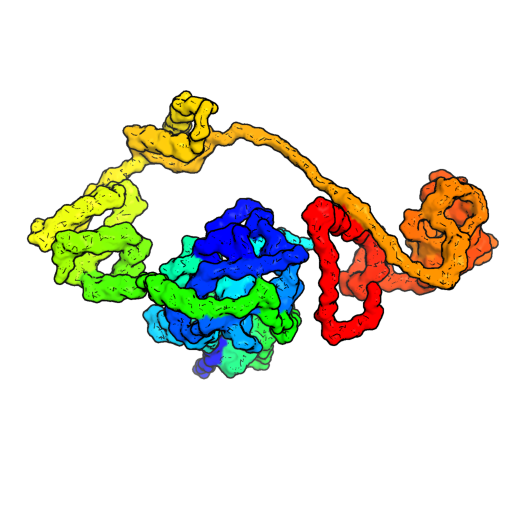75 21.286 32.486 1.00 62.12 447 THR A O 1
ATOM 3664 N N . ALA A 1 448 ? 15.486 19.160 31.784 1.00 68.38 448 ALA A N 1
ATOM 3665 C CA . ALA A 1 448 ? 16.332 19.337 30.601 1.00 68.38 448 ALA A CA 1
ATOM 3666 C C . ALA A 1 448 ? 15.878 18.453 29.427 1.00 68.38 448 ALA A C 1
ATOM 3668 O O . ALA A 1 448 ? 15.350 17.360 29.630 1.00 68.38 448 ALA A O 1
ATOM 3669 N N . ASP A 1 449 ? 16.129 18.902 28.193 1.00 65.62 449 ASP A N 1
ATOM 3670 C CA . ASP A 1 449 ? 15.868 18.108 26.987 1.00 65.62 449 ASP A CA 1
ATOM 3671 C C . ASP A 1 449 ? 16.956 17.030 26.811 1.00 65.62 449 ASP A C 1
ATOM 3673 O O . ASP A 1 449 ? 18.161 17.297 26.886 1.00 65.62 449 ASP A O 1
ATOM 3677 N N . VAL A 1 450 ? 16.526 15.801 26.522 1.00 53.88 450 VAL A N 1
ATOM 3678 C CA . VAL A 1 450 ? 17.387 14.645 26.238 1.00 53.88 450 VAL A CA 1
ATOM 3679 C C . VAL A 1 450 ? 18.343 14.920 25.071 1.00 53.88 450 VAL A C 1
ATOM 3681 O O . VAL A 1 450 ? 19.473 14.430 25.081 1.00 53.88 450 VAL A O 1
ATOM 3684 N N . LYS A 1 451 ? 17.949 15.748 24.092 1.00 58.47 451 LYS A N 1
ATOM 3685 C CA . LYS A 1 451 ? 18.850 16.182 23.009 1.00 58.47 451 LYS A CA 1
ATOM 3686 C C . LYS A 1 451 ? 20.030 17.010 23.517 1.00 58.47 451 LYS A C 1
ATOM 3688 O O . LYS A 1 451 ? 21.149 16.813 23.047 1.00 58.47 451 LYS A O 1
ATOM 3693 N N . THR A 1 452 ? 19.801 17.897 24.485 1.00 58.03 452 THR A N 1
ATOM 3694 C CA . THR A 1 452 ? 20.859 18.714 25.095 1.00 58.03 452 THR A CA 1
ATOM 3695 C C . THR A 1 452 ? 21.801 17.843 25.921 1.00 58.03 452 THR A C 1
ATOM 3697 O O . THR A 1 452 ? 23.007 18.034 25.854 1.00 58.03 452 THR A O 1
ATOM 3700 N N . ILE A 1 453 ? 21.282 16.827 26.619 1.00 63.03 453 ILE A N 1
ATOM 3701 C CA . ILE A 1 453 ? 22.094 15.842 27.357 1.00 63.03 453 ILE A CA 1
ATOM 3702 C C . ILE A 1 453 ? 22.988 15.026 26.399 1.00 63.03 453 ILE A C 1
ATOM 3704 O O . ILE A 1 453 ? 24.180 14.861 26.651 1.00 63.03 453 ILE A O 1
ATOM 3708 N N . LEU A 1 454 ? 22.440 14.549 25.274 1.00 56.00 454 LEU A N 1
ATOM 3709 C CA . LEU A 1 454 ? 23.166 13.741 24.279 1.00 56.00 454 LEU A CA 1
ATOM 3710 C C . LEU A 1 454 ? 24.326 14.483 23.588 1.00 56.00 454 LEU A C 1
ATOM 3712 O O . LEU A 1 454 ? 25.313 13.848 23.220 1.00 56.00 454 LEU A O 1
ATOM 3716 N N . LYS A 1 455 ? 24.236 15.813 23.455 1.00 62.69 455 LYS A N 1
ATOM 3717 C CA . LYS A 1 455 ? 25.257 16.701 22.855 1.00 62.69 455 LYS A CA 1
ATOM 3718 C C . LYS A 1 455 ? 26.657 16.534 23.475 1.00 62.69 455 LYS A C 1
ATOM 3720 O O . LYS A 1 455 ? 27.648 16.765 22.793 1.00 62.69 455 LYS A O 1
ATOM 3725 N N . TYR A 1 456 ? 26.736 16.108 24.738 1.00 59.41 456 TYR A N 1
ATOM 3726 C CA . TYR A 1 456 ? 27.975 15.979 25.517 1.00 59.41 456 TYR A CA 1
ATOM 3727 C C . TYR A 1 456 ? 28.511 14.527 25.598 1.00 59.41 456 TYR A C 1
ATOM 3729 O O . TYR A 1 456 ? 29.295 14.215 26.492 1.00 59.41 456 TYR A O 1
ATOM 3737 N N . ILE A 1 457 ? 28.060 13.611 24.719 1.00 57.50 457 ILE A N 1
ATOM 3738 C CA . ILE A 1 457 ? 28.269 12.150 24.870 1.00 57.50 457 ILE A CA 1
ATOM 3739 C C . ILE A 1 457 ? 28.970 11.464 23.661 1.00 57.50 457 ILE A C 1
ATOM 3741 O O . ILE A 1 457 ? 29.354 10.299 23.778 1.00 57.50 457 ILE A O 1
ATOM 3745 N N . GLU A 1 458 ? 29.197 12.131 22.517 1.00 48.22 458 GLU A N 1
ATOM 3746 C CA . GLU A 1 458 ? 29.723 11.485 21.286 1.00 48.22 458 GLU A CA 1
ATOM 3747 C C . GLU A 1 458 ? 30.886 12.213 20.575 1.00 48.22 458 GLU A C 1
ATOM 3749 O O . GLU A 1 458 ? 30.642 13.166 19.839 1.00 48.22 458 GLU A O 1
ATOM 3754 N N . ILE A 1 459 ? 32.116 11.679 20.667 1.00 32.75 459 ILE A N 1
ATOM 3755 C CA . ILE A 1 459 ? 33.193 11.802 19.653 1.00 32.75 459 ILE A CA 1
ATOM 3756 C C . ILE A 1 459 ? 34.045 10.509 19.683 1.00 32.75 459 ILE A C 1
ATOM 3758 O O . ILE A 1 459 ? 34.451 10.116 20.771 1.00 32.75 459 ILE A O 1
ATOM 3762 N N . ASP A 1 460 ? 34.251 9.846 18.527 1.00 28.14 460 ASP A N 1
ATOM 3763 C CA . ASP A 1 460 ? 35.528 9.236 18.049 1.00 28.14 460 ASP A CA 1
ATOM 3764 C C . ASP A 1 460 ? 35.342 8.242 16.861 1.00 28.14 460 ASP A C 1
ATOM 3766 O O . ASP A 1 460 ? 34.542 7.315 16.937 1.00 28.14 460 ASP A O 1
ATOM 3770 N N . GLU A 1 461 ? 36.134 8.458 15.793 1.00 26.92 461 GLU A N 1
ATOM 3771 C CA . GLU A 1 461 ? 36.725 7.526 14.784 1.00 26.92 461 GLU A CA 1
ATOM 3772 C C . GLU A 1 461 ? 35.917 6.453 13.960 1.00 26.92 461 GLU A C 1
ATOM 3774 O O . GLU A 1 461 ? 34.845 6.009 14.348 1.00 26.92 461 GLU A O 1
ATOM 3779 N N . VAL A 1 462 ? 36.410 5.873 12.830 1.00 26.28 462 VAL A N 1
ATOM 3780 C CA . VAL A 1 462 ? 36.978 6.435 11.558 1.00 26.28 462 VAL A CA 1
ATOM 3781 C C . VAL A 1 462 ? 37.136 5.355 10.418 1.00 26.28 462 VAL A C 1
ATOM 3783 O O . VAL A 1 462 ? 37.534 4.232 10.693 1.00 26.28 462 VAL A O 1
ATOM 3786 N N . VAL A 1 463 ? 36.874 5.720 9.136 1.00 26.64 463 VAL A N 1
ATOM 3787 C CA . VAL A 1 463 ? 37.516 5.260 7.842 1.00 26.64 463 VAL A CA 1
ATOM 3788 C C . VAL A 1 463 ? 37.242 3.890 7.093 1.00 26.64 463 VAL A C 1
ATOM 3790 O O . VAL A 1 463 ? 37.484 2.801 7.594 1.00 26.64 463 VAL A O 1
ATOM 3793 N N . ASP A 1 464 ? 36.857 4.037 5.796 1.00 26.09 464 ASP A N 1
ATOM 3794 C CA . ASP A 1 464 ? 37.209 3.346 4.500 1.00 26.09 464 ASP A CA 1
ATOM 3795 C C . ASP A 1 464 ? 36.706 2.006 3.846 1.00 26.09 464 ASP A C 1
ATOM 3797 O O . ASP A 1 464 ? 36.745 0.924 4.414 1.00 26.09 464 ASP A O 1
ATOM 3801 N N . ASN A 1 465 ? 36.406 2.147 2.521 1.00 25.59 465 ASN A N 1
ATOM 3802 C CA . ASN A 1 465 ? 36.774 1.382 1.277 1.00 25.59 465 ASN A CA 1
ATOM 3803 C C . ASN A 1 465 ? 36.620 -0.171 1.137 1.00 25.59 465 ASN A C 1
ATOM 3805 O O . ASN A 1 465 ? 36.666 -0.902 2.110 1.00 25.59 465 ASN A O 1
ATOM 3809 N N . THR A 1 466 ? 36.476 -0.827 -0.045 1.00 26.05 466 THR A N 1
ATOM 3810 C CA . THR A 1 466 ? 36.245 -0.499 -1.497 1.00 26.05 466 THR A CA 1
ATOM 3811 C C . THR A 1 466 ? 35.552 -1.696 -2.234 1.00 26.05 466 THR A C 1
ATOM 3813 O O . THR A 1 466 ? 35.353 -2.751 -1.637 1.00 26.05 466 THR A O 1
ATOM 3816 N N . ARG A 1 467 ? 35.180 -1.597 -3.538 1.00 31.05 467 ARG A N 1
ATOM 3817 C CA . ARG A 1 467 ? 34.628 -2.715 -4.376 1.00 31.05 467 ARG A CA 1
ATOM 3818 C C . ARG A 1 467 ? 34.902 -2.585 -5.894 1.00 31.05 467 ARG A C 1
ATOM 3820 O O . ARG A 1 467 ? 34.599 -1.521 -6.420 1.00 31.05 467 ARG A O 1
ATOM 3827 N N . GLN A 1 468 ? 35.274 -3.667 -6.620 1.00 27.64 468 GLN A N 1
ATOM 3828 C CA . GLN A 1 468 ? 35.102 -3.806 -8.099 1.00 27.64 468 GLN A CA 1
ATOM 3829 C C . GLN A 1 468 ? 34.926 -5.266 -8.657 1.00 27.64 468 GLN A C 1
ATOM 3831 O O . GLN A 1 468 ? 35.068 -6.247 -7.942 1.00 27.64 468 GLN A O 1
ATOM 3836 N N . ILE A 1 469 ? 34.547 -5.363 -9.948 1.00 27.62 469 ILE A N 1
ATOM 3837 C CA . ILE A 1 469 ? 33.870 -6.412 -10.772 1.00 27.62 469 ILE A CA 1
ATOM 3838 C C . ILE A 1 469 ? 34.835 -7.471 -11.446 1.00 27.62 469 ILE A C 1
ATOM 3840 O O . ILE A 1 469 ? 36.029 -7.214 -11.498 1.00 27.62 469 ILE A O 1
ATOM 3844 N N . LYS A 1 470 ? 34.377 -8.636 -12.005 1.0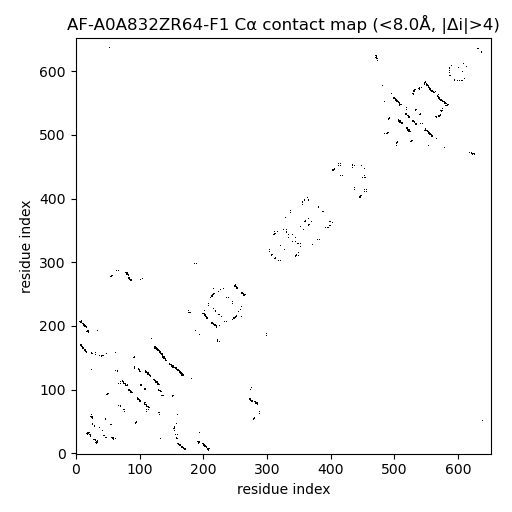0 37.31 470 LYS A N 1
ATOM 3845 C CA . LYS A 1 470 ? 35.218 -9.800 -12.506 1.00 37.31 470 LYS A CA 1
ATOM 3846 C C . LYS A 1 470 ? 35.021 -10.237 -14.007 1.00 37.31 470 LYS A C 1
ATOM 3848 O O . LYS A 1 470 ? 35.511 -9.539 -14.880 1.00 37.31 470 LYS A O 1
ATOM 3853 N N . ARG A 1 471 ? 34.392 -11.386 -14.360 1.00 29.28 471 ARG A N 1
ATOM 3854 C CA . ARG A 1 471 ? 33.623 -11.747 -15.619 1.00 29.28 471 ARG A CA 1
ATOM 3855 C C . ARG A 1 471 ? 34.250 -12.085 -17.025 1.00 29.28 471 ARG A C 1
ATOM 3857 O O . ARG A 1 471 ? 35.468 -12.147 -17.153 1.00 29.28 471 ARG A O 1
ATOM 3864 N N . PHE A 1 472 ? 33.397 -12.241 -18.079 1.00 26.97 472 PHE A N 1
ATOM 3865 C CA . PHE A 1 472 ? 33.513 -13.098 -19.314 1.00 26.97 472 PHE A CA 1
ATOM 3866 C C . PHE A 1 472 ? 32.977 -12.493 -20.670 1.00 26.97 472 PHE A C 1
ATOM 3868 O O . PHE A 1 472 ? 32.736 -11.290 -20.729 1.00 26.97 472 PHE A O 1
ATOM 3875 N N . GLU A 1 473 ? 32.867 -13.268 -21.788 1.00 32.19 473 GLU A N 1
ATOM 3876 C CA . GLU A 1 473 ? 32.479 -12.800 -23.166 1.00 32.19 473 GLU A CA 1
ATOM 3877 C C . GLU A 1 473 ? 31.968 -13.930 -24.176 1.00 32.19 473 GLU A C 1
ATOM 3879 O O . GLU A 1 473 ? 31.482 -14.922 -23.637 1.00 32.19 473 GLU A O 1
ATOM 3884 N N . PRO A 1 474 ? 31.933 -13.868 -25.560 1.00 40.59 474 PRO A N 1
ATOM 3885 C CA . PRO A 1 474 ? 30.816 -14.411 -26.403 1.00 40.59 474 PRO A CA 1
ATOM 3886 C C . PRO A 1 474 ? 31.211 -15.363 -27.598 1.00 40.59 474 PRO A C 1
ATOM 3888 O O . PRO A 1 474 ? 32.341 -15.844 -27.629 1.00 40.59 474 PRO A O 1
ATOM 3891 N N . LYS A 1 475 ? 30.324 -15.608 -28.609 1.00 34.62 475 LYS A N 1
ATOM 3892 C CA . LYS A 1 475 ? 30.571 -16.201 -29.983 1.00 34.62 475 LYS A CA 1
ATOM 3893 C C . LYS A 1 475 ? 29.282 -16.212 -30.885 1.00 34.62 475 LYS A C 1
ATOM 3895 O O . LYS A 1 475 ? 28.241 -15.866 -30.347 1.00 34.62 475 LYS A O 1
ATOM 3900 N N . ARG A 1 476 ? 29.229 -16.671 -32.170 1.00 38.69 476 ARG A N 1
ATOM 3901 C CA . ARG A 1 476 ? 29.934 -16.283 -33.447 1.00 38.69 476 ARG A CA 1
ATOM 3902 C C . ARG A 1 476 ? 29.325 -16.967 -34.730 1.00 38.69 476 ARG A C 1
ATOM 3904 O O . ARG A 1 476 ? 28.751 -18.034 -34.592 1.00 38.69 476 ARG A O 1
ATOM 3911 N N . ILE A 1 477 ? 29.497 -16.390 -35.945 1.00 33.00 477 ILE A N 1
ATOM 3912 C CA . ILE A 1 477 ? 28.919 -16.718 -37.305 1.00 33.00 477 ILE A CA 1
ATOM 3913 C C . ILE A 1 477 ? 29.920 -16.236 -38.426 1.00 33.00 477 ILE A C 1
ATOM 3915 O O . ILE A 1 477 ? 30.687 -15.329 -38.089 1.00 33.00 477 ILE A O 1
ATOM 3919 N N . SER A 1 478 ? 30.023 -16.659 -39.720 1.00 48.09 478 SER A N 1
ATOM 3920 C CA . SER A 1 478 ? 29.627 -17.852 -40.549 1.00 48.09 478 SER A CA 1
ATOM 3921 C C . SER A 1 478 ? 30.401 -17.922 -41.933 1.00 48.09 478 SER A C 1
ATOM 3923 O O . SER A 1 478 ? 31.489 -17.351 -42.022 1.00 48.09 478 SER A O 1
ATOM 3925 N N . ILE A 1 479 ? 29.888 -18.588 -43.010 1.00 46.75 479 ILE A N 1
ATOM 3926 C CA . ILE A 1 479 ? 30.580 -19.686 -43.772 1.00 46.75 479 ILE A CA 1
ATOM 3927 C C . ILE A 1 479 ? 30.980 -19.503 -45.301 1.00 46.75 479 ILE A C 1
ATOM 3929 O O . ILE A 1 479 ? 31.266 -20.494 -45.959 1.00 46.75 479 ILE A O 1
ATOM 3933 N N . TYR A 1 480 ? 31.135 -18.322 -45.933 1.00 42.91 480 TYR A N 1
ATOM 3934 C CA . TYR A 1 480 ? 31.837 -18.253 -47.275 1.00 42.91 480 TYR A CA 1
ATOM 3935 C C . TYR A 1 480 ? 33.005 -17.272 -47.312 1.00 42.91 480 TYR A C 1
ATOM 3937 O O . TYR A 1 480 ? 34.111 -17.593 -47.751 1.00 42.91 480 TYR A O 1
ATOM 3945 N N . SER A 1 481 ? 32.798 -16.154 -46.625 1.00 54.50 481 SER A N 1
ATOM 3946 C CA . SER A 1 481 ? 33.743 -15.702 -45.610 1.00 54.50 481 SER A CA 1
ATOM 3947 C C . SER A 1 481 ? 34.657 -16.824 -45.087 1.00 54.50 481 SER A C 1
ATOM 3949 O O . SER A 1 481 ? 35.861 -16.632 -45.145 1.00 54.50 481 SER A O 1
ATOM 3951 N N . ASP A 1 482 ? 34.139 -17.991 -44.660 1.00 53.19 482 ASP A N 1
ATOM 3952 C CA . ASP A 1 482 ? 34.909 -19.067 -44.004 1.00 53.19 482 ASP A CA 1
ATOM 3953 C C . ASP A 1 482 ? 36.212 -19.483 -44.677 1.00 53.19 482 ASP A C 1
ATOM 3955 O O . ASP A 1 482 ? 37.128 -19.779 -43.928 1.00 53.19 482 ASP A O 1
ATOM 3959 N N . LYS A 1 483 ? 36.366 -19.532 -46.009 1.00 65.12 483 LYS A N 1
ATOM 3960 C CA . LYS A 1 483 ? 37.691 -19.902 -46.549 1.00 65.12 483 LYS A CA 1
ATOM 3961 C C . LYS A 1 483 ? 38.699 -18.787 -46.268 1.00 65.12 483 LYS A C 1
ATOM 3963 O O . LYS A 1 483 ? 39.670 -18.994 -45.554 1.00 65.12 483 LYS A O 1
ATOM 3968 N N . ILE A 1 484 ? 38.375 -17.572 -46.701 1.00 71.12 484 ILE A N 1
ATOM 3969 C CA . ILE A 1 484 ? 39.159 -16.355 -46.444 1.00 71.12 484 ILE A CA 1
ATOM 3970 C C . ILE A 1 484 ? 39.288 -16.060 -44.931 1.00 71.12 484 ILE A C 1
ATOM 3972 O O . ILE A 1 484 ? 40.245 -15.423 -44.510 1.00 71.12 484 ILE A O 1
ATOM 3976 N N . ILE A 1 485 ? 38.358 -16.545 -44.099 1.00 67.81 485 ILE A N 1
ATOM 3977 C CA . ILE A 1 485 ? 38.355 -16.447 -42.634 1.00 67.81 485 ILE A CA 1
ATOM 3978 C C . ILE A 1 485 ? 39.200 -17.542 -41.971 1.00 67.81 485 ILE A C 1
ATOM 3980 O O . ILE A 1 485 ? 39.888 -17.235 -41.003 1.00 67.81 485 ILE A O 1
ATOM 3984 N N . ARG A 1 486 ? 39.184 -18.789 -42.445 1.00 72.19 486 ARG A N 1
ATOM 3985 C CA . ARG A 1 486 ? 40.066 -19.870 -41.966 1.00 72.19 486 ARG A CA 1
ATOM 3986 C C . ARG A 1 486 ? 41.516 -19.564 -42.337 1.00 72.19 486 ARG A C 1
ATOM 3988 O O . ARG A 1 486 ? 42.392 -19.707 -41.494 1.00 72.19 486 ARG A O 1
ATOM 3995 N N . ASP A 1 487 ? 41.721 -19.031 -43.539 1.00 80.50 487 ASP A N 1
ATOM 3996 C CA . ASP A 1 487 ? 43.017 -18.633 -44.091 1.00 80.50 487 ASP A CA 1
ATOM 3997 C C . ASP A 1 487 ? 43.494 -17.250 -43.574 1.00 80.50 487 ASP A C 1
ATOM 3999 O O . ASP A 1 487 ? 44.534 -16.752 -44.013 1.00 80.50 487 ASP A O 1
ATOM 4003 N N . ARG A 1 488 ? 42.755 -16.598 -42.652 1.00 89.00 488 ARG A N 1
ATOM 4004 C CA . ARG A 1 488 ? 43.176 -15.330 -42.025 1.00 89.00 488 ARG A CA 1
ATOM 4005 C C . ARG A 1 488 ? 43.948 -15.543 -40.737 1.00 89.00 488 ARG A C 1
ATOM 4007 O O . ARG A 1 488 ? 43.611 -16.399 -39.921 1.00 89.00 488 ARG A O 1
ATOM 4014 N N . ILE A 1 489 ? 44.832 -14.596 -40.465 1.00 89.56 489 ILE A N 1
ATOM 4015 C CA . ILE A 1 489 ? 45.325 -14.335 -39.115 1.00 89.56 489 ILE A CA 1
ATOM 4016 C C . ILE A 1 489 ? 44.452 -13.264 -38.437 1.00 89.56 489 ILE A C 1
ATOM 4018 O O . ILE A 1 489 ? 44.009 -12.313 -39.088 1.00 89.56 489 ILE A O 1
ATOM 4022 N N . ASN A 1 490 ? 44.145 -13.421 -37.142 1.00 90.19 490 ASN A N 1
ATOM 4023 C CA . ASN A 1 490 ? 43.523 -12.328 -36.383 1.00 90.19 490 ASN A CA 1
ATOM 4024 C C . ASN A 1 490 ? 44.569 -11.237 -36.161 1.00 90.19 490 ASN A C 1
ATOM 4026 O O . ASN A 1 490 ? 45.748 -11.543 -35.977 1.00 90.19 490 ASN A O 1
ATOM 4030 N N . ILE A 1 491 ? 44.149 -9.976 -36.097 1.00 89.31 491 ILE A N 1
ATOM 4031 C CA . ILE A 1 491 ? 45.106 -8.865 -36.025 1.00 89.31 491 ILE A CA 1
ATOM 4032 C C . ILE A 1 491 ? 46.011 -8.968 -34.787 1.00 89.31 491 ILE A C 1
ATOM 4034 O O . ILE A 1 491 ? 47.214 -8.755 -34.891 1.00 89.31 491 ILE A O 1
ATOM 4038 N N . LYS A 1 492 ? 45.479 -9.394 -33.635 1.00 88.12 492 LYS A N 1
ATOM 4039 C CA . LYS A 1 492 ? 46.283 -9.578 -32.417 1.00 88.12 492 LYS A CA 1
ATOM 4040 C C . LYS A 1 492 ? 47.407 -10.617 -32.551 1.00 88.12 492 LYS A C 1
ATOM 4042 O O . LYS A 1 492 ? 48.402 -10.531 -31.834 1.00 88.12 492 LYS A O 1
ATOM 4047 N N . ASP A 1 493 ? 47.255 -11.603 -33.431 1.00 88.88 493 ASP A N 1
ATOM 4048 C CA . ASP A 1 493 ? 48.251 -12.661 -33.608 1.00 88.88 493 ASP A CA 1
ATOM 4049 C C . ASP A 1 493 ? 49.407 -12.218 -34.530 1.00 88.88 493 ASP A C 1
ATOM 4051 O O . ASP A 1 493 ? 50.501 -12.775 -34.440 1.00 88.88 493 ASP A O 1
ATOM 4055 N N . LEU A 1 494 ? 49.230 -11.144 -35.318 1.00 86.81 494 LEU A N 1
ATOM 4056 C CA . LEU A 1 494 ? 50.308 -10.510 -36.095 1.00 86.81 494 LEU A CA 1
ATOM 4057 C C . LEU A 1 494 ? 51.457 -10.023 -35.206 1.00 86.81 494 LEU A C 1
ATOM 4059 O O . LEU A 1 494 ? 52.617 -10.252 -35.533 1.00 86.81 494 LEU A O 1
ATOM 4063 N N . TYR A 1 495 ? 51.146 -9.466 -34.030 1.00 82.56 495 TYR A N 1
ATOM 4064 C CA . TYR A 1 495 ? 52.131 -9.030 -33.027 1.00 82.56 495 TYR A CA 1
ATOM 4065 C C . TYR A 1 495 ? 52.988 -10.170 -32.438 1.00 82.56 495 TYR A C 1
ATOM 4067 O O . TYR A 1 495 ? 53.847 -9.920 -31.597 1.00 82.56 495 TYR A O 1
ATOM 4075 N N . ARG A 1 496 ? 52.741 -11.427 -32.837 1.00 83.31 496 ARG A N 1
ATOM 4076 C CA . ARG A 1 496 ? 53.512 -12.614 -32.435 1.00 83.31 496 ARG A CA 1
ATOM 4077 C C . ARG A 1 496 ? 54.285 -13.249 -33.588 1.00 83.31 496 ARG A C 1
ATOM 4079 O O . ARG A 1 496 ? 55.342 -13.816 -33.344 1.00 83.31 496 ARG A O 1
ATOM 4086 N N . VAL A 1 497 ? 53.754 -13.188 -34.812 1.00 81.38 497 VAL A N 1
ATOM 4087 C CA . VAL A 1 497 ? 54.389 -13.782 -36.007 1.00 81.38 497 VAL A CA 1
ATOM 4088 C C . VAL A 1 497 ? 55.219 -12.780 -36.816 1.00 81.38 497 VAL A C 1
ATOM 4090 O O . VAL A 1 497 ? 56.062 -13.190 -37.608 1.00 81.38 497 VAL A O 1
ATOM 4093 N N . GLY A 1 498 ? 55.014 -11.476 -36.610 1.00 77.25 498 GLY A N 1
ATOM 4094 C CA . GLY A 1 498 ? 55.820 -10.415 -37.208 1.00 77.25 498 GLY A CA 1
ATOM 4095 C C . GLY A 1 498 ? 55.675 -10.302 -38.729 1.00 77.25 498 GLY A C 1
ATOM 4096 O O . GLY A 1 498 ? 54.577 -10.376 -39.286 1.00 77.25 498 GLY A O 1
ATOM 4097 N N . ARG A 1 499 ? 56.803 -10.063 -39.404 1.00 86.81 499 ARG A N 1
ATOM 4098 C CA . ARG A 1 499 ? 56.880 -9.750 -40.841 1.00 86.81 499 ARG A CA 1
ATOM 4099 C C . ARG A 1 499 ? 56.504 -10.952 -41.719 1.00 86.81 499 ARG A C 1
ATOM 4101 O O . ARG A 1 499 ? 56.894 -12.080 -41.438 1.00 86.81 499 ARG A O 1
ATOM 4108 N N . GLY A 1 500 ? 55.794 -10.717 -42.824 1.00 89.88 500 GLY A N 1
ATOM 4109 C CA . GLY A 1 500 ? 55.411 -11.782 -43.765 1.00 89.88 500 GLY A CA 1
ATOM 4110 C C . GLY A 1 500 ? 54.248 -11.413 -44.689 1.00 89.88 500 GLY A C 1
ATOM 4111 O O . GLY A 1 500 ? 53.740 -10.295 -44.632 1.00 89.88 500 GLY A O 1
ATOM 4112 N N . ARG A 1 501 ? 53.820 -12.350 -45.546 1.00 92.56 501 ARG A N 1
ATOM 4113 C CA . ARG A 1 501 ? 52.579 -12.233 -46.337 1.00 92.56 501 ARG A CA 1
ATOM 4114 C C . ARG A 1 501 ? 51.417 -12.822 -45.543 1.00 92.56 501 ARG A C 1
ATOM 4116 O O . ARG A 1 501 ? 51.474 -13.997 -45.192 1.00 92.56 501 ARG A O 1
ATOM 4123 N N . TYR A 1 502 ? 50.358 -12.046 -45.323 1.00 93.50 502 TYR A N 1
ATOM 4124 C CA . TYR A 1 502 ? 49.190 -12.496 -44.561 1.00 93.50 502 TYR A CA 1
ATOM 4125 C C . TYR A 1 502 ? 47.872 -12.022 -45.180 1.00 93.50 502 TYR A C 1
ATOM 4127 O O . TYR A 1 502 ? 47.807 -10.957 -45.798 1.00 93.50 502 TYR A O 1
ATOM 4135 N N . THR A 1 503 ? 46.813 -12.803 -44.954 1.00 93.06 503 THR A N 1
ATOM 4136 C CA . THR A 1 503 ? 45.421 -12.390 -45.173 1.00 93.06 503 THR A CA 1
ATOM 4137 C C . THR A 1 503 ? 44.857 -11.863 -43.856 1.00 93.06 503 THR A C 1
ATOM 4139 O O . THR A 1 503 ? 44.825 -12.586 -42.858 1.00 93.06 503 THR A O 1
ATOM 4142 N N . VAL A 1 504 ? 44.388 -10.617 -43.847 1.00 92.25 504 VAL A N 1
ATOM 4143 C CA . VAL A 1 504 ? 43.754 -9.964 -42.693 1.00 92.25 504 VAL A CA 1
ATOM 4144 C C . VAL A 1 504 ? 42.317 -9.613 -43.068 1.00 92.25 504 VAL A C 1
ATOM 4146 O O . VAL A 1 504 ? 42.079 -9.080 -44.148 1.00 92.25 504 VAL A O 1
ATOM 4149 N N . VAL A 1 505 ? 41.344 -9.911 -42.200 1.00 92.50 505 VAL A N 1
ATOM 4150 C CA . VAL A 1 505 ? 39.913 -9.692 -42.495 1.00 92.50 505 VAL A CA 1
ATOM 4151 C C . VAL A 1 505 ? 39.253 -8.898 -41.376 1.00 92.50 505 VAL A C 1
ATOM 4153 O O . VAL A 1 505 ? 39.246 -9.333 -40.221 1.00 92.50 505 VAL A O 1
ATOM 4156 N N . GLY A 1 506 ? 38.679 -7.746 -41.715 1.00 89.38 506 GLY A N 1
ATOM 4157 C CA . GLY A 1 506 ? 38.171 -6.784 -40.744 1.00 89.38 506 GLY A CA 1
ATOM 4158 C C . GLY A 1 506 ? 37.289 -5.699 -41.358 1.00 89.38 506 GLY A C 1
ATOM 4159 O O . GLY A 1 506 ? 36.948 -5.737 -42.535 1.00 89.38 506 GLY A O 1
ATOM 4160 N N . TRP A 1 507 ? 36.906 -4.730 -40.535 1.00 89.62 507 TRP A N 1
ATOM 4161 C CA . TRP A 1 507 ? 36.123 -3.558 -40.917 1.00 89.62 507 TRP A CA 1
ATOM 4162 C C . TRP A 1 507 ? 37.018 -2.322 -41.023 1.00 89.62 507 TRP A C 1
ATOM 4164 O O . TRP A 1 507 ? 37.894 -2.133 -40.177 1.00 89.62 507 TRP A O 1
ATOM 4174 N N . ILE A 1 508 ? 36.764 -1.450 -41.998 1.00 89.56 508 ILE A N 1
ATOM 4175 C CA . ILE A 1 508 ? 37.365 -0.108 -42.061 1.00 89.56 508 ILE A CA 1
ATOM 4176 C C . ILE A 1 508 ? 36.828 0.726 -40.882 1.00 89.56 508 ILE A C 1
ATOM 4178 O O . ILE A 1 508 ? 35.659 1.103 -40.883 1.00 89.56 508 ILE A O 1
ATOM 4182 N N . GLU A 1 509 ? 37.647 1.032 -39.869 1.00 84.44 509 GLU A N 1
ATOM 4183 C CA . GLU A 1 509 ? 37.238 1.912 -38.758 1.00 84.44 509 GLU A CA 1
ATOM 4184 C C . GLU A 1 509 ? 37.359 3.392 -39.141 1.00 84.44 509 GLU A C 1
ATOM 4186 O O . GLU A 1 509 ? 36.464 4.201 -38.880 1.00 84.44 509 GLU A O 1
ATOM 4191 N N . SER A 1 510 ? 38.477 3.754 -39.768 1.00 86.94 510 SER A N 1
ATOM 4192 C CA . SER A 1 510 ? 38.784 5.121 -40.171 1.00 86.94 510 SER A CA 1
ATOM 4193 C C . SER A 1 510 ? 39.653 5.158 -41.428 1.00 86.94 510 SER A C 1
ATOM 4195 O O . SER A 1 510 ? 40.282 4.170 -41.806 1.00 86.94 510 SER A O 1
ATOM 4197 N N . LYS A 1 511 ? 39.653 6.332 -42.061 1.00 89.56 511 LYS A N 1
ATOM 4198 C CA . LYS A 1 511 ? 40.476 6.716 -43.207 1.00 89.56 511 LYS A CA 1
ATOM 4199 C C . LYS A 1 511 ? 41.115 8.066 -42.903 1.00 89.56 511 LYS A C 1
ATOM 4201 O O . LYS A 1 511 ? 40.450 8.906 -42.287 1.00 89.56 511 LYS A O 1
ATOM 4206 N N . MET A 1 512 ? 42.343 8.273 -43.356 1.00 90.62 512 MET A N 1
ATOM 4207 C CA . MET A 1 512 ? 43.061 9.544 -43.321 1.00 90.62 512 MET A CA 1
ATOM 4208 C C . MET A 1 512 ? 43.860 9.692 -44.621 1.00 90.62 512 MET A C 1
ATOM 4210 O O . MET A 1 512 ? 44.466 8.730 -45.085 1.00 90.62 512 MET A O 1
ATOM 4214 N N . TYR A 1 513 ? 43.841 10.889 -45.199 1.00 92.19 513 TYR A N 1
ATOM 4215 C CA . TYR A 1 513 ? 44.493 11.206 -46.468 1.00 92.19 513 TYR A CA 1
ATOM 4216 C C . TYR A 1 513 ? 45.660 12.152 -46.192 1.00 92.19 513 TYR A C 1
ATOM 4218 O O . TYR A 1 513 ? 45.477 13.156 -45.502 1.00 92.19 513 TYR A O 1
ATOM 4226 N N . VAL A 1 514 ? 46.849 11.830 -46.702 1.00 89.31 514 VAL A N 1
ATOM 4227 C CA . VAL A 1 514 ? 48.063 12.639 -46.529 1.00 89.31 514 VAL A CA 1
ATOM 4228 C C . VAL A 1 514 ? 48.831 12.640 -47.849 1.00 89.31 514 VAL A C 1
ATOM 4230 O O . VAL A 1 514 ? 49.546 11.690 -48.161 1.00 89.31 514 VAL A O 1
ATOM 4233 N N . GLY A 1 515 ? 48.658 13.700 -48.642 1.00 90.31 515 GLY A N 1
ATOM 4234 C CA . GLY A 1 515 ? 49.211 13.774 -49.997 1.00 90.31 515 GLY A CA 1
ATOM 4235 C C . GLY A 1 515 ? 48.609 12.706 -50.915 1.00 90.31 515 GLY A C 1
ATOM 4236 O O . GLY A 1 515 ? 47.393 12.598 -51.033 1.00 90.31 515 GLY A O 1
ATOM 4237 N N . ASP A 1 516 ? 49.474 11.907 -51.533 1.00 90.81 516 ASP A N 1
ATOM 4238 C CA . ASP A 1 516 ? 49.157 10.764 -52.398 1.00 90.81 516 ASP A CA 1
ATOM 4239 C C . ASP A 1 516 ? 48.761 9.484 -51.633 1.00 90.81 516 ASP A C 1
ATOM 4241 O O . ASP A 1 516 ? 48.448 8.465 -52.253 1.00 90.81 516 ASP A O 1
ATOM 4245 N N . LYS A 1 517 ? 48.787 9.509 -50.291 1.00 92.31 517 LYS A N 1
ATOM 4246 C CA . LYS A 1 517 ? 48.644 8.319 -49.438 1.00 92.31 517 LYS A CA 1
ATOM 4247 C C . LYS A 1 517 ? 47.322 8.272 -48.688 1.00 92.31 517 LYS A C 1
ATOM 4249 O O . LYS A 1 517 ? 46.905 9.234 -48.041 1.00 92.31 517 LYS A O 1
ATOM 4254 N N . LEU A 1 518 ? 46.727 7.084 -48.703 1.00 94.12 518 LEU A N 1
ATOM 4255 C CA . LEU A 1 518 ? 45.534 6.702 -47.965 1.00 94.12 518 LEU A CA 1
ATOM 4256 C C . LEU A 1 518 ? 45.928 5.753 -46.824 1.00 94.12 518 LEU A C 1
ATOM 4258 O O . LEU A 1 518 ? 46.331 4.608 -47.041 1.00 94.12 518 LEU A O 1
ATOM 4262 N N . PHE A 1 519 ? 45.788 6.255 -45.600 1.00 93.88 519 PHE A N 1
ATOM 4263 C CA . PHE A 1 519 ? 45.978 5.528 -44.349 1.00 93.88 519 PHE A CA 1
ATOM 4264 C C . PHE A 1 519 ? 44.622 5.004 -43.871 1.00 93.88 519 PHE A C 1
ATOM 4266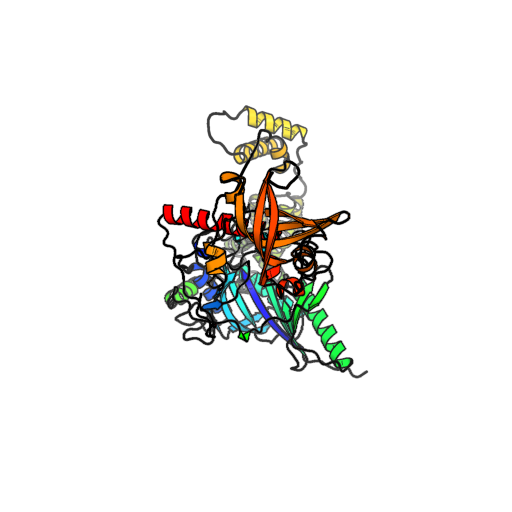 O O . PHE A 1 519 ? 43.659 5.768 -43.748 1.00 93.88 519 PHE A O 1
ATOM 4273 N N . ILE A 1 520 ? 44.536 3.713 -43.563 1.00 93.88 520 ILE A N 1
ATOM 4274 C CA . ILE A 1 520 ? 43.304 3.056 -43.113 1.00 93.88 520 ILE A CA 1
ATOM 4275 C C . ILE A 1 520 ? 43.566 2.306 -41.814 1.00 93.88 520 ILE A C 1
ATOM 4277 O O . ILE A 1 520 ? 44.510 1.527 -41.723 1.00 93.88 520 ILE A O 1
ATOM 4281 N N . ILE A 1 521 ? 42.693 2.482 -40.821 1.00 92.12 521 ILE A N 1
ATOM 4282 C CA . ILE A 1 521 ? 42.680 1.615 -39.638 1.00 92.12 521 ILE A CA 1
ATOM 4283 C C . ILE A 1 521 ? 41.694 0.477 -39.889 1.00 92.12 521 ILE A C 1
ATOM 4285 O O . ILE A 1 521 ? 40.476 0.662 -39.815 1.00 92.12 521 ILE A O 1
ATOM 4289 N N . LEU A 1 522 ? 42.228 -0.708 -40.181 1.00 91.44 522 LEU A N 1
ATOM 4290 C CA . LEU A 1 522 ? 41.461 -1.944 -40.275 1.00 91.44 522 LEU A CA 1
ATOM 4291 C C . LEU A 1 522 ? 41.316 -2.535 -38.868 1.00 91.44 522 LEU A C 1
ATOM 4293 O O . LEU A 1 522 ? 42.305 -2.714 -38.161 1.00 91.44 522 LEU A O 1
ATOM 4297 N N . ARG A 1 523 ? 40.090 -2.853 -38.447 1.00 89.50 523 ARG A N 1
ATOM 4298 C CA . ARG A 1 523 ? 39.799 -3.464 -37.138 1.00 89.50 523 ARG A CA 1
ATOM 4299 C C . ARG A 1 523 ? 39.152 -4.832 -37.299 1.00 89.50 523 ARG A C 1
ATOM 4301 O O . ARG A 1 523 ? 38.271 -4.992 -38.137 1.00 89.50 523 ARG A O 1
ATOM 4308 N N . ASP A 1 524 ? 39.477 -5.794 -36.445 1.00 87.00 524 ASP A N 1
ATOM 4309 C CA . ASP A 1 524 ? 38.727 -7.047 -36.361 1.00 87.00 524 ASP A CA 1
ATOM 4310 C C . ASP A 1 524 ? 37.930 -7.124 -35.043 1.00 87.00 524 ASP A C 1
ATOM 4312 O O . ASP A 1 524 ? 37.241 -6.169 -34.655 1.00 87.00 524 ASP A O 1
ATOM 4316 N N . TRP A 1 525 ? 37.945 -8.283 -34.394 1.00 77.81 525 TRP A N 1
ATOM 4317 C CA . TRP A 1 525 ? 37.311 -8.568 -33.108 1.00 77.81 525 TRP A CA 1
ATOM 4318 C C . TRP A 1 525 ? 38.339 -8.704 -31.968 1.00 77.81 525 TRP A C 1
ATOM 4320 O O . TRP A 1 525 ? 37.951 -8.667 -30.800 1.00 77.81 525 TRP A O 1
ATOM 4330 N N . THR A 1 526 ? 39.621 -8.854 -32.318 1.00 82.38 526 THR A N 1
ATOM 4331 C CA . THR A 1 526 ? 40.776 -8.936 -31.421 1.00 82.38 526 THR A CA 1
ATOM 4332 C C . THR A 1 526 ? 41.459 -7.585 -31.256 1.00 82.38 526 THR A C 1
ATOM 4334 O O . THR A 1 526 ? 41.686 -7.186 -30.117 1.00 82.38 526 THR A O 1
ATOM 4337 N N . ASP A 1 527 ? 41.757 -6.885 -32.359 1.00 85.31 527 ASP A N 1
ATOM 4338 C CA . ASP A 1 527 ? 42.562 -5.658 -32.356 1.00 85.31 527 ASP A CA 1
ATOM 4339 C C . ASP A 1 527 ? 42.416 -4.833 -33.661 1.00 85.31 527 ASP A C 1
ATOM 4341 O O . ASP A 1 527 ? 41.443 -5.006 -34.407 1.00 85.31 527 ASP A O 1
ATOM 4345 N N . LYS A 1 528 ? 43.347 -3.903 -33.921 1.00 89.88 528 LYS A N 1
ATOM 4346 C CA . LYS A 1 528 ? 43.413 -3.062 -35.134 1.00 89.88 528 LYS A CA 1
ATOM 4347 C C . LYS A 1 528 ? 44.824 -2.980 -35.715 1.00 89.88 528 LYS A C 1
ATOM 4349 O O . LYS A 1 528 ? 45.780 -3.103 -34.963 1.00 89.88 528 LYS A O 1
ATOM 4354 N N . ILE A 1 529 ? 44.934 -2.730 -37.019 1.00 92.44 529 ILE A N 1
ATOM 4355 C CA . ILE A 1 529 ? 46.200 -2.502 -37.730 1.00 92.44 529 ILE A CA 1
ATOM 4356 C C . ILE A 1 529 ? 46.071 -1.334 -38.713 1.00 92.44 529 ILE A C 1
ATOM 4358 O O . ILE A 1 529 ? 44.987 -1.072 -39.244 1.00 92.44 529 ILE A O 1
ATOM 4362 N N . GLN A 1 530 ? 47.179 -0.636 -38.952 1.00 94.94 530 GLN A N 1
ATOM 4363 C CA . GLN A 1 530 ? 47.294 0.369 -40.004 1.00 94.94 530 GLN A CA 1
ATOM 4364 C C . GLN A 1 530 ? 47.580 -0.286 -41.355 1.00 94.94 530 GLN A C 1
ATOM 4366 O O . GLN A 1 530 ? 48.427 -1.167 -41.471 1.00 94.94 530 GLN A O 1
ATOM 4371 N N . VAL A 1 531 ? 46.876 0.175 -42.380 1.00 95.00 531 VAL A N 1
ATOM 4372 C CA . VAL A 1 531 ? 47.079 -0.185 -43.781 1.00 95.00 531 VAL A CA 1
ATOM 4373 C C . VAL A 1 531 ? 47.450 1.092 -44.527 1.00 95.00 531 VAL A C 1
ATOM 4375 O O . VAL A 1 531 ? 46.737 2.089 -44.388 1.00 95.00 531 VAL A O 1
ATOM 4378 N N . ILE A 1 532 ? 48.532 1.080 -45.307 1.00 94.00 532 ILE A N 1
ATOM 4379 C CA . ILE A 1 532 ? 48.915 2.214 -46.164 1.00 94.00 532 ILE A CA 1
ATOM 4380 C C . ILE A 1 532 ? 48.862 1.793 -47.625 1.00 94.00 532 ILE A C 1
ATOM 4382 O O . ILE A 1 532 ? 49.484 0.813 -48.024 1.00 94.00 532 ILE A O 1
ATOM 4386 N N . THR A 1 533 ? 48.176 2.588 -48.439 1.00 94.25 533 THR A N 1
ATOM 4387 C CA . THR A 1 533 ? 48.245 2.519 -49.900 1.00 94.25 533 THR A CA 1
ATOM 4388 C C . THR A 1 533 ? 48.442 3.916 -50.484 1.00 94.25 533 THR A C 1
ATOM 4390 O O . THR A 1 533 ? 48.156 4.923 -49.840 1.00 94.25 533 THR A O 1
ATOM 4393 N N . ASP A 1 534 ? 48.924 3.969 -51.715 1.00 93.44 534 ASP A N 1
ATOM 4394 C CA . ASP A 1 534 ? 49.254 5.178 -52.470 1.00 93.44 534 ASP A CA 1
ATOM 4395 C C . ASP A 1 534 ? 48.658 5.087 -53.883 1.00 93.44 534 ASP A C 1
ATOM 4397 O O . ASP A 1 534 ? 48.312 3.991 -54.336 1.00 93.44 534 ASP A O 1
ATOM 4401 N N . THR A 1 535 ? 48.502 6.220 -54.570 1.00 90.81 535 THR A N 1
ATOM 4402 C CA . THR A 1 535 ? 47.797 6.298 -55.866 1.00 90.81 535 THR A CA 1
ATOM 4403 C C . THR A 1 535 ? 48.429 5.475 -56.996 1.00 90.81 535 THR A C 1
ATOM 4405 O O . THR A 1 535 ? 47.766 5.255 -58.008 1.00 90.81 535 THR A O 1
ATOM 4408 N N . SER A 1 536 ? 49.661 4.969 -56.840 1.00 88.25 536 SER A N 1
ATOM 4409 C CA . SER A 1 536 ? 50.298 4.089 -57.832 1.00 88.25 536 SER A CA 1
ATOM 4410 C C . SER A 1 536 ? 49.763 2.648 -57.812 1.00 88.25 536 SER A C 1
ATOM 4412 O O . SER A 1 536 ? 49.964 1.895 -58.765 1.00 88.25 536 SER A O 1
ATOM 4414 N N . LYS A 1 537 ? 49.071 2.245 -56.736 1.00 87.94 537 LYS A N 1
ATOM 4415 C CA . LYS A 1 537 ? 48.611 0.866 -56.523 1.00 87.94 537 LYS A CA 1
ATOM 4416 C C . LYS A 1 537 ? 47.153 0.682 -56.937 1.00 87.94 537 LYS A C 1
ATOM 4418 O O . LYS A 1 537 ? 46.269 1.379 -56.448 1.00 87.94 537 LYS A O 1
ATOM 4423 N N . ASN A 1 538 ? 46.870 -0.370 -57.710 1.00 86.19 538 ASN A N 1
ATOM 4424 C CA . ASN A 1 538 ? 45.507 -0.748 -58.132 1.00 86.19 538 ASN A CA 1
ATOM 4425 C C . ASN A 1 538 ? 44.502 -0.880 -56.966 1.00 86.19 538 ASN A C 1
ATOM 4427 O O . ASN A 1 538 ? 43.310 -0.628 -57.138 1.00 86.19 538 ASN A O 1
ATOM 4431 N N . VAL A 1 539 ? 44.970 -1.250 -55.768 1.00 89.38 539 VAL A N 1
ATOM 4432 C CA . VAL A 1 539 ? 44.132 -1.359 -54.562 1.00 89.38 539 VAL A CA 1
ATOM 4433 C C . VAL A 1 539 ? 43.742 -0.012 -53.945 1.00 89.38 539 VAL A C 1
ATOM 4435 O O . VAL A 1 539 ? 42.792 0.012 -53.167 1.00 89.38 539 VAL A O 1
ATOM 4438 N N . TYR A 1 540 ? 44.402 1.102 -54.297 1.00 92.38 540 TYR A N 1
ATOM 4439 C CA . TYR A 1 540 ? 44.060 2.438 -53.792 1.00 92.38 540 TYR A CA 1
ATOM 4440 C C . TYR A 1 540 ? 42.615 2.793 -54.122 1.00 92.38 540 TYR A C 1
ATOM 4442 O O . TYR A 1 540 ? 41.849 3.097 -53.217 1.00 92.38 540 TYR A O 1
ATOM 4450 N N . LYS A 1 541 ? 42.220 2.688 -55.398 1.00 87.25 541 LYS A N 1
ATOM 4451 C CA . LYS A 1 541 ? 40.871 3.058 -55.846 1.00 87.25 541 LYS A CA 1
ATOM 4452 C C . LYS A 1 541 ? 39.790 2.239 -55.128 1.00 87.25 541 LYS A C 1
ATOM 4454 O O . LYS A 1 541 ? 38.835 2.808 -54.614 1.00 87.25 541 LYS A O 1
ATOM 4459 N N . ILE A 1 542 ? 40.003 0.926 -55.002 1.00 87.50 542 ILE A N 1
ATOM 4460 C CA . ILE A 1 542 ? 39.110 0.020 -54.261 1.00 87.50 542 ILE A CA 1
ATOM 4461 C C . ILE A 1 542 ? 39.008 0.450 -52.790 1.00 87.50 542 ILE A C 1
ATOM 4463 O O . ILE A 1 542 ? 37.914 0.560 -52.241 1.00 87.50 542 ILE A O 1
ATOM 4467 N N . LEU A 1 543 ? 40.144 0.707 -52.137 1.00 89.25 543 LEU A N 1
ATOM 4468 C CA . LEU A 1 543 ? 40.179 1.122 -50.736 1.00 89.25 543 LEU A CA 1
ATOM 4469 C C . LEU A 1 543 ? 39.619 2.530 -50.513 1.00 89.25 543 LEU A C 1
ATOM 4471 O O . LEU A 1 543 ? 39.119 2.792 -49.421 1.00 89.25 543 LEU A O 1
ATOM 4475 N N . ASP A 1 544 ? 39.661 3.414 -51.509 1.00 90.50 544 ASP A N 1
ATOM 4476 C CA . ASP A 1 544 ? 39.138 4.780 -51.445 1.00 90.50 544 ASP A CA 1
ATOM 4477 C C . ASP A 1 544 ? 37.615 4.847 -51.658 1.00 90.50 544 ASP A C 1
ATOM 4479 O O . ASP A 1 544 ? 36.916 5.510 -50.892 1.00 90.50 544 ASP A O 1
ATOM 4483 N N . GLU A 1 545 ? 37.070 4.067 -52.592 1.00 86.31 545 GLU A N 1
ATOM 4484 C CA . GLU A 1 545 ? 35.625 4.020 -52.868 1.00 86.31 545 GLU A CA 1
ATOM 4485 C C . GLU A 1 545 ? 34.811 3.370 -51.728 1.00 86.31 545 GLU A C 1
ATOM 4487 O O . GLU A 1 545 ? 33.661 3.739 -51.490 1.00 86.31 545 GLU A O 1
ATOM 4492 N N . LEU A 1 546 ? 35.396 2.432 -50.971 1.00 86.38 546 LEU A N 1
ATOM 4493 C CA . LEU A 1 546 ? 34.696 1.720 -49.892 1.00 86.38 546 LEU A CA 1
ATOM 4494 C C . LEU A 1 546 ? 34.382 2.609 -48.665 1.00 86.38 546 LEU A C 1
ATOM 4496 O O . LEU A 1 546 ? 35.259 3.333 -48.181 1.00 86.38 546 LEU A O 1
ATOM 4500 N N . PRO A 1 547 ? 33.175 2.533 -48.072 1.00 83.31 547 PRO A N 1
ATOM 4501 C CA . PRO A 1 547 ? 32.813 3.346 -46.911 1.00 83.31 547 PRO A CA 1
ATOM 4502 C C . PRO A 1 547 ? 33.489 2.879 -45.610 1.00 83.31 547 PRO A C 1
ATOM 4504 O O . PRO A 1 547 ? 34.060 1.792 -45.499 1.00 83.31 547 PRO A O 1
ATOM 4507 N N . LYS A 1 548 ? 33.369 3.700 -44.561 1.00 82.50 548 LYS A N 1
ATOM 4508 C CA . LYS A 1 548 ? 33.667 3.258 -43.187 1.00 82.50 548 LYS A CA 1
ATOM 4509 C C . LYS A 1 548 ? 32.646 2.193 -42.771 1.00 82.50 548 LYS A C 1
ATOM 4511 O O . LYS A 1 548 ? 31.480 2.280 -43.136 1.00 82.50 548 LYS A O 1
ATOM 4516 N N . GLU A 1 549 ? 33.090 1.214 -41.988 1.00 81.88 549 GLU A N 1
ATOM 4517 C CA . GLU A 1 549 ? 32.402 -0.052 -41.686 1.00 81.88 549 GLU A CA 1
ATOM 4518 C C . GLU A 1 549 ? 32.226 -1.027 -42.871 1.00 81.88 549 GLU A C 1
ATOM 4520 O O . GLU A 1 549 ? 31.621 -2.085 -42.677 1.00 81.88 549 GLU A O 1
ATOM 4525 N N . ALA A 1 550 ? 32.839 -0.779 -44.038 1.00 84.25 550 ALA A N 1
ATOM 4526 C CA . ALA A 1 550 ? 33.027 -1.829 -45.042 1.00 84.25 550 ALA A CA 1
ATOM 4527 C C . ALA A 1 550 ? 33.833 -2.995 -44.453 1.00 84.25 550 ALA A C 1
ATOM 4529 O O . ALA A 1 550 ? 34.878 -2.787 -43.830 1.00 84.25 550 ALA A O 1
ATOM 4530 N N . PHE A 1 551 ? 33.331 -4.216 -44.635 1.00 87.19 551 PHE A N 1
ATOM 4531 C CA . PHE A 1 551 ? 33.973 -5.459 -44.222 1.00 87.19 551 PHE A CA 1
ATOM 4532 C C . PHE A 1 551 ? 34.773 -6.014 -45.398 1.00 87.19 551 PHE A C 1
ATOM 4534 O O . PHE A 1 551 ? 34.213 -6.282 -46.461 1.00 87.19 551 PHE A O 1
ATOM 4541 N N . ILE A 1 552 ? 36.081 -6.170 -45.217 1.00 89.75 552 ILE A N 1
ATOM 4542 C CA . ILE A 1 552 ? 37.024 -6.506 -46.284 1.00 89.75 552 ILE A CA 1
ATOM 4543 C C . ILE A 1 552 ? 38.035 -7.551 -45.830 1.00 89.75 552 ILE A C 1
ATOM 4545 O O . ILE A 1 552 ? 38.402 -7.614 -44.655 1.00 89.75 552 ILE A O 1
ATOM 4549 N N . ALA A 1 553 ? 38.524 -8.331 -46.789 1.00 91.31 553 ALA A N 1
ATOM 4550 C CA . ALA A 1 553 ? 39.788 -9.038 -46.669 1.00 91.31 553 ALA A CA 1
ATOM 4551 C C . ALA A 1 553 ? 40.875 -8.280 -47.433 1.00 91.31 553 ALA A C 1
ATOM 4553 O O . ALA A 1 553 ? 40.651 -7.812 -48.547 1.00 91.31 553 ALA A O 1
ATOM 4554 N N . ILE A 1 554 ? 42.058 -8.189 -46.839 1.00 93.38 554 ILE A N 1
ATOM 4555 C CA . ILE A 1 554 ? 43.259 -7.633 -47.454 1.00 93.38 554 ILE A CA 1
ATOM 4556 C C . ILE A 1 554 ? 44.327 -8.719 -47.434 1.00 93.38 554 ILE A C 1
ATOM 4558 O O . ILE A 1 554 ? 44.593 -9.293 -46.375 1.00 93.38 554 ILE A O 1
ATOM 4562 N N . LYS A 1 555 ? 44.966 -8.974 -48.577 1.00 93.50 555 LYS A N 1
ATOM 4563 C CA . LYS A 1 555 ? 46.241 -9.696 -48.623 1.00 93.50 555 LYS A CA 1
ATOM 4564 C C . LYS A 1 555 ? 47.355 -8.676 -48.816 1.00 93.50 555 LYS A C 1
ATOM 4566 O O . LYS A 1 555 ? 47.283 -7.815 -49.698 1.00 93.50 555 LYS A O 1
ATOM 4571 N N . GLY A 1 556 ? 48.364 -8.748 -47.960 1.00 93.44 556 GLY A N 1
ATOM 4572 C CA . GLY A 1 556 ? 49.427 -7.754 -47.920 1.00 93.44 556 GLY A CA 1
ATOM 4573 C C . GLY A 1 556 ? 50.686 -8.245 -47.224 1.00 93.44 556 GLY A C 1
ATOM 4574 O O . GLY A 1 556 ? 50.742 -9.365 -46.709 1.00 93.44 556 GLY A O 1
ATOM 4575 N N . TYR A 1 557 ? 51.700 -7.386 -47.225 1.00 93.31 557 TYR A N 1
ATOM 4576 C CA . TYR A 1 557 ? 52.957 -7.593 -46.517 1.00 93.31 557 TYR A CA 1
ATOM 4577 C C . TYR A 1 557 ? 52.922 -6.858 -45.182 1.00 93.31 557 TYR A C 1
ATOM 4579 O O . TYR A 1 557 ? 52.703 -5.648 -45.151 1.00 93.31 557 TYR A O 1
ATOM 4587 N N . ILE A 1 558 ? 53.172 -7.577 -44.093 1.00 92.44 558 ILE A N 1
ATOM 4588 C CA . ILE A 1 558 ? 53.338 -6.991 -42.764 1.00 92.44 558 ILE A CA 1
ATOM 4589 C C . ILE A 1 558 ? 54.775 -6.507 -42.597 1.00 92.44 558 ILE A C 1
ATOM 4591 O O . ILE A 1 558 ? 55.729 -7.255 -42.833 1.00 92.44 558 ILE A O 1
ATOM 4595 N N . LYS A 1 559 ? 54.903 -5.251 -42.175 1.00 89.56 559 LYS A N 1
ATOM 4596 C CA . LYS A 1 559 ? 56.151 -4.547 -41.875 1.00 89.56 559 LYS A CA 1
ATOM 4597 C C . LYS A 1 559 ? 56.079 -4.001 -40.450 1.00 89.56 559 LYS A C 1
ATOM 4599 O O . LYS A 1 559 ? 54.994 -3.776 -39.920 1.00 89.56 559 LYS A O 1
ATOM 4604 N N . GLU A 1 560 ? 57.236 -3.781 -39.841 1.00 86.31 560 GLU A N 1
ATOM 4605 C CA . GLU A 1 560 ? 57.340 -3.103 -38.548 1.00 86.31 560 GLU A CA 1
ATOM 4606 C C . GLU A 1 560 ? 57.535 -1.603 -38.773 1.00 86.31 560 GLU A C 1
ATOM 4608 O O . GLU A 1 560 ? 58.445 -1.198 -39.497 1.00 86.31 560 GLU A O 1
ATOM 4613 N N . ASP A 1 561 ? 56.699 -0.789 -38.134 1.00 84.94 561 ASP A N 1
ATOM 4614 C CA . ASP A 1 561 ? 56.868 0.660 -38.046 1.00 84.94 561 ASP A CA 1
ATOM 4615 C C . ASP A 1 561 ? 56.397 1.122 -36.664 1.00 84.94 561 ASP A C 1
ATOM 4617 O O . ASP A 1 561 ? 55.224 1.003 -36.314 1.00 84.94 561 ASP A O 1
ATOM 4621 N N . PHE A 1 562 ? 57.316 1.672 -35.870 1.00 80.12 562 PHE A N 1
ATOM 4622 C CA . PHE A 1 562 ? 57.050 2.147 -34.508 1.00 80.12 562 PHE A CA 1
ATOM 4623 C C . PHE A 1 562 ? 56.040 3.309 -34.441 1.00 80.12 562 PHE A C 1
ATOM 4625 O O . PHE A 1 562 ? 55.545 3.630 -33.362 1.00 80.12 562 PHE A O 1
ATOM 4632 N N . ARG A 1 563 ? 55.738 3.945 -35.580 1.00 80.56 563 ARG A N 1
ATOM 4633 C CA . ARG A 1 563 ? 54.745 5.020 -35.725 1.00 80.56 563 ARG A CA 1
ATOM 4634 C C . ARG A 1 563 ? 53.341 4.474 -35.996 1.00 80.56 563 ARG A C 1
ATOM 4636 O O . ARG A 1 563 ? 52.365 5.190 -35.782 1.00 80.56 563 ARG A O 1
ATOM 4643 N N . ALA A 1 564 ? 53.227 3.230 -36.464 1.00 80.06 564 ALA A N 1
ATOM 4644 C CA . ALA A 1 564 ? 51.946 2.578 -36.694 1.00 80.06 564 ALA A CA 1
ATOM 4645 C C . ALA A 1 564 ? 51.317 2.118 -35.359 1.00 80.06 564 ALA A C 1
ATOM 4647 O O . ALA A 1 564 ? 52.029 1.651 -34.464 1.00 80.06 564 ALA A O 1
ATOM 4648 N N . PRO A 1 565 ? 49.983 2.198 -35.188 1.00 72.19 565 PRO A N 1
ATOM 4649 C CA . PRO A 1 565 ? 49.292 1.649 -34.023 1.00 72.19 565 PRO A CA 1
ATOM 4650 C C . PRO A 1 565 ? 49.615 0.163 -33.800 1.00 72.19 565 PRO A C 1
ATOM 4652 O O . PRO A 1 565 ? 49.266 -0.682 -34.618 1.00 72.19 565 PRO A O 1
ATOM 4655 N N . GLY A 1 566 ? 50.279 -0.146 -32.682 1.00 74.44 566 GLY A N 1
ATOM 4656 C CA . GLY A 1 566 ? 50.734 -1.502 -32.348 1.00 74.44 566 GLY A CA 1
ATOM 4657 C C . GLY A 1 566 ? 52.102 -1.894 -32.927 1.00 74.44 566 GLY A C 1
ATOM 4658 O O . GLY A 1 566 ? 52.532 -3.025 -32.731 1.00 74.44 566 GLY A O 1
ATOM 4659 N N . GLY A 1 567 ? 52.803 -0.985 -33.613 1.00 83.56 567 GLY A N 1
ATOM 4660 C CA . GLY A 1 567 ? 54.144 -1.221 -34.162 1.00 83.56 567 GLY A CA 1
ATOM 4661 C C . GLY A 1 567 ? 54.184 -1.981 -35.494 1.00 83.56 567 GLY A C 1
ATOM 4662 O O . GLY A 1 567 ? 55.273 -2.254 -35.996 1.00 83.56 567 GLY A O 1
ATOM 4663 N N . LEU A 1 568 ? 53.025 -2.329 -36.069 1.00 87.56 568 LEU A N 1
ATOM 4664 C CA . LEU A 1 568 ? 52.905 -3.073 -37.327 1.00 87.56 568 LEU A CA 1
ATOM 4665 C C . LEU A 1 568 ? 52.038 -2.343 -38.357 1.00 87.56 568 LEU A C 1
ATOM 4667 O O . LEU A 1 568 ? 51.018 -1.736 -38.029 1.00 87.56 568 LEU A O 1
ATOM 4671 N N . GLU A 1 569 ? 52.421 -2.492 -39.620 1.00 91.69 569 GLU A N 1
ATOM 4672 C CA . GLU A 1 569 ? 51.758 -1.914 -40.785 1.00 91.69 569 GLU A CA 1
ATOM 4673 C C . GLU A 1 569 ? 51.546 -2.966 -41.881 1.00 91.69 569 GLU A C 1
ATOM 4675 O O . GLU A 1 569 ? 52.387 -3.844 -42.088 1.00 91.69 569 GLU A O 1
ATOM 4680 N N . LEU A 1 570 ? 50.421 -2.870 -42.592 1.00 93.75 570 LEU A N 1
ATOM 4681 C CA . LEU A 1 570 ? 50.039 -3.734 -43.706 1.00 93.75 570 LEU A CA 1
ATOM 4682 C C . LEU A 1 570 ? 50.143 -2.979 -45.042 1.00 93.75 570 LEU A C 1
ATOM 4684 O O . LEU A 1 570 ? 49.414 -2.017 -45.276 1.00 93.75 570 LEU A O 1
ATOM 4688 N N . ASP A 1 571 ? 51.003 -3.458 -45.939 1.00 94.12 571 ASP A N 1
ATOM 4689 C CA . ASP A 1 571 ? 51.135 -2.973 -47.319 1.00 94.12 571 ASP A CA 1
ATOM 4690 C C . ASP A 1 571 ? 50.293 -3.865 -48.261 1.00 94.12 571 ASP A C 1
ATOM 4692 O O . ASP A 1 571 ? 50.654 -5.031 -48.472 1.00 94.12 571 ASP A O 1
ATOM 4696 N N . PRO A 1 572 ? 49.137 -3.393 -48.765 1.00 95.25 572 PRO A N 1
ATOM 4697 C CA . PRO A 1 572 ? 48.167 -4.210 -49.483 1.00 95.25 572 PRO A CA 1
ATOM 4698 C C . PRO A 1 572 ? 48.568 -4.431 -50.947 1.00 95.25 572 PRO A C 1
ATOM 4700 O O . PRO A 1 572 ? 48.935 -3.494 -51.654 1.00 95.25 572 PRO A O 1
ATOM 4703 N N . TYR A 1 573 ? 48.406 -5.663 -51.436 1.00 93.19 573 TYR A N 1
ATOM 4704 C CA . TYR A 1 573 ? 48.502 -5.980 -52.871 1.00 93.19 573 TYR A CA 1
ATOM 4705 C C . TYR A 1 573 ? 47.194 -6.530 -53.456 1.00 93.19 573 TYR A C 1
ATOM 4707 O O . TYR A 1 573 ? 46.999 -6.481 -54.667 1.00 93.19 573 TYR A O 1
ATOM 4715 N N . GLU A 1 574 ? 46.278 -7.022 -52.617 1.00 91.56 574 GLU A N 1
ATOM 4716 C CA . GLU A 1 574 ? 44.958 -7.504 -53.028 1.00 91.56 574 GLU A CA 1
ATOM 4717 C C . GLU A 1 574 ? 43.917 -7.135 -51.964 1.00 91.56 574 GLU A C 1
ATOM 4719 O O . GLU A 1 574 ? 44.157 -7.305 -50.766 1.00 91.56 574 GLU A O 1
ATOM 4724 N N . VAL A 1 575 ? 42.756 -6.636 -52.392 1.00 90.62 575 VAL A N 1
ATOM 4725 C CA . VAL A 1 575 ? 41.652 -6.231 -51.510 1.00 90.62 575 VAL A CA 1
ATOM 4726 C C . VAL A 1 575 ? 40.355 -6.822 -52.043 1.00 90.62 575 VAL A C 1
ATOM 4728 O O . VAL A 1 575 ? 39.999 -6.608 -53.198 1.00 90.62 575 VAL A O 1
ATOM 4731 N N . ILE A 1 576 ? 39.650 -7.558 -51.186 1.00 88.62 576 ILE A N 1
ATOM 4732 C CA . ILE A 1 576 ? 38.408 -8.262 -51.502 1.00 88.62 576 ILE A CA 1
ATOM 4733 C C . ILE A 1 576 ? 37.297 -7.687 -50.610 1.00 88.62 576 ILE A C 1
ATOM 4735 O O . ILE A 1 576 ? 37.304 -7.932 -49.397 1.00 88.62 576 ILE A O 1
ATOM 4739 N N . PRO A 1 577 ? 36.332 -6.933 -51.164 1.00 83.50 577 PRO A N 1
ATOM 4740 C CA . PRO A 1 577 ? 35.130 -6.538 -50.439 1.00 83.50 577 PRO A CA 1
ATOM 4741 C C . PRO A 1 577 ? 34.298 -7.766 -50.046 1.00 83.50 577 PRO A C 1
ATOM 4743 O O . PRO A 1 577 ? 33.979 -8.598 -50.891 1.00 83.50 577 PRO A O 1
ATOM 4746 N N . LEU A 1 578 ? 33.936 -7.881 -48.765 1.00 81.06 578 LEU A N 1
ATOM 4747 C CA . LEU A 1 578 ? 33.116 -8.977 -48.223 1.00 81.06 578 LEU A CA 1
ATOM 4748 C C . LEU A 1 578 ? 31.741 -8.512 -47.705 1.00 81.06 578 LEU A C 1
ATOM 4750 O O . LEU A 1 578 ? 30.907 -9.343 -47.354 1.00 81.06 578 LEU A O 1
ATOM 4754 N N . GLY A 1 579 ? 31.493 -7.202 -47.625 1.00 74.81 579 GLY A N 1
ATOM 4755 C CA . GLY A 1 579 ? 30.196 -6.624 -47.263 1.00 74.81 579 GLY A CA 1
ATOM 4756 C C . GLY A 1 579 ? 30.299 -5.180 -46.768 1.00 74.81 579 GLY A C 1
ATOM 4757 O O . GLY A 1 579 ? 31.393 -4.638 -46.638 1.00 74.81 579 GLY A O 1
ATOM 4758 N N . GLY A 1 580 ? 29.161 -4.550 -46.458 1.00 62.97 580 GLY A N 1
ATOM 4759 C CA . GLY A 1 580 ? 29.131 -3.166 -45.956 1.00 62.97 580 GLY A CA 1
ATOM 4760 C C . GLY A 1 580 ? 29.541 -2.127 -47.006 1.00 62.97 580 GLY A C 1
ATOM 4761 O O . GLY A 1 580 ? 30.324 -1.237 -46.710 1.00 62.97 580 GLY A O 1
ATOM 4762 N N . ILE A 1 581 ? 29.051 -2.275 -48.240 1.00 60.38 581 ILE A N 1
ATOM 4763 C CA . ILE A 1 581 ? 29.388 -1.403 -49.382 1.00 60.38 581 ILE A CA 1
ATOM 4764 C C . ILE A 1 581 ? 28.659 -0.041 -49.291 1.00 60.38 581 ILE A C 1
ATOM 4766 O O . ILE A 1 581 ? 29.078 0.936 -49.901 1.00 60.38 581 ILE A O 1
ATOM 4770 N N . GLU A 1 582 ? 27.614 0.054 -48.464 1.00 65.75 582 GLU A N 1
ATOM 4771 C CA . GLU A 1 582 ? 26.887 1.291 -48.160 1.00 65.75 582 GLU A CA 1
ATOM 4772 C C . GLU A 1 582 ? 27.351 1.927 -46.839 1.00 65.75 582 GLU A C 1
ATOM 4774 O O . GLU A 1 582 ? 27.750 1.236 -45.898 1.00 65.75 582 GLU A O 1
ATOM 4779 N N . ASN A 1 583 ? 27.243 3.257 -46.733 1.00 68.00 583 ASN A N 1
ATOM 4780 C CA . ASN A 1 583 ? 27.480 3.957 -45.470 1.00 68.00 583 ASN A CA 1
ATOM 4781 C C . ASN A 1 583 ? 26.421 3.558 -44.419 1.00 68.00 583 ASN A C 1
ATOM 4783 O O . ASN A 1 583 ? 25.228 3.562 -44.728 1.00 68.00 583 ASN A O 1
ATOM 4787 N N . PRO A 1 584 ? 26.806 3.269 -43.161 1.00 68.50 584 PRO A N 1
ATOM 4788 C CA . PRO A 1 584 ? 25.848 2.876 -42.134 1.00 68.50 584 PRO A CA 1
ATOM 4789 C C . PRO A 1 584 ? 24.865 4.020 -41.803 1.00 68.50 584 PRO A C 1
ATOM 4791 O O . PRO A 1 584 ? 25.297 5.166 -41.663 1.00 68.50 584 PRO A O 1
ATOM 4794 N N . PRO A 1 585 ? 23.572 3.732 -41.542 1.00 68.81 585 PRO A N 1
ATOM 4795 C CA . PRO A 1 585 ? 22.542 4.732 -41.206 1.00 68.81 585 PRO A CA 1
ATOM 4796 C C . PRO A 1 585 ? 22.706 5.373 -39.808 1.00 68.81 585 PRO A C 1
ATOM 4798 O O . PRO A 1 585 ? 21.778 5.977 -39.270 1.00 68.81 585 PRO A O 1
ATOM 4801 N N . LEU A 1 586 ? 23.876 5.210 -39.187 1.00 73.75 586 LEU A N 1
ATOM 4802 C CA . LEU A 1 586 ? 24.250 5.730 -37.878 1.00 73.75 586 LEU A CA 1
ATOM 4803 C C . LEU A 1 586 ? 25.773 5.936 -37.842 1.00 73.75 586 LEU A C 1
ATOM 4805 O O . LEU A 1 586 ? 26.529 5.000 -38.108 1.00 73.75 586 LEU A O 1
ATOM 4809 N N . SER A 1 587 ? 26.238 7.118 -37.425 1.00 70.56 587 SER A N 1
ATOM 4810 C CA . SER A 1 587 ? 27.661 7.312 -37.120 1.00 70.56 587 SER A CA 1
ATOM 4811 C C . SER A 1 587 ? 28.047 6.504 -35.881 1.00 70.56 587 SER A C 1
ATOM 4813 O O . SER A 1 587 ? 27.448 6.641 -34.814 1.00 70.56 587 SER A O 1
ATOM 4815 N N . LEU A 1 588 ? 29.078 5.663 -35.992 1.00 68.38 588 LEU A N 1
ATOM 4816 C CA . LEU A 1 588 ? 29.587 4.922 -34.834 1.00 68.38 588 LEU A CA 1
ATOM 4817 C C . LEU A 1 588 ? 30.471 5.785 -33.917 1.00 68.38 588 LEU A C 1
ATOM 4819 O O . LEU A 1 588 ? 30.634 5.456 -32.736 1.00 68.38 588 LEU A O 1
ATOM 4823 N N . LEU A 1 589 ? 31.019 6.881 -34.453 1.00 64.75 589 LEU A N 1
ATOM 4824 C CA . LEU A 1 589 ? 31.997 7.749 -33.792 1.00 64.75 589 LEU A CA 1
ATOM 4825 C C . LEU A 1 589 ? 31.346 8.979 -33.137 1.00 64.75 589 LEU A C 1
ATOM 4827 O O . LEU A 1 589 ? 31.658 9.282 -31.989 1.00 64.75 589 LEU A O 1
ATOM 4831 N N . ASP A 1 590 ? 30.419 9.645 -33.831 1.00 63.25 590 ASP A N 1
ATOM 4832 C CA . ASP A 1 590 ? 29.788 10.902 -33.398 1.00 63.25 590 ASP A CA 1
ATOM 4833 C C . ASP A 1 590 ? 28.352 10.664 -32.894 1.00 63.25 590 ASP A C 1
ATOM 4835 O O . ASP A 1 590 ? 27.530 10.063 -33.583 1.00 63.25 590 ASP A O 1
ATOM 4839 N N . LEU A 1 591 ? 28.053 11.135 -31.678 1.00 58.00 591 LEU A N 1
ATOM 4840 C CA . LEU A 1 591 ? 26.726 11.057 -31.052 1.00 58.00 591 LEU A CA 1
ATOM 4841 C C . LEU A 1 591 ? 25.797 12.215 -31.421 1.00 58.00 591 LEU A C 1
ATOM 4843 O O . LEU A 1 591 ? 24.579 12.051 -31.335 1.00 58.00 591 LEU A O 1
ATOM 4847 N N . SER A 1 592 ? 26.351 13.377 -31.776 1.00 56.88 592 SER A N 1
ATOM 4848 C CA . SER A 1 592 ? 25.618 14.650 -31.847 1.00 56.88 592 SER A CA 1
ATOM 4849 C C . SER A 1 592 ? 24.485 14.640 -32.878 1.00 56.88 592 SER A C 1
ATOM 4851 O O . SER A 1 592 ? 23.495 15.349 -32.727 1.00 56.88 592 SER A O 1
ATOM 4853 N N . ARG A 1 593 ? 24.595 13.777 -33.895 1.00 54.53 593 ARG A N 1
ATOM 4854 C CA . ARG A 1 593 ? 23.699 13.704 -35.057 1.00 54.53 593 ARG A CA 1
ATOM 4855 C C . ARG A 1 593 ? 22.655 12.582 -34.983 1.00 54.53 593 ARG A C 1
ATOM 4857 O O . ARG A 1 593 ? 22.093 12.216 -36.012 1.00 54.53 593 ARG A O 1
ATOM 4864 N N . SER A 1 594 ? 22.433 11.936 -33.831 1.00 70.00 594 SER A N 1
ATOM 4865 C CA . SER A 1 594 ? 21.616 10.703 -33.780 1.00 70.00 594 SER A CA 1
ATOM 4866 C C . SER A 1 594 ? 20.682 10.586 -32.569 1.00 70.00 594 SER A C 1
ATOM 4868 O O . SER A 1 594 ? 21.087 10.276 -31.440 1.00 70.00 594 SER A O 1
ATOM 4870 N N . SER A 1 595 ? 19.382 10.754 -32.841 1.00 75.56 595 SER A N 1
ATOM 4871 C CA . SER A 1 595 ? 18.304 10.649 -31.851 1.00 75.56 595 SER A CA 1
ATOM 4872 C C . SER A 1 595 ? 18.224 9.261 -31.197 1.00 75.56 595 SER A C 1
ATOM 4874 O O . SER A 1 595 ? 18.767 8.269 -31.693 1.00 75.56 595 SER A O 1
ATOM 4876 N N . HIS A 1 596 ? 17.527 9.179 -30.059 1.00 72.19 596 HIS A N 1
ATOM 4877 C CA . HIS A 1 596 ? 17.315 7.910 -29.361 1.00 72.19 596 HIS A CA 1
ATOM 4878 C C . HIS A 1 596 ? 16.553 6.896 -30.236 1.00 72.19 596 HIS A C 1
ATOM 4880 O O . HIS A 1 596 ? 16.957 5.739 -30.318 1.00 72.19 596 HIS A O 1
ATOM 4886 N N . ALA A 1 597 ? 15.517 7.338 -30.959 1.00 68.75 597 ALA A N 1
ATOM 4887 C CA . ALA A 1 597 ? 14.732 6.483 -31.852 1.00 68.75 597 ALA A CA 1
ATOM 4888 C C . ALA A 1 597 ? 15.578 5.876 -32.988 1.00 68.75 597 ALA A C 1
ATOM 4890 O O . ALA A 1 597 ? 15.484 4.678 -33.248 1.00 68.75 597 ALA A O 1
ATOM 4891 N N . VAL A 1 598 ? 16.469 6.660 -33.610 1.00 70.56 598 VAL A N 1
ATOM 4892 C CA . VAL A 1 598 ? 17.387 6.164 -34.657 1.00 70.56 598 VAL A CA 1
ATOM 4893 C C . VAL A 1 598 ? 18.377 5.142 -34.083 1.00 70.56 598 VAL A C 1
ATOM 4895 O O . VAL A 1 598 ? 18.596 4.090 -34.683 1.00 70.56 598 VAL A O 1
ATOM 4898 N N . ARG A 1 599 ? 18.921 5.389 -32.882 1.00 74.94 599 ARG A N 1
ATOM 4899 C CA . ARG A 1 599 ? 19.814 4.440 -32.187 1.00 74.94 599 ARG A CA 1
ATOM 4900 C C . ARG A 1 599 ? 19.120 3.152 -31.736 1.00 74.94 599 ARG A C 1
ATOM 4902 O O . ARG A 1 599 ? 19.780 2.119 -31.672 1.00 74.94 599 ARG A O 1
ATOM 4909 N N . MET A 1 600 ? 17.816 3.191 -31.459 1.00 73.62 600 MET A N 1
ATOM 4910 C CA . MET A 1 600 ? 17.015 1.994 -31.177 1.00 73.62 600 MET A CA 1
ATOM 4911 C C . MET A 1 600 ? 16.659 1.227 -32.459 1.00 73.62 600 MET A C 1
ATOM 4913 O O . MET A 1 600 ? 16.833 0.012 -32.495 1.00 73.62 600 MET A O 1
ATOM 4917 N N . ARG A 1 601 ? 16.272 1.915 -33.544 1.00 69.12 601 ARG A N 1
ATOM 4918 C CA . ARG A 1 601 ? 16.021 1.292 -34.860 1.00 69.12 601 ARG A CA 1
ATOM 4919 C C . ARG A 1 601 ? 17.261 0.573 -35.407 1.00 69.12 601 ARG A C 1
ATOM 4921 O O . ARG A 1 601 ? 17.152 -0.536 -35.916 1.00 69.12 601 ARG A O 1
ATOM 4928 N N . TYR A 1 602 ? 18.445 1.165 -35.245 1.00 74.00 602 TYR A N 1
ATOM 4929 C CA . TYR A 1 602 ? 19.722 0.592 -35.691 1.00 74.00 602 TYR A CA 1
ATOM 4930 C C . TYR A 1 602 ? 20.578 0.071 -34.527 1.00 74.00 602 TYR A C 1
ATOM 4932 O O . TYR A 1 602 ? 21.807 0.191 -34.524 1.00 74.00 602 TYR A O 1
ATOM 4940 N N . ARG A 1 603 ? 19.939 -0.531 -33.512 1.00 77.12 603 ARG A N 1
ATOM 4941 C CA . ARG A 1 603 ? 20.612 -0.964 -32.275 1.00 77.12 603 ARG A CA 1
ATOM 4942 C C . ARG A 1 603 ? 21.767 -1.938 -32.518 1.00 77.12 603 ARG A C 1
ATOM 4944 O O . ARG A 1 603 ? 22.783 -1.840 -31.836 1.00 77.12 603 ARG A O 1
ATOM 4951 N N . TYR A 1 604 ? 21.662 -2.806 -33.527 1.00 72.38 604 TYR A N 1
ATOM 4952 C CA . TYR A 1 604 ? 22.709 -3.744 -33.966 1.00 72.38 604 TYR A CA 1
ATOM 4953 C C . TYR A 1 604 ? 23.986 -3.067 -34.517 1.00 72.38 604 TYR A C 1
ATOM 4955 O O . TYR A 1 604 ? 25.026 -3.722 -34.643 1.00 72.38 604 TYR A O 1
ATOM 4963 N N . LEU A 1 605 ? 23.927 -1.764 -34.821 1.00 72.62 605 LEU A N 1
ATOM 4964 C CA . LEU A 1 605 ? 25.077 -0.906 -35.126 1.00 72.62 605 LEU A CA 1
ATOM 4965 C C . LEU A 1 605 ? 25.532 -0.125 -33.886 1.00 72.62 605 LEU A C 1
ATOM 4967 O O . LEU A 1 605 ? 26.722 -0.122 -33.575 1.00 72.62 605 LEU A O 1
ATOM 4971 N N . ASP A 1 606 ? 24.606 0.462 -33.119 1.00 75.12 606 ASP A N 1
ATOM 4972 C CA . ASP A 1 606 ? 24.938 1.210 -31.893 1.00 75.12 606 ASP A CA 1
ATOM 4973 C C . ASP A 1 606 ? 25.690 0.341 -30.858 1.00 75.12 606 ASP A C 1
ATOM 4975 O O . ASP A 1 606 ? 26.623 0.819 -30.209 1.00 75.12 606 ASP A O 1
ATOM 4979 N N . ILE A 1 607 ? 25.399 -0.967 -30.778 1.00 76.88 607 ILE A N 1
ATOM 4980 C CA . ILE A 1 607 ? 26.159 -1.915 -29.940 1.00 76.88 607 ILE A CA 1
ATOM 4981 C C . ILE A 1 607 ? 27.604 -2.167 -30.394 1.00 76.88 607 ILE A C 1
ATOM 4983 O O . ILE A 1 607 ? 28.403 -2.636 -29.587 1.00 76.88 607 ILE A O 1
ATOM 4987 N N . ARG A 1 608 ? 27.981 -1.835 -31.639 1.00 73.44 608 ARG A N 1
ATOM 4988 C CA . ARG A 1 608 ? 29.357 -1.981 -32.165 1.00 73.44 608 ARG A CA 1
ATOM 4989 C C . ARG A 1 608 ? 30.280 -0.839 -31.730 1.00 73.44 608 ARG A C 1
ATOM 4991 O O . ARG A 1 608 ? 31.505 -0.940 -31.847 1.00 73.44 608 ARG A O 1
ATOM 4998 N N . ARG A 1 609 ? 29.723 0.251 -31.207 1.00 75.69 609 ARG A N 1
ATOM 4999 C CA . ARG A 1 609 ? 30.466 1.455 -30.807 1.00 75.69 609 ARG A CA 1
ATOM 5000 C C . ARG A 1 609 ? 31.359 1.168 -29.600 1.00 75.69 609 ARG A C 1
ATOM 5002 O O . ARG A 1 609 ? 30.962 0.410 -28.719 1.00 75.69 609 ARG A O 1
ATOM 5009 N N . ARG A 1 610 ? 32.556 1.771 -29.525 1.00 70.56 610 ARG A N 1
ATOM 5010 C CA . ARG A 1 610 ? 33.578 1.466 -28.491 1.00 70.56 610 ARG A CA 1
ATOM 5011 C C . ARG A 1 610 ? 33.010 1.500 -27.067 1.00 70.56 610 ARG A C 1
ATOM 5013 O O . ARG A 1 610 ? 33.209 0.552 -26.315 1.00 70.56 610 ARG A O 1
ATOM 5020 N N . TRP A 1 611 ? 32.265 2.552 -26.726 1.00 71.94 611 TRP A N 1
ATOM 5021 C CA . TRP A 1 611 ? 31.656 2.720 -25.401 1.00 71.94 611 TRP A CA 1
ATOM 5022 C C . TRP A 1 611 ? 30.544 1.701 -25.121 1.00 71.94 611 TRP A C 1
ATOM 5024 O O . TRP A 1 611 ? 30.512 1.101 -24.051 1.00 71.94 611 TRP A O 1
ATOM 5034 N N . MET A 1 612 ? 29.674 1.425 -26.099 1.00 76.75 612 MET A N 1
ATOM 5035 C CA . MET A 1 612 ? 28.610 0.430 -25.937 1.00 76.75 612 MET A CA 1
ATOM 5036 C C . MET A 1 612 ? 29.173 -0.996 -25.868 1.00 76.75 612 MET A C 1
ATOM 5038 O O . MET A 1 612 ? 28.703 -1.777 -25.051 1.00 76.75 612 MET A O 1
ATOM 5042 N N . ARG A 1 613 ? 30.239 -1.321 -26.618 1.00 74.50 613 ARG A N 1
ATOM 5043 C CA . ARG A 1 613 ? 31.004 -2.570 -26.445 1.00 74.50 613 ARG A CA 1
ATOM 5044 C C . ARG A 1 613 ? 31.701 -2.642 -25.091 1.00 74.50 613 ARG A C 1
ATOM 5046 O O . ARG A 1 613 ? 31.732 -3.722 -24.522 1.00 74.50 613 ARG A O 1
ATOM 5053 N N . ALA A 1 614 ? 32.227 -1.542 -24.552 1.00 75.62 614 ALA A N 1
ATOM 5054 C CA . ALA A 1 614 ? 32.793 -1.529 -23.202 1.00 75.62 614 ALA A CA 1
ATOM 5055 C C . ALA A 1 614 ? 31.709 -1.797 -22.144 1.00 75.62 614 ALA A C 1
ATOM 5057 O O . ALA A 1 614 ? 31.884 -2.688 -21.320 1.00 75.62 614 ALA A O 1
ATOM 5058 N N . ILE A 1 615 ? 30.552 -1.127 -22.232 1.00 78.38 615 ILE A N 1
ATOM 5059 C CA . ILE A 1 615 ? 29.384 -1.389 -21.374 1.00 78.38 615 ILE A CA 1
ATOM 5060 C C . ILE A 1 615 ? 28.859 -2.814 -21.565 1.00 78.38 615 ILE A C 1
ATOM 5062 O O . ILE A 1 615 ? 28.467 -3.438 -20.587 1.00 78.38 615 ILE A O 1
ATOM 5066 N N . LEU A 1 616 ? 28.842 -3.359 -22.783 1.00 79.06 616 LEU A N 1
ATOM 5067 C CA . LEU A 1 616 ? 28.370 -4.720 -23.036 1.00 79.06 616 LEU A CA 1
ATOM 5068 C C . LEU A 1 616 ? 29.365 -5.770 -22.559 1.00 79.06 616 LEU A C 1
ATOM 5070 O O . LEU A 1 616 ? 28.933 -6.675 -21.865 1.00 79.06 616 LEU A O 1
ATOM 5074 N N . LYS A 1 617 ? 30.675 -5.616 -22.789 1.00 79.62 617 LYS A N 1
ATOM 5075 C CA . LYS A 1 617 ? 31.705 -6.431 -22.123 1.00 79.62 617 LYS A CA 1
ATOM 5076 C C . LYS A 1 617 ? 31.548 -6.333 -20.605 1.00 79.62 617 LYS A C 1
ATOM 5078 O O . LYS A 1 617 ? 31.528 -7.367 -19.960 1.00 79.62 617 LYS A O 1
ATOM 5083 N N . PHE A 1 618 ? 31.315 -5.136 -20.049 1.00 79.75 618 PHE A N 1
ATOM 5084 C CA . PHE A 1 618 ? 31.019 -4.898 -18.626 1.00 79.75 618 PHE A CA 1
ATOM 5085 C C . PHE A 1 618 ? 29.696 -5.550 -18.148 1.00 79.75 618 PHE A C 1
ATOM 5087 O O . PHE A 1 618 ? 29.585 -6.055 -17.030 1.00 79.75 618 PHE A O 1
ATOM 5094 N N . ARG A 1 619 ? 28.683 -5.639 -19.015 1.00 79.06 619 ARG A N 1
ATOM 5095 C CA . ARG A 1 619 ? 27.422 -6.363 -18.779 1.00 79.06 619 ARG A CA 1
ATOM 5096 C C . ARG A 1 619 ? 27.517 -7.857 -19.069 1.00 79.06 619 ARG A C 1
ATOM 5098 O O . ARG A 1 619 ? 26.691 -8.596 -18.548 1.00 79.06 619 ARG A O 1
ATOM 5105 N N . VAL A 1 620 ? 28.582 -8.311 -19.731 1.00 81.81 620 VAL A N 1
ATOM 5106 C CA . VAL A 1 620 ? 29.150 -9.660 -19.631 1.00 81.81 620 VAL A CA 1
ATOM 5107 C C . VAL A 1 620 ? 30.278 -9.692 -18.569 1.00 81.81 620 VAL A C 1
ATOM 5109 O O . VAL A 1 620 ? 31.090 -10.600 -18.539 1.00 81.81 620 VAL A O 1
ATOM 5112 N N . LYS A 1 621 ? 30.317 -8.749 -17.604 1.00 84.25 621 LYS A N 1
ATOM 5113 C CA . LYS A 1 621 ? 31.338 -8.688 -16.525 1.00 84.25 621 LYS A CA 1
ATOM 5114 C C . LYS A 1 621 ? 30.800 -8.827 -15.096 1.00 84.25 621 LYS A C 1
ATOM 5116 O O . LYS A 1 621 ? 31.589 -9.109 -14.202 1.00 84.25 621 LYS A O 1
ATOM 5121 N N . LEU A 1 622 ? 29.472 -8.752 -14.895 1.00 80.75 622 LEU A N 1
ATOM 5122 C CA . LEU A 1 622 ? 28.818 -9.009 -13.592 1.00 80.75 622 LEU A CA 1
ATOM 5123 C C . LEU A 1 622 ? 28.114 -10.382 -13.462 1.00 80.75 622 LEU A C 1
ATOM 5125 O O . LEU A 1 622 ? 28.573 -11.206 -12.690 1.00 80.75 622 LEU A O 1
ATOM 5129 N N . ILE A 1 623 ? 27.048 -10.664 -14.226 1.00 79.19 623 ILE A N 1
ATOM 5130 C CA . ILE A 1 623 ? 26.182 -11.869 -14.079 1.00 79.19 623 ILE A CA 1
ATOM 5131 C C . ILE A 1 623 ? 26.923 -13.194 -13.800 1.00 79.19 623 ILE A C 1
ATOM 5133 O O . ILE A 1 623 ? 26.619 -13.802 -12.784 1.00 79.19 623 ILE A O 1
ATOM 5137 N N . ASP A 1 624 ? 27.895 -13.664 -14.601 1.00 85.31 624 ASP A N 1
ATOM 5138 C CA . ASP A 1 624 ? 28.505 -14.983 -14.317 1.00 85.31 624 ASP A CA 1
ATOM 5139 C C . ASP A 1 624 ? 29.352 -15.017 -13.025 1.00 85.31 624 ASP A C 1
ATOM 5141 O O . ASP A 1 624 ? 29.646 -16.102 -12.555 1.00 85.31 624 ASP A O 1
ATOM 5145 N N . VAL A 1 625 ? 29.668 -13.875 -12.388 1.00 87.38 625 VAL A N 1
ATOM 5146 C CA . VAL A 1 625 ? 30.259 -13.822 -11.034 1.00 87.38 625 VAL A CA 1
ATOM 5147 C C . VAL A 1 625 ? 29.202 -14.233 -10.025 1.00 87.38 625 VAL A C 1
ATOM 5149 O O . VAL A 1 625 ? 29.476 -14.985 -9.099 1.00 87.38 625 VAL A O 1
ATOM 5152 N N . LEU A 1 626 ? 27.977 -13.750 -10.240 1.00 80.56 626 LEU A N 1
ATOM 5153 C CA . LEU A 1 626 ? 26.805 -14.100 -9.453 1.00 80.56 626 LEU A CA 1
ATOM 5154 C C . LEU A 1 626 ? 26.406 -15.557 -9.726 1.00 80.56 626 LEU A C 1
ATOM 5156 O O . LEU A 1 626 ? 26.092 -16.265 -8.782 1.00 80.56 626 LEU A O 1
ATOM 5160 N N . ARG A 1 627 ? 26.491 -16.043 -10.976 1.00 86.69 627 ARG A N 1
ATOM 5161 C CA . ARG A 1 627 ? 26.271 -17.468 -11.307 1.00 86.69 627 ARG A CA 1
ATOM 5162 C C . ARG A 1 627 ? 27.305 -18.377 -10.654 1.00 86.69 627 ARG A C 1
ATOM 5164 O O . ARG A 1 627 ? 26.924 -19.385 -10.081 1.00 86.69 627 ARG A O 1
ATOM 5171 N N . GLU A 1 628 ? 28.588 -18.033 -10.742 1.00 90.25 628 GLU A N 1
ATOM 5172 C CA . GLU A 1 628 ? 29.690 -18.774 -10.117 1.00 90.25 628 GLU A CA 1
ATOM 5173 C C . GLU A 1 628 ? 29.516 -18.801 -8.591 1.00 90.25 628 GLU A C 1
ATOM 5175 O O . GLU A 1 628 ? 29.519 -19.870 -7.991 1.00 90.25 628 GLU A O 1
ATOM 5180 N N . TYR A 1 629 ? 29.233 -17.648 -7.974 1.00 86.38 629 TYR A N 1
ATOM 5181 C CA . TYR A 1 629 ? 28.912 -17.547 -6.549 1.00 86.38 629 TYR A CA 1
ATOM 5182 C C . TYR A 1 629 ? 27.700 -18.407 -6.154 1.00 86.38 629 TYR A C 1
ATOM 5184 O O . TYR A 1 629 ? 27.790 -19.184 -5.208 1.00 86.38 629 TYR A O 1
ATOM 5192 N N . LEU A 1 630 ? 26.583 -18.315 -6.882 1.00 86.31 630 LEU A N 1
ATOM 5193 C CA . LEU A 1 630 ? 25.363 -19.074 -6.593 1.00 86.31 630 LEU A CA 1
ATOM 5194 C C . LEU A 1 630 ? 25.580 -20.587 -6.762 1.00 86.31 630 LEU A C 1
ATOM 5196 O O . LEU A 1 630 ? 25.202 -21.352 -5.877 1.00 86.31 630 LEU A O 1
ATOM 5200 N N . LYS A 1 631 ? 26.258 -21.027 -7.829 1.00 90.44 631 LYS A N 1
ATOM 5201 C CA . LYS A 1 631 ? 26.590 -22.447 -8.050 1.00 90.44 631 LYS A CA 1
ATOM 5202 C C . LYS A 1 631 ? 27.506 -22.994 -6.955 1.00 90.44 631 LYS A C 1
ATOM 5204 O O . LYS A 1 631 ? 27.241 -24.072 -6.433 1.00 90.44 631 LYS A O 1
ATOM 5209 N N . ASN A 1 632 ? 28.498 -22.214 -6.520 1.00 91.25 632 ASN A N 1
ATOM 5210 C CA . ASN A 1 632 ? 29.370 -22.572 -5.395 1.00 91.25 632 ASN A CA 1
ATOM 5211 C C . ASN A 1 632 ? 28.634 -22.606 -4.037 1.00 91.25 632 ASN A C 1
ATOM 5213 O O . ASN A 1 632 ? 29.161 -23.164 -3.081 1.00 91.25 632 ASN A O 1
ATOM 5217 N N . ASN A 1 633 ? 27.422 -22.044 -3.947 1.00 87.25 633 ASN A N 1
ATOM 5218 C CA . ASN A 1 633 ? 26.530 -22.128 -2.784 1.00 87.25 633 ASN A CA 1
ATOM 5219 C C . ASN A 1 633 ? 25.366 -23.128 -3.000 1.00 87.25 633 ASN A C 1
ATOM 5221 O O . ASN A 1 633 ? 24.352 -23.054 -2.311 1.00 87.25 633 ASN A O 1
ATOM 5225 N N . GLY A 1 634 ? 25.481 -24.051 -3.964 1.00 87.00 634 GLY A N 1
ATOM 5226 C CA . GLY A 1 634 ? 24.509 -25.129 -4.191 1.00 87.00 634 GLY A CA 1
ATOM 5227 C C . GLY A 1 634 ? 23.226 -24.732 -4.934 1.00 87.00 634 GLY A C 1
ATOM 5228 O O . GLY A 1 634 ? 22.323 -25.557 -5.075 1.00 87.00 634 GLY A O 1
ATOM 5229 N N . PHE A 1 635 ? 23.115 -23.500 -5.440 1.00 83.94 635 PHE A N 1
ATOM 5230 C CA . PHE A 1 635 ? 21.942 -23.074 -6.208 1.00 83.94 635 PHE A CA 1
ATOM 5231 C C . PHE A 1 635 ? 21.970 -23.655 -7.630 1.00 83.94 635 PHE A C 1
ATOM 5233 O O . PHE A 1 635 ? 22.943 -23.495 -8.371 1.00 83.94 635 PHE A O 1
ATOM 5240 N N . THR A 1 636 ? 20.858 -24.267 -8.044 1.00 86.00 636 THR A N 1
ATOM 5241 C CA . THR A 1 636 ? 20.660 -24.746 -9.421 1.00 86.00 636 THR A CA 1
ATOM 5242 C C . THR A 1 636 ? 20.197 -23.601 -10.325 1.00 86.00 636 THR A C 1
ATOM 5244 O O . THR A 1 636 ? 19.249 -22.888 -10.005 1.00 86.00 636 THR A O 1
ATOM 5247 N N . GLU A 1 637 ? 20.850 -23.428 -11.476 1.00 81.88 637 GLU A N 1
ATOM 5248 C CA . GLU A 1 637 ? 20.444 -22.446 -12.486 1.00 81.88 637 GLU A CA 1
ATOM 5249 C C . GLU A 1 637 ? 19.306 -23.010 -13.351 1.00 81.88 637 GLU A C 1
ATOM 5251 O O . GLU A 1 637 ? 19.525 -23.896 -14.175 1.00 81.88 637 GLU A O 1
ATOM 5256 N N . ILE A 1 638 ? 18.091 -22.488 -13.162 1.00 73.00 638 ILE A N 1
ATOM 5257 C CA . ILE A 1 638 ? 16.897 -22.882 -13.920 1.00 73.00 638 ILE A CA 1
ATOM 5258 C C . ILE A 1 638 ? 16.641 -21.853 -15.026 1.00 73.00 638 ILE A C 1
ATOM 5260 O O . ILE A 1 638 ? 16.292 -20.708 -14.744 1.00 73.00 638 ILE A O 1
ATOM 5264 N N . ASN A 1 639 ? 16.755 -22.275 -16.286 1.00 69.44 639 ASN A N 1
ATOM 5265 C CA . ASN A 1 639 ? 16.278 -21.499 -17.431 1.00 69.44 639 ASN A CA 1
ATOM 5266 C C . ASN A 1 639 ? 14.794 -21.819 -17.659 1.00 69.44 639 ASN A C 1
ATOM 5268 O O . ASN A 1 639 ? 14.461 -22.811 -18.304 1.00 69.44 639 ASN A O 1
ATOM 5272 N N . THR A 1 640 ? 13.892 -21.011 -17.100 1.00 50.28 640 THR A N 1
ATOM 5273 C CA . THR A 1 640 ? 12.447 -21.163 -17.333 1.00 50.28 640 THR A CA 1
ATOM 5274 C C . THR A 1 640 ? 12.097 -20.793 -18.779 1.00 50.28 640 THR A C 1
ATOM 5276 O O . THR A 1 640 ? 12.446 -19.684 -19.192 1.00 50.28 640 THR A O 1
ATOM 5279 N N . PRO A 1 641 ? 11.390 -21.643 -19.548 1.00 52.81 641 PRO A N 1
ATOM 5280 C CA . PRO A 1 641 ? 10.944 -21.281 -20.889 1.00 52.81 641 PRO A CA 1
ATOM 5281 C C . PRO A 1 641 ? 9.909 -20.151 -20.816 1.00 52.81 641 PRO A C 1
ATOM 5283 O O . PRO A 1 641 ? 8.900 -20.256 -20.116 1.00 52.81 641 PRO A O 1
ATOM 5286 N N . THR A 1 642 ? 10.148 -19.064 -21.548 1.00 46.47 642 THR A N 1
ATOM 5287 C CA . THR A 1 642 ? 9.207 -17.941 -21.621 1.00 46.47 642 THR A CA 1
ATOM 5288 C C . THR A 1 642 ? 8.043 -18.305 -22.538 1.00 46.47 642 THR A C 1
ATOM 5290 O O . THR A 1 642 ? 8.204 -18.358 -23.755 1.00 46.47 642 THR A O 1
ATOM 5293 N N . LEU A 1 643 ? 6.856 -18.512 -21.967 1.00 49.94 643 LEU A N 1
ATOM 5294 C CA . LEU A 1 643 ? 5.628 -18.706 -22.739 1.00 49.94 643 LEU A CA 1
ATOM 5295 C C . LEU A 1 643 ? 5.167 -17.369 -23.348 1.00 49.94 643 LEU A C 1
ATOM 5297 O O . LEU A 1 643 ? 4.530 -16.538 -22.691 1.00 49.94 643 LEU A O 1
ATOM 5301 N N . ILE A 1 644 ? 5.524 -17.169 -24.617 1.00 50.66 644 ILE A N 1
ATOM 5302 C CA . ILE A 1 644 ? 5.020 -16.110 -25.499 1.00 50.66 644 ILE A CA 1
ATOM 5303 C C . ILE A 1 644 ? 3.923 -16.668 -26.414 1.00 50.66 644 ILE A C 1
ATOM 5305 O O . ILE A 1 644 ? 3.979 -17.824 -26.823 1.00 50.66 644 ILE A O 1
ATOM 5309 N N . ALA A 1 645 ? 2.909 -15.852 -26.711 1.00 45.22 645 ALA A N 1
ATOM 5310 C CA . ALA A 1 645 ? 1.746 -16.269 -27.504 1.00 45.22 645 ALA A CA 1
ATOM 5311 C C . ALA A 1 645 ? 2.023 -16.350 -29.019 1.00 45.22 645 ALA A C 1
ATOM 5313 O O . ALA A 1 645 ? 1.235 -16.932 -29.758 1.00 45.22 645 ALA A O 1
ATOM 5314 N N . SER A 1 646 ? 3.134 -15.774 -29.481 1.00 46.88 646 SER A N 1
ATOM 5315 C CA . SER A 1 646 ? 3.616 -15.865 -30.856 1.00 46.88 646 SER A CA 1
ATOM 5316 C C . SER A 1 646 ? 4.836 -16.780 -30.938 1.00 46.88 646 SER A C 1
ATOM 5318 O O . SER A 1 646 ? 5.752 -16.694 -30.120 1.00 46.88 646 SER A O 1
ATOM 5320 N N . ALA A 1 647 ? 4.883 -17.624 -31.970 1.00 43.66 647 ALA A N 1
ATOM 5321 C CA . ALA A 1 647 ? 6.124 -18.270 -32.366 1.00 43.66 647 ALA A CA 1
ATOM 5322 C C . ALA A 1 647 ? 7.068 -17.199 -32.934 1.00 43.66 647 ALA A C 1
ATOM 5324 O O . ALA A 1 647 ? 6.816 -16.642 -34.001 1.00 43.66 647 ALA A O 1
ATOM 5325 N N . SER A 1 648 ? 8.144 -16.884 -32.214 1.00 37.75 648 SER A N 1
ATOM 5326 C CA . SER A 1 648 ? 9.221 -16.052 -32.745 1.00 37.75 648 SER A CA 1
ATOM 5327 C C . SER A 1 648 ? 10.025 -16.857 -33.766 1.00 37.75 648 SER A C 1
ATOM 5329 O O . SER A 1 648 ? 10.702 -17.818 -33.391 1.00 37.75 648 SER A O 1
ATOM 5331 N N . GLU A 1 649 ? 9.976 -16.467 -35.040 1.00 43.41 649 GLU A N 1
ATOM 5332 C CA . GLU A 1 649 ? 10.878 -17.012 -36.057 1.00 43.41 649 GLU A CA 1
ATOM 5333 C C . GLU A 1 649 ? 12.337 -16.781 -35.628 1.00 43.41 649 GLU A C 1
ATOM 5335 O O . GLU A 1 649 ? 12.749 -15.650 -35.373 1.00 43.41 649 GLU A O 1
ATOM 5340 N N . GLY A 1 650 ? 13.113 -17.864 -35.519 1.00 39.00 650 GLY A N 1
ATOM 5341 C CA . GLY A 1 650 ? 14.479 -17.822 -34.990 1.00 39.00 650 GLY A CA 1
ATOM 5342 C C . GLY A 1 650 ? 14.566 -17.974 -33.467 1.00 39.00 650 GLY A C 1
ATOM 5343 O O . GLY A 1 650 ? 15.012 -17.068 -32.770 1.00 39.00 650 GLY A O 1
ATOM 5344 N N . GLY A 1 651 ? 14.205 -19.151 -32.947 1.00 39.41 651 GLY A N 1
ATOM 5345 C CA . GLY A 1 651 ? 14.580 -19.555 -31.588 1.00 39.41 651 GLY A CA 1
ATOM 5346 C C . GLY A 1 651 ? 16.065 -19.927 -31.503 1.00 39.41 651 GLY A C 1
ATOM 5347 O O . GLY A 1 651 ? 16.400 -21.096 -31.699 1.00 39.41 651 GLY A O 1
ATOM 5348 N N . ALA A 1 652 ? 16.936 -18.945 -31.236 1.00 30.95 652 ALA A N 1
ATOM 5349 C CA . ALA A 1 652 ? 18.381 -19.110 -31.017 1.00 30.95 652 ALA A CA 1
ATOM 5350 C C . ALA A 1 652 ? 18.965 -18.002 -30.116 1.00 30.95 652 ALA A C 1
ATOM 5352 O O . ALA A 1 652 ? 18.690 -16.814 -30.396 1.00 30.95 652 ALA A O 1
#

Radius of gyration: 37.61 Å; Cα contacts (8 Å, |Δi|>4): 1069; chains: 1; bounding box: 87×57×108 Å

Secondary structure (DSSP, 8-state):
-------EEEEEEEEEE--S-SB-SSSSSBPTTTS--SSTT-S--TTTTT-TT------HHHHHHHHHHHHHTT-B--SEE--EEEE---TT-TTSEEEE--SSSSS--SEEEEEEE-TTS-EEEEEEEEEEEEPPEEE-SS-TTT-SS-EEETTSTTEEEEEEEE-S-B-SHHHHHHHHHHHHHHHHHTTS---TT---EEEEEEEETT---EEEEEE-SHHHHHHHHHHHHHHHHHHHHTT-----EEEEEETTTTEEEEPP-PSPGGG---EE-TTSPPEE-HHHHHHHHTT----HHHHHHHHHHTT--HHHHHHHTT-HHHHHHHHHHHHHHT---HHHHHHHHHHIIIIIHHHHHTTSS-HHHHHHHHHHHHHHHHTTSS-HHHHHHHHHGGGS--PEEPPHHHHHHHHHHHHHTS-TTS---HHHHHHHHHHHHHHTTEE--HHHHHTTS---------------------SSHHHHHHTPBPHHHHHHH-SEEEEEEEEEEEEEEETTEEEEEEE-SS-EEEEEEETTSHHHHHHHHSPTT-EEEEEEEEEE-TTSTTSEEEEEEEEEEEE--SPPSS-SS--TT--HHHHHHTHHHHTTSHHHHHHHHHHTTSHHHHHHHHHHTT----------SS--S---

Nearest PDB structures (foldseek):
  3h0m-assembly6_Q  TM=8.261E-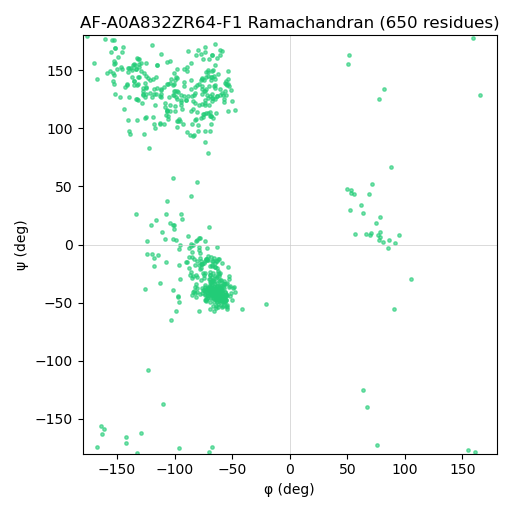01  e=1.544E-37  Aquifex aeolicus
  3kfu-assembly1_F  TM=7.312E-01  e=4.578E-37  Thermus thermophilus HB8
  4n0i-assembly1_B  TM=8.840E-01  e=1.349E-25  Saccharomyces cerevisiae S288C
  1wyd-assembly1_B  TM=8.303E-01  e=8.620E-12  Sulfurisphaera tokodaii str. 7
  1wyd-assembly1_A  TM=8.308E-01  e=2.372E-10  Sulfurisphaera tokodaii str. 7

Solvent-accessible surface area (backbone atoms only — not comparable to full-atom values): 36976 Å² total; per-residue (Å²): 132,86,82,83,84,77,53,47,30,29,25,40,44,34,42,37,58,46,20,64,41,67,43,18,32,36,45,87,35,52,15,44,71,55,46,75,70,96,49,83,56,67,39,61,50,58,52,51,53,40,40,90,95,58,69,64,49,79,37,65,69,60,54,46,52,50,44,44,54,28,56,78,23,62,30,57,58,56,57,41,35,39,44,20,30,47,39,50,86,48,95,45,36,65,59,37,41,42,55,24,46,49,69,98,52,101,34,40,31,54,17,31,69,18,44,46,76,45,98,83,75,49,73,40,45,30,53,36,33,30,58,30,44,38,53,22,45,78,45,43,68,96,30,93,88,73,34,96,57,75,48,77,25,43,31,39,19,33,27,39,26,37,42,38,30,41,42,61,68,31,66,50,41,62,60,52,19,52,50,50,49,55,50,55,52,51,36,35,72,76,52,36,37,78,57,90,88,64,68,50,36,36,30,41,38,38,31,52,73,85,45,56,54,31,38,41,37,73,24,66,43,46,70,51,42,24,50,49,46,47,55,50,52,54,52,51,52,49,30,57,75,72,73,43,83,76,62,69,49,53,26,35,55,39,79,91,79,72,44,76,41,79,48,78,88,67,82,57,88,86,67,50,58,67,41,74,33,89,77,46,74,75,43,74,36,56,70,47,59,53,57,39,64,83,61,63,72,88,48,68,64,64,54,36,53,51,38,40,74,54,44,26,52,62,80,52,34,72,53,37,73,77,35,68,69,59,42,51,51,51,56,46,50,36,64,74,70,62,66,87,45,41,70,60,46,25,48,52,53,48,40,49,62,59,56,50,46,52,36,41,79,68,61,35,44,55,68,75,58,46,57,54,53,50,50,58,52,50,49,39,40,72,74,63,78,43,54,75,65,54,53,52,48,62,59,54,68,48,62,80,57,76,81,45,74,54,54,72,68,59,48,52,56,41,46,52,56,53,58,74,71,54,72,94,87,61,100,74,57,70,66,57,55,52,51,51,36,52,51,54,36,47,75,75,57,29,44,77,59,68,69,68,60,53,72,80,72,80,89,83,90,86,91,83,91,88,90,90,85,74,62,56,86,93,90,91,90,72,83,70,62,32,59,69,53,69,64,29,52,58,58,60,55,42,84,75,67,58,68,45,79,46,36,39,59,29,27,31,71,46,76,48,79,59,90,67,31,44,40,32,38,38,28,55,94,78,36,58,38,33,32,52,42,36,77,90,42,84,51,30,62,61,64,64,73,49,34,58,57,19,28,32,38,35,35,24,40,36,43,81,35,86,86,32,62,90,34,32,35,34,43,65,78,43,73,45,84,74,44,43,78,56,70,64,101,58,68,71,85,58,66,93,88,58,55,71,68,58,46,59,76,43,36,89,52,51,51,70,18,71,67,44,38,49,53,46,46,49,64,38,16,45,61,66,48,54,50,51,53,38,46,75,68,74,48,81,88,79,84,75,82,82,90,62,97,63,88,66,86,76,91,123

pLDDT: mean 81.92, std 16.42, range [25.59, 98.19]

Sequence (652 aa):
MVVIEYKVKIGLEVHIPISTLESKLFCRCRNPYKYPPEKPNQYICPICLGLPGTLPKPNVKAIEMAVKLAKILDMDIPDKIQFYRKHYLYPDLPKGYQITQYIAGAHKPIGLDGVFNMENDRKIRIMRIQLEEDPARLVHPGGLGESNHVLIDYNRSGSPLIELVTEPDFRDPSEAKIFLQELIDLLRDIGILDREEVLVRADANVSIDGGPRIEIKNLGSPTDLEKAINFELIRMKRYIQEGVRVKRETRHWDDRRKVTIPLREKEYEEEYRYIPDPNIPPINIIHIKRRVEDDIPRLKKHVIDDLVSIGVKENIAKVLIKDVEYLNLFHEIIRELKLSDDEKINYLASLLVNECRGLVNRGYIEFGRLRQILKSIFSLYNEGVISRDEVKSKLRGLGEHKMVYADEQLIEKVVYRVVSTVDRRGRRTRDYIIGRVLEELGREGYTADVKTILKYIEIDEVVDNTRQIKRFEPKRISIYSDKIIRDRINIKDLYRVGRGRYTVVGWIESKMYVGDKLFIILRDWTDKIQVITDTSKNVYKILDELPKEAFIAIKGYIKEDFRAPGGLELDPYEVIPLGGIENPPLSLLDLSRSSHAVRMRYRYLDIRRRWMRAILKFRVKLIDVLREYLKNNGFTEINTPTLIASASEGGA

Foldseek 3Di:
DDDDDWFKFKKKWWKFFQQLDQAFQFDRFGFCSVPPDPDFQPRDDCQLLQHPPDFGDGDVVLLLLLLLVQVVQVWDADQWFFWKWQAADDPQRNNNTKTKGDDPDPHHAGTAFGWDQAPVRDIWTWGDKMKIADTWDWDAVVDDPPGPDIDTGSSRRRGIIIIIITDRRDRALVSQLSVVVVVVLQCVQLNSHDDPVRFIFMWMWMDIPPAAIEIEGGQRHSVLSSLARVQVVVVVVVCVVVVHRDDHFYWYQDPVVSYTHTDPDDPDPVPRPIDTDPSTPMDRCPVSNVVSVVSNDDGLVNQLVVLVVQQADSVLSVQQVVDVLSVVLLVVLCVVLVDRDNVLSNLSSVCSRPQLVVCVVQPLDDSVVSSVVLSVLSSCVSVVVDDPVVSSVVSVVSRPDDFAADDLVLLLVLLVVLVVPDDPPDDDDPVVSLVSSQVVQVVVRHGYDSVSNVVNPDDDDDDYDDDDFAFDDDDDDDDPVPVLVVQADEPVCCLVVPWDKGKYKFFFQDWDDDPQKIWTWGHHPNGTWIEIDGPVAPCPVVVVQAEGRFIKIFTFTWHADPPIVSRIYGYGNDMGGPDRRDDDPDDLADDPPDDPVRCVVVVVSVCVRPVNVVVVRVVSTHVVVVVVVCVVVVDDDDDDDDDDPDDDDDPD

Mean predicted aligned error: 18.38 Å